Protein AF-A0A1G2Z862-F1 (afdb_monomer_lite)

Foldseek 3Di:
DDDDDDDDDDDDDDDPDDDDDDDDDDDAFAKKKKFFDDPVRDDDDPPDPDDGAIWIKTFHDWDDDPDPDIATDIFTAHPVRHGDDDPDAWMWIAHPVRPDTPDTDDPRVHDPPPDQPDADEDQDPDDQKDKDWDDDDPPFAWWKKWWWWWFDDPPGDIDIDTPDIDGDGDDPPDIDIDIDRCVSPPDLQTFTWTWIWTDGPDPPDDTGTHTYGHDRQHKDKWKWDFPDDPFPAFAQALVRAGWDPVCVVPDACNPKTKMWMWRQEEQWIWDKIKIAQAQANFKKWKKWKADQPAAQPDPDRAQQVLQPQLEWKWKWFDPQADTDPTDTPPQCPQQEPPGVRVVVCVVAVNDAPPVDDPPRRGRMTIMGMFGQDMATHHLRRIDMDIGIRLAGFDAKDKCVVPPCDVQWADKHKDWDFDDCVVRVRHPDGDHIDMIIMTTGGSHDDSGPSGRDFFKHWTKTWMWGADDPDDDSRTDIGTGIITIDIHGNHHQPAAPDDDVQPPVRSNDHDVVSVVVVVVVLVPQPDVVSVVRPD

Structure (mmCIF, N/CA/C/O backbone):
data_AF-A0A1G2Z862-F1
#
_entry.id   AF-A0A1G2Z862-F1
#
loop_
_atom_site.group_PDB
_atom_site.id
_atom_site.type_symbol
_atom_site.label_atom_id
_atom_site.label_alt_id
_atom_site.label_comp_id
_atom_site.label_asym_id
_atom_site.label_entity_id
_atom_site.label_seq_id
_atom_site.pdbx_PDB_ins_code
_atom_site.Cartn_x
_atom_site.Cartn_y
_atom_site.Cartn_z
_atom_site.occupancy
_atom_site.B_iso_or_equiv
_atom_site.auth_seq_id
_atom_site.auth_comp_id
_atom_site.auth_asym_id
_atom_site.auth_atom_id
_atom_site.pdbx_PDB_model_num
ATOM 1 N N . MET A 1 1 ? 16.117 -11.920 -74.778 1.00 35.53 1 MET A N 1
ATOM 2 C CA . MET A 1 1 ? 16.957 -11.231 -73.766 1.00 35.53 1 MET A CA 1
ATOM 3 C C . MET A 1 1 ? 17.648 -12.281 -72.899 1.00 35.53 1 MET A C 1
ATOM 5 O O . MET A 1 1 ? 17.245 -13.437 -72.952 1.00 35.53 1 MET A O 1
ATOM 9 N N . LYS A 1 2 ? 18.742 -11.922 -72.217 1.00 29.34 2 LYS A N 1
ATOM 10 C CA . LYS A 1 2 ? 19.727 -12.870 -71.662 1.00 29.34 2 LYS A CA 1
ATOM 11 C C . LYS A 1 2 ? 19.170 -13.675 -70.474 1.00 29.34 2 LYS A C 1
ATOM 13 O O . LYS A 1 2 ? 18.639 -13.077 -69.546 1.00 29.34 2 LYS A O 1
ATOM 18 N N . LYS A 1 3 ? 19.372 -14.999 -70.466 1.00 24.83 3 LYS A N 1
ATOM 19 C CA . LYS A 1 3 ? 19.363 -15.808 -69.235 1.00 24.83 3 LYS A CA 1
ATOM 20 C C . LYS A 1 3 ? 20.791 -15.838 -68.690 1.00 24.83 3 LYS A C 1
ATOM 22 O O . LYS A 1 3 ? 21.699 -16.216 -69.424 1.00 24.83 3 LYS A O 1
ATOM 27 N N . VAL A 1 4 ? 20.980 -15.435 -67.437 1.00 25.44 4 VAL A N 1
ATOM 28 C CA . VAL A 1 4 ? 22.244 -15.602 -66.706 1.00 25.44 4 VAL A CA 1
ATOM 29 C C . VAL A 1 4 ? 22.052 -16.774 -65.753 1.00 25.44 4 VAL A C 1
ATOM 31 O O . VAL A 1 4 ? 21.167 -16.728 -64.904 1.00 25.44 4 VAL A O 1
ATOM 34 N N . ALA A 1 5 ? 22.847 -17.826 -65.925 1.00 23.30 5 ALA A N 1
ATOM 35 C CA . ALA A 1 5 ? 22.928 -18.939 -64.990 1.00 23.30 5 ALA A CA 1
ATOM 36 C C . ALA A 1 5 ? 24.235 -18.807 -64.206 1.00 23.30 5 ALA A C 1
ATOM 38 O O . ALA A 1 5 ? 25.300 -18.683 -64.811 1.00 23.30 5 ALA A O 1
ATOM 39 N N . TRP A 1 6 ? 24.153 -18.832 -62.878 1.00 23.81 6 TRP A N 1
ATOM 40 C CA . TRP A 1 6 ? 25.327 -18.892 -62.014 1.00 23.81 6 TRP A CA 1
ATOM 41 C C . TRP A 1 6 ? 25.671 -20.356 -61.744 1.00 23.81 6 TRP A C 1
ATOM 43 O O . TRP A 1 6 ? 24.886 -21.078 -61.134 1.00 23.81 6 TRP A O 1
ATOM 53 N N . PHE A 1 7 ? 26.844 -20.787 -62.203 1.00 21.80 7 PHE A N 1
ATOM 54 C CA . PHE A 1 7 ? 27.483 -22.014 -61.733 1.00 21.80 7 PHE A CA 1
ATOM 55 C C . PHE A 1 7 ? 28.334 -21.676 -60.506 1.00 21.80 7 PHE A C 1
ATOM 57 O O . PHE A 1 7 ? 29.180 -20.786 -60.580 1.00 21.80 7 PHE A O 1
ATOM 64 N N . ILE A 1 8 ? 28.150 -22.411 -59.409 1.00 21.27 8 ILE A N 1
ATOM 65 C CA . ILE A 1 8 ? 29.115 -22.463 -58.307 1.00 21.27 8 ILE A CA 1
ATOM 66 C C . ILE A 1 8 ? 29.840 -23.804 -58.414 1.00 21.27 8 ILE A C 1
ATOM 68 O O . ILE A 1 8 ? 29.240 -24.859 -58.215 1.00 21.27 8 ILE A O 1
ATOM 72 N N . SER A 1 9 ? 31.129 -23.756 -58.742 1.00 20.69 9 SER A N 1
ATOM 73 C CA . SER A 1 9 ? 32.011 -24.922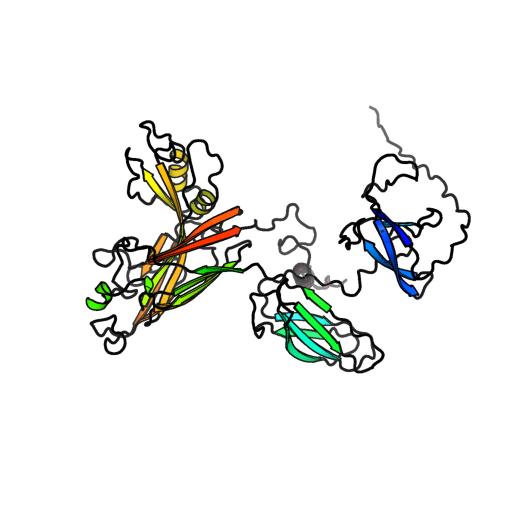 -58.683 1.00 20.69 9 SER A CA 1
ATOM 74 C C . SER A 1 9 ? 32.579 -25.052 -57.274 1.00 20.69 9 SER A C 1
ATOM 76 O O . SER A 1 9 ? 33.341 -24.192 -56.837 1.00 20.69 9 SER A O 1
ATOM 78 N N . VAL A 1 10 ? 32.250 -26.139 -56.577 1.00 21.47 10 VAL A N 1
ATOM 79 C CA . VAL A 1 10 ? 32.927 -26.506 -55.326 1.00 21.47 10 VAL A CA 1
ATOM 80 C C . VAL A 1 10 ? 34.247 -27.190 -55.676 1.00 21.47 10 VAL A C 1
ATOM 82 O O . VAL A 1 10 ? 34.257 -28.268 -56.268 1.00 21.47 10 VAL A O 1
ATOM 85 N N . VAL A 1 11 ? 35.367 -26.564 -55.312 1.00 21.06 11 VAL A N 1
ATOM 86 C CA . VAL A 1 11 ? 36.693 -27.190 -55.392 1.00 21.06 11 VAL A CA 1
ATOM 87 C C . VAL A 1 11 ? 36.899 -28.031 -54.137 1.00 21.06 11 VAL A C 1
ATOM 89 O O . VAL A 1 11 ? 37.084 -27.495 -53.048 1.00 21.06 11 VAL A O 1
ATOM 92 N N . ILE A 1 12 ? 36.885 -29.354 -54.292 1.00 22.30 12 ILE A N 1
ATOM 93 C CA . ILE A 1 12 ? 37.298 -30.282 -53.237 1.00 22.30 12 ILE A CA 1
ATOM 94 C C . ILE A 1 12 ? 38.830 -30.328 -53.243 1.00 22.30 12 ILE A C 1
ATOM 96 O O . ILE A 1 12 ? 39.429 -30.898 -54.155 1.00 22.30 12 ILE A O 1
ATOM 100 N N . MET A 1 13 ? 39.472 -29.731 -52.236 1.00 20.89 13 MET A N 1
ATOM 101 C CA . MET A 1 13 ? 40.886 -30.001 -51.959 1.00 20.89 13 MET A CA 1
ATOM 102 C C . MET A 1 13 ? 41.019 -31.331 -51.199 1.00 20.89 13 MET A C 1
ATOM 104 O O . MET A 1 13 ? 40.212 -31.598 -50.307 1.00 20.89 13 MET A O 1
ATOM 108 N N . PRO A 1 14 ? 42.013 -32.178 -51.524 1.00 23.92 14 PRO A N 1
ATOM 109 C CA . PRO A 1 14 ? 42.225 -33.427 -50.811 1.00 23.92 14 PRO A CA 1
ATOM 110 C C . PRO A 1 14 ? 42.761 -33.164 -49.400 1.00 23.92 14 PRO A C 1
ATOM 112 O O . PRO A 1 14 ? 43.724 -32.421 -49.207 1.00 23.92 14 PRO A O 1
ATOM 115 N N . LEU A 1 15 ? 42.151 -33.831 -48.421 1.00 23.62 15 LEU A N 1
ATOM 116 C CA . LEU A 1 15 ? 42.626 -33.893 -47.044 1.00 23.62 15 LEU A CA 1
ATOM 117 C C . LEU A 1 15 ? 44.038 -34.507 -47.022 1.00 23.62 15 LEU A C 1
ATOM 119 O O . LEU A 1 15 ? 44.217 -35.649 -47.453 1.00 23.62 15 LEU A O 1
ATOM 123 N N . MET A 1 16 ? 45.040 -33.779 -46.520 1.00 23.48 16 MET A N 1
ATOM 124 C CA . MET A 1 16 ? 46.355 -34.377 -46.276 1.00 23.48 16 MET A CA 1
ATOM 125 C C . MET A 1 16 ? 46.259 -35.336 -45.088 1.00 23.48 16 MET A C 1
ATOM 127 O O . MET A 1 16 ? 45.966 -34.924 -43.968 1.00 23.48 16 MET A O 1
ATOM 131 N N . VAL A 1 17 ? 46.509 -36.621 -45.341 1.00 28.45 17 VAL A N 1
ATOM 132 C CA . VAL A 1 17 ? 46.610 -37.643 -44.293 1.00 28.45 17 VAL A CA 1
ATOM 133 C C . VAL A 1 17 ? 47.871 -37.365 -43.475 1.00 28.45 17 VAL A C 1
ATOM 135 O O . VAL A 1 17 ? 48.965 -37.258 -44.030 1.00 28.45 17 VAL A O 1
ATOM 138 N N . GLY A 1 18 ? 47.701 -37.195 -42.163 1.00 29.80 18 GLY A N 1
ATOM 139 C CA . GLY A 1 18 ? 48.760 -36.735 -41.269 1.00 29.80 18 GLY A CA 1
ATOM 140 C C . GLY A 1 18 ? 49.900 -37.736 -41.074 1.00 29.80 18 GLY A C 1
ATOM 141 O O . GLY A 1 18 ? 49.709 -38.952 -41.117 1.00 29.80 18 GLY A O 1
ATOM 142 N N . GLY A 1 19 ? 51.091 -37.205 -40.791 1.00 28.12 19 GLY A N 1
ATOM 143 C CA . GLY A 1 19 ? 52.172 -37.984 -40.197 1.00 28.12 19 GLY A CA 1
ATOM 144 C C . GLY A 1 19 ? 51.848 -38.331 -38.743 1.00 28.12 19 GLY A C 1
ATOM 145 O O . GLY A 1 19 ? 51.263 -37.527 -38.018 1.00 28.12 19 GLY A O 1
ATOM 146 N N . THR A 1 20 ? 52.236 -39.525 -38.304 1.00 30.23 20 THR A N 1
ATOM 147 C CA . THR A 1 20 ? 52.040 -39.977 -36.923 1.00 30.23 20 THR A CA 1
ATOM 148 C C . THR A 1 20 ? 53.000 -39.257 -35.977 1.00 30.23 20 THR A C 1
ATOM 150 O O . THR A 1 20 ? 54.158 -39.661 -35.845 1.00 30.23 20 THR A O 1
ATOM 153 N N . ALA A 1 21 ? 52.522 -38.220 -35.289 1.00 35.22 21 ALA A N 1
ATOM 154 C CA . ALA A 1 21 ? 53.169 -37.754 -34.068 1.00 35.22 21 ALA A CA 1
ATOM 155 C C . ALA A 1 21 ? 53.083 -38.869 -33.011 1.00 35.22 21 ALA A C 1
ATOM 157 O O . ALA A 1 21 ? 52.018 -39.449 -32.789 1.00 35.22 21 ALA A O 1
ATOM 158 N N . SER A 1 22 ? 54.207 -39.206 -32.380 1.00 33.72 22 SER A N 1
ATOM 159 C CA . SER A 1 22 ? 54.231 -40.165 -31.278 1.00 33.72 22 SER A CA 1
ATOM 160 C C . SER A 1 22 ? 53.588 -39.527 -30.050 1.00 33.72 22 SER A C 1
ATOM 162 O O . SER A 1 22 ? 54.220 -38.685 -29.416 1.00 33.72 22 SER A O 1
ATOM 164 N N . ALA A 1 23 ? 52.356 -39.920 -29.718 1.00 42.94 23 ALA A N 1
ATOM 165 C CA . ALA A 1 23 ? 51.642 -39.393 -28.559 1.00 42.94 23 ALA A CA 1
ATOM 166 C C . ALA A 1 23 ? 52.463 -39.601 -27.273 1.00 42.94 23 ALA A C 1
ATOM 168 O O . ALA A 1 23 ? 52.637 -40.731 -26.808 1.00 42.94 23 ALA A O 1
ATOM 169 N N . GLY A 1 24 ? 52.984 -38.509 -26.707 1.00 46.25 24 GLY A N 1
ATOM 170 C CA . GLY A 1 24 ? 53.706 -38.544 -25.443 1.00 46.25 24 GLY A CA 1
ATOM 171 C C . GLY A 1 24 ? 52.763 -38.936 -24.309 1.00 46.25 24 GLY A C 1
ATOM 172 O O . GLY A 1 24 ? 51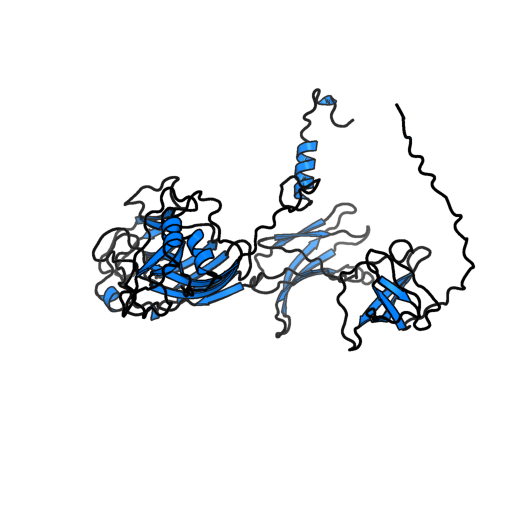.739 -38.287 -24.103 1.00 46.25 24 GLY A O 1
ATOM 173 N N . VAL A 1 25 ? 53.107 -39.983 -23.554 1.00 55.72 25 VAL A N 1
ATOM 174 C CA . VAL A 1 25 ? 52.323 -40.408 -22.385 1.00 55.72 25 VAL A CA 1
ATOM 175 C C . VAL A 1 25 ? 52.316 -39.279 -21.352 1.00 55.72 25 VAL A C 1
ATOM 177 O O . VAL A 1 25 ? 53.373 -38.876 -20.873 1.00 55.72 25 VAL A O 1
ATOM 180 N N . TRP A 1 26 ? 51.128 -38.770 -21.027 1.00 51.66 26 TRP A N 1
ATOM 181 C CA . TRP A 1 26 ? 50.924 -37.780 -19.969 1.00 51.66 26 TRP A CA 1
ATOM 182 C C . TRP A 1 26 ? 50.857 -38.456 -18.597 1.00 51.66 26 TRP A C 1
ATOM 184 O O . TRP A 1 26 ? 50.304 -39.553 -18.456 1.00 51.66 26 TRP A O 1
ATOM 194 N N . THR A 1 27 ? 51.386 -37.788 -17.576 1.00 61.53 27 THR A N 1
ATOM 195 C CA . THR A 1 27 ? 51.454 -38.278 -16.197 1.00 61.53 27 THR A CA 1
ATOM 196 C C . THR A 1 27 ? 50.602 -37.463 -15.224 1.00 61.53 27 THR A C 1
ATOM 198 O O . THR A 1 27 ? 50.200 -36.326 -15.471 1.00 61.53 27 THR A O 1
ATOM 201 N N . TRP A 1 28 ? 50.271 -38.075 -14.082 1.00 41.62 28 TRP A N 1
ATOM 202 C CA . TRP A 1 28 ? 49.522 -37.389 -13.033 1.00 41.62 28 TRP A CA 1
ATOM 203 C C . TRP A 1 28 ? 50.352 -36.247 -12.441 1.00 41.62 28 TRP A C 1
ATOM 205 O O . TRP A 1 28 ? 51.467 -36.457 -11.964 1.00 41.62 28 TRP A O 1
ATOM 215 N N . GLY A 1 29 ? 49.768 -35.050 -12.426 1.00 51.31 29 GLY A N 1
ATOM 216 C CA . GLY A 1 29 ? 50.398 -33.840 -11.910 1.00 51.31 29 GLY A CA 1
ATOM 217 C C . GLY A 1 29 ? 51.043 -32.946 -12.968 1.00 51.31 29 GLY A C 1
ATOM 218 O O . GLY A 1 29 ? 51.470 -31.857 -12.579 1.00 51.31 29 GLY A O 1
ATOM 219 N N . ASP A 1 30 ? 51.061 -33.354 -14.243 1.00 63.50 30 ASP A N 1
ATOM 220 C CA . ASP A 1 30 ? 51.542 -32.545 -15.368 1.00 63.50 30 ASP A CA 1
ATOM 221 C C . ASP A 1 30 ? 50.823 -31.179 -15.430 1.00 63.50 30 ASP A C 1
ATOM 223 O O . ASP A 1 30 ? 49.599 -31.073 -15.249 1.00 63.50 30 ASP A O 1
ATOM 227 N N . SER A 1 31 ? 51.602 -30.129 -15.697 1.00 65.56 31 SER A N 1
ATOM 228 C CA . SER A 1 31 ? 51.095 -28.790 -16.016 1.00 65.56 31 SER A CA 1
ATOM 229 C C . SER A 1 31 ? 50.689 -28.712 -17.484 1.00 65.56 31 SER A C 1
ATOM 231 O O . SER A 1 31 ? 51.301 -29.357 -18.334 1.00 65.56 31 SER A O 1
ATOM 233 N N . PHE A 1 32 ? 49.708 -27.871 -17.798 1.00 69.06 32 PHE A N 1
ATOM 234 C CA . PHE A 1 32 ? 49.305 -27.578 -19.170 1.00 69.06 32 PHE A CA 1
ATOM 235 C C . PHE A 1 32 ? 48.848 -26.122 -19.303 1.00 69.06 32 PHE A C 1
ATOM 237 O O . PHE A 1 32 ? 48.513 -25.466 -18.315 1.00 69.06 32 PHE A O 1
ATOM 244 N N . VAL A 1 33 ? 48.826 -25.622 -20.534 1.00 65.44 33 VAL A N 1
ATOM 245 C CA . VAL A 1 33 ? 48.382 -24.266 -20.864 1.00 65.44 33 VAL A CA 1
ATOM 246 C C . VAL A 1 33 ? 47.011 -24.344 -21.516 1.00 65.44 33 VAL A C 1
ATOM 248 O O . VAL A 1 33 ? 46.817 -25.119 -22.455 1.00 65.44 33 VAL A O 1
ATOM 251 N N . ALA A 1 34 ? 46.075 -23.537 -21.024 1.00 62.75 34 ALA A N 1
ATOM 252 C CA . ALA A 1 34 ? 44.731 -23.417 -21.568 1.00 62.75 34 ALA A CA 1
ATOM 253 C C . ALA A 1 34 ? 44.506 -22.045 -22.213 1.00 62.75 34 ALA A C 1
ATOM 255 O O . ALA A 1 34 ? 44.915 -21.015 -21.665 1.00 62.75 34 ALA A O 1
ATOM 256 N N . ALA A 1 35 ? 43.813 -22.047 -23.351 1.00 63.22 35 ALA A N 1
ATOM 257 C CA . ALA A 1 35 ? 43.370 -20.848 -24.051 1.00 63.22 35 ALA A CA 1
ATOM 258 C C . ALA A 1 35 ? 41.904 -20.995 -24.483 1.00 63.22 35 ALA A C 1
ATOM 260 O O . ALA A 1 35 ? 41.464 -22.083 -24.862 1.00 63.22 35 ALA A O 1
ATOM 261 N N . PHE A 1 36 ? 41.162 -19.889 -24.435 1.00 55.50 36 PHE A N 1
ATOM 262 C CA . PHE A 1 36 ? 39.829 -19.798 -25.025 1.00 55.50 36 PHE A CA 1
ATOM 263 C C . PHE A 1 36 ? 39.934 -19.404 -26.502 1.00 55.50 36 PHE A C 1
ATOM 265 O O . PHE A 1 36 ? 40.786 -18.595 -26.880 1.00 55.50 36 PHE A O 1
ATOM 272 N N . VAL A 1 37 ? 39.058 -19.964 -27.330 1.00 51.03 37 VAL A N 1
ATOM 273 C CA . VAL A 1 37 ? 38.905 -19.628 -28.749 1.00 51.03 37 VAL A CA 1
ATOM 274 C C . VAL A 1 37 ? 37.475 -19.147 -28.962 1.00 51.03 37 VAL A C 1
ATOM 276 O O . VAL A 1 37 ? 36.534 -19.763 -28.464 1.00 51.03 37 VAL A O 1
ATOM 279 N N . ASP A 1 38 ? 37.309 -18.028 -29.663 1.00 43.53 38 ASP A N 1
ATOM 280 C CA . ASP A 1 38 ? 35.986 -17.494 -29.974 1.00 43.53 38 ASP A CA 1
ATOM 281 C C . ASP A 1 38 ? 35.284 -18.279 -31.101 1.00 43.53 38 ASP A C 1
ATOM 283 O O . ASP A 1 38 ? 35.823 -19.218 -31.695 1.00 43.53 38 ASP A O 1
ATOM 287 N N . ALA A 1 39 ? 34.039 -17.893 -31.387 1.00 36.59 39 ALA A N 1
ATOM 288 C CA . ALA A 1 39 ? 33.183 -18.563 -32.361 1.00 36.59 39 ALA A CA 1
ATOM 289 C C . ALA A 1 39 ? 33.677 -18.468 -33.822 1.00 36.59 39 ALA A C 1
ATOM 291 O O . ALA A 1 39 ? 33.109 -19.139 -34.683 1.00 36.59 39 ALA A O 1
ATOM 292 N N . GLU A 1 40 ? 34.712 -17.672 -34.118 1.00 40.72 40 GLU A N 1
ATOM 293 C CA . GLU A 1 40 ? 35.311 -17.584 -35.456 1.00 40.72 40 GLU A CA 1
ATOM 294 C C . GLU A 1 40 ? 36.461 -18.591 -35.653 1.00 40.72 40 GLU A C 1
ATOM 296 O O . GLU A 1 40 ? 36.970 -18.742 -36.765 1.00 40.72 40 GLU A O 1
ATOM 301 N N . GLY A 1 41 ? 36.851 -19.330 -34.604 1.00 42.62 41 GLY A N 1
ATOM 302 C CA . GLY A 1 41 ? 37.820 -20.427 -34.695 1.00 42.62 41 GLY A CA 1
ATOM 303 C C . GLY A 1 41 ? 39.259 -19.974 -34.959 1.00 42.62 41 GLY A C 1
ATOM 304 O O . GLY A 1 41 ? 40.090 -20.770 -35.397 1.00 42.62 41 GLY A O 1
ATOM 305 N N . ILE A 1 42 ? 39.569 -18.699 -34.712 1.00 39.19 42 ILE A N 1
ATOM 306 C CA . ILE A 1 42 ? 40.908 -18.141 -34.898 1.00 39.19 42 ILE A CA 1
ATOM 307 C C . ILE A 1 42 ? 41.590 -18.033 -33.538 1.00 39.19 42 ILE A C 1
ATOM 309 O O . ILE A 1 42 ? 41.337 -17.097 -32.784 1.00 39.19 42 ILE A O 1
ATOM 313 N N . ASN A 1 43 ? 42.577 -18.892 -33.279 1.00 45.09 43 ASN A N 1
ATOM 314 C CA . ASN A 1 43 ? 43.673 -18.481 -32.408 1.00 45.09 43 ASN A CA 1
ATOM 315 C C . ASN A 1 43 ? 45.045 -18.737 -33.032 1.00 45.09 43 ASN A C 1
ATOM 317 O O . ASN A 1 43 ? 45.260 -19.675 -33.799 1.00 45.09 43 ASN A O 1
ATOM 321 N N . ARG A 1 44 ? 45.947 -17.777 -32.815 1.00 46.31 44 ARG A N 1
ATOM 322 C CA . ARG A 1 44 ? 47.140 -17.575 -33.647 1.00 46.31 44 ARG A CA 1
ATOM 323 C C . ARG A 1 44 ? 48.365 -18.227 -33.008 1.00 46.31 44 ARG A C 1
ATOM 325 O O . ARG A 1 44 ? 48.571 -18.133 -31.804 1.00 46.31 44 ARG A O 1
ATOM 332 N N . HIS A 1 45 ? 49.187 -18.841 -33.856 1.00 35.88 45 HIS A N 1
ATOM 333 C CA . HIS A 1 45 ? 50.412 -19.572 -33.514 1.00 35.88 45 HIS A CA 1
ATOM 334 C C . HIS A 1 45 ? 51.355 -18.796 -32.559 1.00 35.88 45 HIS A C 1
ATOM 336 O O . HIS A 1 45 ? 51.405 -17.560 -32.635 1.00 35.88 45 HIS A O 1
ATOM 342 N N . PRO A 1 46 ? 52.174 -19.486 -31.731 1.00 35.75 46 PRO A N 1
ATOM 343 C CA . PRO A 1 46 ? 53.297 -18.878 -31.015 1.00 35.75 46 PRO A CA 1
ATOM 344 C C . PRO A 1 46 ? 54.099 -17.917 -31.907 1.00 35.75 46 PRO A C 1
ATOM 346 O O . PRO A 1 46 ? 54.664 -18.334 -32.921 1.00 35.75 46 PRO A O 1
ATOM 349 N N . GLY A 1 47 ? 54.090 -16.627 -31.546 1.00 46.06 47 GLY A N 1
ATOM 350 C CA . GLY A 1 47 ? 54.629 -15.519 -32.351 1.00 46.06 47 GLY A CA 1
ATOM 351 C C . GLY A 1 47 ? 53.732 -14.269 -32.441 1.00 46.06 47 GLY A C 1
ATOM 352 O O . GLY A 1 47 ? 54.203 -13.224 -32.883 1.00 46.06 47 GLY A O 1
ATOM 353 N N . SER A 1 48 ? 52.463 -14.340 -32.018 1.00 36.94 48 SER A N 1
ATOM 354 C CA . SER A 1 48 ? 51.545 -13.184 -31.986 1.00 36.94 48 SER A CA 1
ATOM 355 C C . SER A 1 48 ? 51.896 -12.160 -30.889 1.00 36.94 48 SER A C 1
ATOM 357 O O . SER A 1 48 ? 52.249 -12.535 -29.774 1.00 36.94 48 SER A O 1
ATOM 359 N N . THR A 1 49 ? 51.756 -10.862 -31.185 1.00 36.72 49 THR A N 1
ATOM 360 C CA . THR A 1 49 ? 52.122 -9.734 -30.297 1.00 36.72 49 THR A CA 1
ATOM 361 C C . THR A 1 49 ? 50.950 -9.091 -29.538 1.00 36.72 49 THR A C 1
ATOM 363 O O . THR A 1 49 ? 51.125 -8.032 -28.940 1.00 36.72 49 THR A O 1
ATOM 366 N N . TYR A 1 50 ? 49.768 -9.716 -29.526 1.00 39.66 50 TYR A N 1
ATOM 367 C CA . TYR A 1 50 ? 48.609 -9.273 -28.736 1.00 39.66 50 TYR A CA 1
ATOM 368 C C . TYR A 1 50 ? 48.183 -10.361 -27.743 1.00 39.66 50 TYR A C 1
ATOM 370 O O . TYR A 1 50 ? 48.145 -11.541 -28.092 1.00 39.66 50 TYR A O 1
ATOM 378 N N . GLN A 1 51 ? 47.897 -9.959 -26.500 1.00 41.72 51 GLN A N 1
ATOM 379 C CA . GLN A 1 51 ? 47.611 -10.865 -25.384 1.00 41.72 51 GLN A CA 1
ATOM 380 C C . GLN A 1 51 ? 46.173 -11.398 -25.438 1.00 41.72 51 GLN A C 1
ATOM 382 O O . GLN A 1 51 ? 45.229 -10.650 -25.202 1.00 41.72 51 GLN A O 1
ATOM 387 N N . GLY A 1 52 ? 46.022 -12.701 -25.682 1.00 54.12 52 GLY A N 1
ATOM 388 C CA . GLY A 1 52 ? 44.887 -13.460 -25.154 1.00 54.12 52 GLY A CA 1
ATOM 389 C C . GLY A 1 52 ? 45.160 -13.860 -23.701 1.00 54.12 52 GLY A C 1
ATOM 390 O O . GLY A 1 52 ? 46.322 -14.015 -23.313 1.00 54.12 52 GLY A O 1
ATOM 391 N N . GLU A 1 53 ? 44.114 -14.027 -22.892 1.00 55.34 53 GLU A N 1
ATOM 392 C CA . GLU A 1 53 ? 44.274 -14.487 -21.509 1.00 55.34 53 GLU A CA 1
ATOM 393 C C . GLU A 1 53 ? 44.740 -15.950 -21.484 1.00 55.34 53 GLU A C 1
ATOM 395 O O . GLU A 1 53 ? 44.068 -16.854 -21.983 1.00 55.34 53 GLU A O 1
ATOM 400 N N . ARG A 1 54 ? 45.931 -16.167 -20.917 1.00 58.88 54 ARG A N 1
ATOM 401 C CA . ARG A 1 54 ? 46.557 -17.480 -20.759 1.00 58.88 54 ARG A CA 1
ATOM 402 C C . ARG A 1 54 ? 46.300 -17.995 -19.349 1.00 58.88 54 ARG A C 1
ATOM 404 O O . ARG A 1 54 ? 46.652 -17.321 -18.382 1.00 58.88 54 ARG A O 1
ATOM 411 N N . PHE A 1 55 ? 45.780 -19.213 -19.245 1.00 65.06 55 PHE A N 1
ATOM 412 C CA . PHE A 1 55 ? 45.526 -19.870 -17.966 1.00 65.06 55 PHE A CA 1
ATOM 413 C C . PHE A 1 55 ? 46.493 -21.035 -17.767 1.00 65.06 55 PHE A C 1
ATOM 415 O O . PHE A 1 55 ? 46.704 -21.847 -18.671 1.00 65.06 55 PHE A O 1
ATOM 422 N N . GLU A 1 56 ? 47.071 -21.120 -16.571 1.00 66.19 56 GLU A N 1
ATOM 423 C CA . GLU A 1 56 ? 47.875 -22.268 -16.159 1.00 66.19 56 GLU A CA 1
ATOM 424 C C . GLU A 1 56 ? 46.941 -23.310 -15.531 1.00 66.19 56 GLU A C 1
ATOM 426 O O . GLU A 1 56 ? 46.199 -23.033 -14.582 1.00 66.19 56 GLU A O 1
ATOM 431 N N . GLY A 1 57 ? 46.949 -24.511 -16.101 1.00 66.56 57 GLY A N 1
ATOM 432 C CA . GLY A 1 57 ? 46.128 -25.635 -15.678 1.00 66.56 57 GLY A CA 1
ATOM 433 C C . GLY A 1 57 ? 46.968 -26.746 -15.060 1.00 66.56 57 GLY A C 1
ATOM 434 O O . GLY A 1 57 ? 48.125 -26.966 -15.425 1.00 66.56 57 GLY A O 1
ATOM 435 N N . ARG A 1 58 ? 46.362 -27.496 -14.135 1.00 67.81 58 ARG A N 1
ATOM 436 C CA . ARG A 1 58 ? 46.945 -28.737 -13.606 1.00 67.81 58 ARG A CA 1
ATOM 437 C C . ARG A 1 58 ? 45.964 -29.890 -13.739 1.00 67.81 58 ARG A C 1
ATOM 439 O O . ARG A 1 58 ? 44.787 -29.747 -13.392 1.00 67.81 58 ARG A O 1
ATOM 446 N N . MET A 1 59 ? 46.457 -31.034 -14.209 1.00 54.31 59 MET A N 1
ATOM 447 C CA . MET A 1 59 ? 45.691 -32.278 -14.220 1.00 54.31 59 MET A CA 1
ATOM 448 C C . MET A 1 59 ? 45.470 -32.757 -12.778 1.00 54.31 59 MET A C 1
ATOM 450 O O . MET A 1 59 ? 46.430 -32.941 -12.028 1.00 54.31 59 MET A O 1
ATOM 454 N N . VAL A 1 60 ? 44.209 -32.944 -12.381 1.00 57.56 60 VAL A N 1
ATOM 455 C CA . VAL A 1 60 ? 43.827 -33.364 -11.017 1.00 57.56 60 VAL A CA 1
ATOM 456 C C . VAL A 1 60 ? 43.360 -34.819 -10.939 1.00 57.56 60 VAL A C 1
ATOM 458 O O . VAL A 1 60 ? 43.381 -35.401 -9.858 1.00 57.56 60 VAL A O 1
ATOM 461 N N . GLY A 1 61 ? 43.018 -35.438 -12.070 1.00 56.91 61 GLY A N 1
ATOM 462 C CA . GLY A 1 61 ? 42.681 -36.857 -12.152 1.00 56.91 61 GLY A CA 1
ATOM 463 C C . GLY A 1 61 ? 42.510 -37.332 -13.593 1.00 56.91 61 GLY A C 1
ATOM 464 O O . GLY A 1 61 ? 42.476 -36.520 -14.518 1.00 56.91 61 GLY A O 1
ATOM 465 N N . LYS A 1 62 ? 42.358 -38.647 -13.766 1.00 55.81 62 LYS A N 1
ATOM 466 C CA . LYS A 1 62 ? 41.948 -39.275 -15.026 1.00 55.81 62 LYS A CA 1
ATOM 467 C C . LYS A 1 62 ? 41.068 -40.500 -14.769 1.00 55.81 62 LYS A C 1
ATOM 469 O O . LYS A 1 62 ? 41.229 -41.144 -13.732 1.00 55.81 62 LYS A O 1
ATOM 474 N N . VAL A 1 63 ? 40.200 -40.841 -15.716 1.00 48.81 63 VAL A N 1
ATOM 475 C CA . VAL A 1 63 ? 39.454 -42.109 -15.756 1.00 48.81 63 VAL A CA 1
ATOM 476 C C . VAL A 1 63 ? 39.609 -42.711 -17.150 1.00 48.81 63 VAL A C 1
ATOM 478 O O . VAL A 1 63 ? 39.362 -42.046 -18.153 1.00 48.81 63 VAL A O 1
ATOM 481 N N . ASP A 1 64 ? 40.035 -43.970 -17.220 1.00 49.66 64 ASP A N 1
ATOM 482 C CA . ASP A 1 64 ? 40.093 -44.697 -18.487 1.00 49.66 64 ASP A CA 1
ATOM 483 C C . ASP A 1 64 ? 38.651 -45.097 -18.874 1.00 49.66 64 ASP A C 1
ATOM 485 O O . ASP A 1 64 ? 37.967 -45.792 -18.115 1.00 49.66 64 ASP A O 1
ATOM 489 N N . VAL A 1 65 ? 38.167 -44.639 -20.033 1.00 42.16 65 VAL A N 1
ATOM 490 C CA . VAL A 1 65 ? 36.819 -44.967 -20.534 1.00 42.16 65 VAL A CA 1
ATOM 491 C C . VAL A 1 65 ? 36.851 -46.227 -21.400 1.00 42.16 65 VAL A C 1
ATOM 493 O O . VAL A 1 65 ? 37.881 -46.590 -21.963 1.00 42.16 65 VAL A O 1
ATOM 496 N N . ALA A 1 66 ? 35.718 -46.926 -21.519 1.00 34.09 66 ALA A N 1
ATOM 497 C CA . ALA A 1 66 ? 35.618 -48.171 -22.285 1.00 34.09 66 ALA A CA 1
ATOM 498 C C . ALA A 1 66 ? 35.621 -47.920 -23.811 1.00 34.09 66 ALA A C 1
ATOM 500 O O . ALA A 1 66 ? 34.597 -48.029 -24.482 1.00 34.09 66 ALA A O 1
ATOM 501 N N . GLY A 1 67 ? 36.789 -47.573 -24.351 1.00 52.72 67 GLY A N 1
ATOM 502 C CA . GLY A 1 67 ? 37.039 -47.258 -25.757 1.00 52.72 67 GLY A CA 1
ATOM 503 C C . GLY A 1 67 ? 38.441 -46.659 -25.946 1.00 52.72 67 GLY A C 1
ATOM 504 O O . GLY A 1 67 ? 39.223 -46.618 -24.997 1.00 52.72 67 GLY A O 1
ATOM 505 N N . PRO A 1 68 ? 38.799 -46.184 -27.151 1.00 33.09 68 PRO A N 1
ATOM 506 C CA . PRO A 1 68 ? 40.026 -45.421 -27.362 1.00 33.09 68 PRO A CA 1
ATOM 507 C C . PRO A 1 68 ? 39.856 -43.985 -26.830 1.00 33.09 68 PRO A C 1
ATOM 509 O O . PRO A 1 68 ? 39.598 -43.061 -27.596 1.00 33.09 68 PRO A O 1
ATOM 512 N N . GLY A 1 69 ? 39.974 -43.802 -25.513 1.00 42.06 69 GLY A N 1
ATOM 513 C CA . GLY A 1 69 ? 39.854 -42.497 -24.860 1.00 42.06 69 GLY A CA 1
ATOM 514 C C . GLY A 1 69 ? 40.210 -42.532 -23.372 1.00 42.06 69 GLY A C 1
ATOM 515 O O . GLY A 1 69 ? 40.237 -43.592 -22.748 1.00 42.06 69 GLY A O 1
ATOM 516 N N . VAL A 1 70 ? 40.477 -41.356 -22.806 1.00 45.94 70 VAL A N 1
ATOM 517 C CA . VAL A 1 70 ? 40.703 -41.133 -21.370 1.00 45.94 70 VAL A CA 1
ATOM 518 C C . VAL A 1 70 ? 40.013 -39.824 -21.004 1.00 45.94 70 VAL A C 1
ATOM 520 O O . VAL A 1 70 ? 40.309 -38.796 -21.612 1.00 45.94 70 VAL A O 1
ATOM 523 N N . ASP A 1 71 ? 39.139 -39.847 -20.001 1.00 48.78 71 ASP A N 1
ATOM 524 C CA . ASP A 1 71 ? 38.564 -38.626 -19.439 1.00 48.78 71 ASP A CA 1
ATOM 525 C C . ASP A 1 71 ? 39.595 -37.974 -18.511 1.00 48.78 71 ASP A C 1
ATOM 527 O O . ASP A 1 71 ? 40.140 -38.617 -17.607 1.00 48.78 71 ASP A O 1
ATOM 531 N N . VAL A 1 72 ? 39.878 -36.689 -18.735 1.00 47.03 72 VAL A N 1
ATOM 532 C CA . VAL A 1 72 ? 40.910 -35.928 -18.017 1.00 47.03 72 VAL A CA 1
ATOM 533 C C . VAL A 1 72 ? 40.266 -34.795 -17.226 1.00 47.03 72 VAL A C 1
ATOM 535 O O . VAL A 1 72 ? 39.597 -33.928 -17.785 1.00 47.03 72 VAL A O 1
ATOM 538 N N . TYR A 1 73 ? 40.519 -34.763 -15.918 1.00 55.75 73 TYR A N 1
ATOM 539 C CA . TYR A 1 73 ? 39.992 -33.738 -15.019 1.00 55.75 73 TYR A CA 1
ATOM 540 C C . TYR A 1 73 ? 41.061 -32.683 -14.741 1.00 55.75 73 TYR A C 1
ATOM 542 O O . TYR A 1 73 ? 42.202 -33.012 -14.401 1.00 55.75 73 TYR A O 1
ATOM 550 N N . TYR A 1 74 ? 40.685 -31.409 -14.817 1.00 58.06 74 TYR A N 1
ATOM 551 C CA . TYR A 1 74 ? 41.590 -30.282 -14.610 1.00 58.06 74 TYR A CA 1
ATOM 552 C C . TYR A 1 74 ? 40.975 -29.180 -13.744 1.00 58.06 74 TYR A C 1
ATOM 554 O O . TYR A 1 74 ? 39.758 -29.029 -13.652 1.00 58.06 74 TYR A O 1
ATOM 562 N N . ARG A 1 75 ? 41.845 -28.382 -13.117 1.00 62.66 75 ARG A N 1
ATOM 563 C CA . ARG A 1 75 ? 41.489 -27.110 -12.475 1.00 62.66 75 ARG A CA 1
ATOM 564 C C . ARG A 1 75 ? 42.229 -25.983 -13.191 1.00 62.66 75 ARG A C 1
ATOM 566 O O . ARG A 1 75 ? 43.449 -26.061 -13.329 1.00 62.66 75 ARG A O 1
ATOM 573 N N . LEU A 1 76 ? 41.490 -24.957 -13.611 1.00 62.41 76 LEU A N 1
ATOM 574 C CA . LEU A 1 76 ? 42.045 -23.698 -14.107 1.00 62.41 76 LEU A CA 1
ATOM 575 C C . LEU A 1 76 ? 42.145 -22.695 -12.956 1.00 62.41 76 LEU A C 1
ATOM 577 O O . LEU A 1 76 ? 41.187 -22.530 -12.192 1.00 62.41 76 LEU A O 1
ATOM 581 N N . SER A 1 77 ? 43.287 -22.020 -12.868 1.00 63.16 77 SER A N 1
ATOM 582 C CA . SER A 1 77 ? 43.503 -20.894 -11.964 1.00 63.16 77 SER A CA 1
ATOM 583 C C . SER A 1 77 ? 43.960 -19.660 -12.741 1.00 63.16 77 SER A C 1
ATOM 585 O O . SER A 1 77 ? 44.621 -19.775 -13.773 1.00 63.16 77 SER A O 1
ATOM 587 N N . ASP A 1 78 ? 43.616 -18.476 -12.234 1.00 66.44 78 ASP A N 1
ATOM 588 C CA . ASP A 1 78 ? 44.192 -17.216 -12.703 1.00 66.44 78 ASP A CA 1
ATOM 589 C C . ASP A 1 78 ? 45.672 -17.081 -12.281 1.00 66.44 78 ASP A C 1
ATOM 591 O O . ASP A 1 78 ? 46.214 -17.899 -11.529 1.00 66.44 78 ASP A O 1
ATOM 595 N N . ALA A 1 79 ? 46.338 -16.013 -12.729 1.00 60.38 79 ALA A N 1
ATOM 596 C CA . ALA A 1 79 ? 47.728 -15.723 -12.363 1.00 60.38 79 ALA A CA 1
ATOM 597 C C . ALA A 1 79 ? 47.948 -15.467 -10.850 1.00 60.38 79 ALA A C 1
ATOM 599 O O . ALA A 1 79 ? 49.091 -15.439 -10.396 1.00 60.38 79 ALA A O 1
ATOM 600 N N . ALA A 1 80 ? 46.877 -15.294 -10.065 1.00 62.88 80 ALA A N 1
ATOM 601 C CA . ALA A 1 80 ? 46.898 -15.182 -8.606 1.00 62.88 80 ALA A CA 1
ATOM 602 C C . ALA A 1 80 ? 46.528 -16.507 -7.895 1.00 62.88 80 ALA A C 1
ATOM 604 O O . ALA A 1 80 ? 46.409 -16.539 -6.668 1.00 62.88 80 ALA A O 1
ATOM 605 N N . GLY A 1 81 ? 46.349 -17.602 -8.643 1.00 61.38 81 GLY A N 1
ATOM 606 C CA . GLY A 1 81 ? 46.010 -18.931 -8.137 1.00 61.38 81 GLY A CA 1
ATOM 607 C C . GLY A 1 81 ? 44.518 -19.166 -7.865 1.00 61.38 81 GLY A C 1
ATOM 608 O O . GLY A 1 81 ? 44.151 -20.276 -7.467 1.00 61.38 81 GLY A O 1
ATOM 609 N N . LYS A 1 82 ? 43.639 -18.179 -8.079 1.00 59.69 82 LYS A N 1
ATOM 610 C CA . LYS A 1 82 ? 42.201 -18.300 -7.784 1.00 59.69 82 LYS A CA 1
ATOM 611 C C . LYS A 1 82 ? 41.477 -19.131 -8.850 1.00 59.69 82 LYS A C 1
ATOM 613 O O . LYS A 1 82 ? 41.819 -19.010 -10.022 1.00 59.69 82 LYS A O 1
ATOM 618 N N . PRO A 1 83 ? 40.467 -19.946 -8.485 1.00 57.34 83 PRO A N 1
ATOM 619 C CA . PRO A 1 83 ? 39.706 -20.733 -9.455 1.00 57.34 83 PRO A CA 1
ATOM 620 C C . PRO A 1 83 ? 38.970 -19.853 -10.470 1.00 57.34 83 PRO A C 1
ATOM 622 O O . PRO A 1 83 ? 38.284 -18.907 -10.083 1.00 57.34 83 PRO A O 1
ATOM 625 N N . VAL A 1 84 ? 39.051 -20.212 -11.752 1.00 59.94 84 VAL A N 1
ATOM 626 C CA . VAL A 1 84 ? 38.298 -19.545 -12.826 1.00 59.94 84 VAL A CA 1
ATOM 627 C C . VAL A 1 84 ? 36.947 -20.238 -13.015 1.00 59.94 84 VAL A C 1
ATOM 629 O O . VAL A 1 84 ? 36.889 -21.444 -13.259 1.00 59.94 84 VAL A O 1
ATOM 632 N N . LEU A 1 85 ? 35.852 -19.483 -12.908 1.00 47.62 85 LEU A N 1
ATOM 633 C CA . LEU A 1 85 ? 34.497 -19.964 -13.191 1.00 47.62 85 LEU A CA 1
ATOM 634 C C . LEU A 1 85 ? 34.184 -19.747 -14.677 1.00 47.62 85 LEU A C 1
ATOM 636 O O . LEU A 1 85 ? 33.961 -18.613 -15.090 1.00 47.62 85 LEU A O 1
ATOM 640 N N . SER A 1 86 ? 34.153 -20.814 -15.479 1.00 45.75 86 SER A N 1
ATOM 641 C CA . SER A 1 86 ? 33.822 -20.728 -16.907 1.00 45.75 86 SER A CA 1
ATOM 642 C C . SER A 1 86 ? 32.418 -21.254 -17.240 1.00 45.75 86 SER A C 1
ATOM 644 O O . SER A 1 86 ? 31.955 -22.277 -16.725 1.00 45.75 86 SER A O 1
ATOM 646 N N . SER A 1 87 ? 31.765 -20.538 -18.156 1.00 38.62 87 SER A N 1
ATOM 647 C CA . SER A 1 87 ? 30.562 -20.930 -18.910 1.00 38.62 87 SER A CA 1
ATOM 648 C C . SER A 1 87 ? 30.793 -20.830 -20.431 1.00 38.62 87 SER A C 1
ATOM 650 O O . SER A 1 87 ? 29.846 -20.822 -21.212 1.00 38.62 87 SER A O 1
ATOM 652 N N . VAL A 1 88 ? 32.058 -20.721 -20.852 1.00 38.81 88 VAL A N 1
ATOM 653 C CA . VAL A 1 88 ? 32.468 -20.387 -22.224 1.00 38.81 88 VAL A CA 1
ATOM 654 C C . VAL A 1 88 ? 32.661 -21.655 -23.062 1.00 38.81 88 VAL A C 1
ATOM 656 O O . VAL A 1 88 ? 33.271 -22.620 -22.598 1.00 38.81 88 VAL A O 1
ATOM 659 N N . ALA A 1 89 ? 32.173 -21.644 -24.303 1.00 40.91 89 ALA A N 1
ATOM 660 C CA . ALA A 1 89 ? 32.492 -22.662 -25.302 1.00 40.91 89 ALA A CA 1
ATOM 661 C C . ALA A 1 89 ? 33.899 -22.433 -25.895 1.00 40.91 89 ALA A C 1
ATOM 663 O O . ALA A 1 89 ? 34.360 -21.299 -25.948 1.00 40.91 89 ALA A O 1
ATOM 664 N N . GLY A 1 90 ? 34.560 -23.497 -26.370 1.00 54.59 90 GLY A N 1
ATOM 665 C CA . GLY A 1 90 ? 35.840 -23.389 -27.092 1.00 54.59 90 GLY A CA 1
ATOM 666 C C . GLY A 1 90 ? 37.084 -23.300 -26.199 1.00 54.59 90 GLY A C 1
ATOM 667 O O . GLY A 1 90 ? 37.797 -22.301 -26.226 1.00 54.59 90 GLY A O 1
ATOM 668 N N . LEU A 1 91 ? 37.368 -24.350 -25.418 1.00 56.44 91 LEU A N 1
ATOM 669 C CA . LEU A 1 91 ? 38.632 -24.490 -24.684 1.00 56.44 91 LEU A CA 1
ATOM 670 C C . LEU A 1 91 ? 39.614 -25.383 -25.458 1.00 56.44 91 LEU A C 1
ATOM 672 O O . LEU A 1 91 ? 39.248 -26.487 -25.862 1.00 56.44 91 LEU A O 1
ATOM 676 N N . GLU A 1 92 ? 40.865 -24.943 -25.579 1.00 66.69 92 GLU A N 1
ATOM 677 C CA . GLU A 1 92 ? 41.992 -25.767 -26.029 1.00 66.69 92 GLU A CA 1
ATOM 678 C C . GLU A 1 92 ? 43.025 -25.956 -24.915 1.00 66.69 92 GLU A C 1
ATOM 680 O O . GLU A 1 92 ? 43.256 -25.049 -24.110 1.00 66.69 92 GLU A O 1
ATOM 685 N N . ALA A 1 93 ? 43.679 -27.122 -24.897 1.00 65.50 93 ALA A N 1
ATOM 686 C CA . ALA A 1 93 ? 44.722 -27.471 -23.934 1.00 65.50 93 ALA A CA 1
ATOM 687 C C . ALA A 1 93 ? 45.991 -27.997 -24.630 1.00 65.50 93 ALA A C 1
ATOM 689 O O . ALA A 1 93 ? 45.931 -28.843 -25.527 1.00 65.50 93 ALA A O 1
ATOM 690 N N . TRP A 1 94 ? 47.144 -27.506 -24.174 1.00 67.19 94 TRP A N 1
ATOM 691 C CA . TRP A 1 94 ? 48.466 -27.744 -24.763 1.00 67.19 94 TRP A CA 1
ATOM 692 C C . TRP A 1 94 ? 49.499 -28.070 -23.678 1.00 67.19 94 TRP A C 1
ATOM 694 O O . TRP A 1 94 ? 49.411 -27.536 -22.568 1.00 67.19 94 TRP A O 1
ATOM 704 N N . LYS A 1 95 ? 50.531 -28.873 -23.979 1.00 68.00 95 LYS A N 1
ATOM 705 C CA . LYS A 1 95 ? 51.706 -28.941 -23.084 1.00 68.00 95 LYS A CA 1
ATOM 706 C C . LYS A 1 95 ? 52.391 -27.568 -22.964 1.00 68.00 95 LYS A C 1
ATOM 708 O O . LYS A 1 95 ? 52.333 -26.779 -23.908 1.00 68.00 95 LYS A O 1
ATOM 713 N N . PRO A 1 96 ? 53.090 -27.269 -21.850 1.00 59.78 96 PRO A N 1
ATOM 714 C CA . PRO A 1 96 ? 53.783 -25.990 -21.665 1.00 59.78 96 PRO A CA 1
ATOM 715 C C . PRO A 1 96 ? 54.913 -25.727 -22.672 1.00 59.78 96 PRO A C 1
ATOM 717 O O . PRO A 1 96 ? 55.307 -24.576 -22.849 1.00 59.78 96 PRO A O 1
ATOM 720 N N . ASP A 1 97 ? 55.423 -26.776 -23.324 1.00 67.12 97 ASP A N 1
ATOM 721 C CA . ASP A 1 97 ? 56.399 -26.715 -24.420 1.00 67.12 97 ASP A CA 1
ATOM 722 C C . ASP A 1 97 ? 55.763 -26.475 -25.807 1.00 67.12 97 ASP A C 1
ATOM 724 O O . ASP A 1 97 ? 56.481 -26.228 -26.775 1.00 67.12 97 ASP A O 1
ATOM 728 N N . GLY A 1 98 ? 54.428 -26.520 -25.908 1.00 59.53 98 GLY A N 1
ATOM 729 C CA . GLY A 1 98 ? 53.669 -26.376 -27.151 1.00 59.53 98 GLY A CA 1
ATOM 730 C C . GLY A 1 98 ? 53.756 -27.568 -28.112 1.00 59.53 98 GLY A C 1
ATOM 731 O O . GLY A 1 98 ? 53.293 -27.442 -29.243 1.00 59.53 98 GLY A O 1
ATOM 732 N N . ALA A 1 99 ? 54.347 -28.700 -27.707 1.00 51.50 99 ALA A N 1
ATOM 733 C CA . ALA A 1 99 ? 54.640 -29.815 -28.611 1.00 51.50 99 ALA A CA 1
ATOM 734 C C . ALA A 1 99 ? 53.465 -30.793 -28.805 1.00 51.50 99 ALA A C 1
ATOM 736 O O . ALA A 1 99 ? 53.279 -31.302 -29.910 1.00 51.50 99 ALA A O 1
ATOM 737 N N . ASP A 1 100 ? 52.665 -31.032 -27.759 1.00 61.94 100 ASP A N 1
ATOM 738 C CA . ASP A 1 100 ? 51.515 -31.948 -27.791 1.00 61.94 100 ASP A CA 1
ATOM 739 C C . ASP A 1 100 ? 50.181 -31.188 -27.645 1.00 61.94 100 ASP A C 1
ATOM 741 O O . ASP A 1 100 ? 49.946 -30.492 -26.649 1.00 61.94 100 ASP A O 1
ATOM 745 N N . TRP A 1 101 ? 49.292 -31.371 -28.628 1.00 53.75 101 TRP A N 1
ATOM 746 C CA . TRP A 1 101 ? 47.908 -30.877 -28.652 1.00 53.75 101 TRP A CA 1
ATOM 747 C C . TRP A 1 101 ? 46.950 -31.942 -28.110 1.00 53.75 101 TRP A C 1
ATOM 749 O O . TRP A 1 101 ? 46.981 -33.082 -28.575 1.00 53.75 101 TRP A O 1
ATOM 759 N N . LEU A 1 102 ? 46.083 -31.585 -27.156 1.00 53.56 102 LEU A N 1
ATOM 760 C CA . LEU A 1 102 ? 45.073 -32.515 -26.624 1.00 53.56 102 LEU A CA 1
ATOM 761 C C . LEU A 1 102 ? 43.799 -32.580 -27.477 1.00 53.56 102 LEU A C 1
ATOM 763 O O . LEU A 1 102 ? 43.126 -33.606 -27.467 1.00 53.56 102 LEU A O 1
ATOM 767 N N . GLY A 1 103 ? 43.475 -31.518 -28.217 1.00 54.41 103 GLY A N 1
ATOM 768 C CA . GLY A 1 103 ? 42.263 -31.431 -29.029 1.00 54.41 103 GLY A CA 1
ATOM 769 C C . GLY A 1 103 ? 41.470 -30.140 -28.816 1.00 54.41 103 GLY A C 1
ATOM 770 O O . GLY A 1 103 ? 41.706 -29.379 -27.878 1.00 54.41 103 GLY A O 1
ATOM 771 N N . GLN A 1 104 ? 40.489 -29.934 -29.693 1.00 47.47 104 GLN A N 1
ATOM 772 C CA . GLN A 1 104 ? 39.425 -28.935 -29.588 1.00 47.47 104 GLN A CA 1
ATOM 773 C C . GLN A 1 104 ? 38.099 -29.720 -29.608 1.00 47.47 104 GLN A C 1
ATOM 775 O O . GLN A 1 104 ? 37.923 -30.610 -30.445 1.00 47.47 104 GLN A O 1
ATOM 780 N N . GLY A 1 105 ? 37.205 -29.503 -28.639 1.00 50.62 105 GLY A N 1
ATOM 781 C CA . GLY A 1 105 ? 35.968 -30.298 -28.521 1.00 50.62 105 GLY A CA 1
ATOM 782 C C . GLY A 1 105 ? 34.951 -30.014 -29.643 1.00 50.62 105 GLY A C 1
ATOM 783 O O . GLY A 1 105 ? 35.164 -29.111 -30.446 1.00 50.62 105 GLY A O 1
ATOM 784 N N . PRO A 1 106 ? 33.800 -30.712 -29.708 1.00 33.38 106 PRO A N 1
ATOM 785 C CA . PRO A 1 106 ? 33.496 -32.052 -29.194 1.00 33.38 106 PRO A CA 1
ATOM 786 C C . PRO A 1 106 ? 33.945 -33.193 -30.143 1.00 33.38 106 PRO A C 1
ATOM 788 O O . PRO A 1 106 ? 33.631 -34.355 -29.903 1.00 33.38 106 PRO A O 1
ATOM 791 N N . THR A 1 107 ? 34.651 -32.900 -31.240 1.00 34.59 107 THR A N 1
ATOM 792 C CA . THR A 1 107 ? 34.969 -33.871 -32.311 1.00 34.59 107 THR A CA 1
ATOM 793 C C . THR A 1 107 ? 36.213 -34.737 -32.078 1.00 34.59 107 THR A C 1
ATOM 795 O O . THR A 1 107 ? 36.445 -35.667 -32.848 1.00 34.59 107 THR A O 1
ATOM 798 N N . CYS A 1 108 ? 37.005 -34.487 -31.031 1.00 30.39 108 CYS A N 1
ATOM 799 C CA . CYS A 1 108 ? 38.264 -35.200 -30.753 1.00 30.39 108 CYS A CA 1
ATOM 800 C C . CYS A 1 108 ? 38.169 -36.328 -29.702 1.00 30.39 108 CYS A C 1
ATOM 802 O O . CYS A 1 108 ? 39.194 -36.838 -29.263 1.00 30.39 108 CYS A O 1
ATOM 804 N N . GLY A 1 109 ? 36.967 -36.721 -29.268 1.00 31.69 109 GLY A N 1
ATOM 805 C CA . GLY A 1 109 ? 36.790 -37.769 -28.249 1.00 31.69 109 GLY A CA 1
ATOM 806 C C . GLY A 1 109 ? 37.046 -37.319 -26.803 1.00 31.69 109 GLY A C 1
ATOM 807 O O . GLY A 1 109 ? 36.727 -38.065 -25.883 1.00 31.69 109 GLY A O 1
ATOM 808 N N . LEU A 1 110 ? 37.519 -36.086 -26.586 1.00 31.52 110 LEU A N 1
ATOM 809 C CA . LEU A 1 110 ? 37.371 -35.391 -25.306 1.00 31.52 110 LEU A CA 1
ATOM 810 C C . LEU A 1 110 ? 35.892 -35.064 -25.084 1.00 31.52 110 LEU A C 1
ATOM 812 O O . LEU A 1 110 ? 35.376 -34.047 -25.556 1.00 31.52 110 LEU A O 1
ATOM 816 N N . GLY A 1 111 ? 35.214 -35.932 -24.339 1.00 31.30 111 GLY A N 1
ATOM 817 C CA . GLY A 1 111 ? 33.954 -35.574 -23.715 1.00 31.30 111 GLY A CA 1
ATOM 818 C C . GLY A 1 111 ? 34.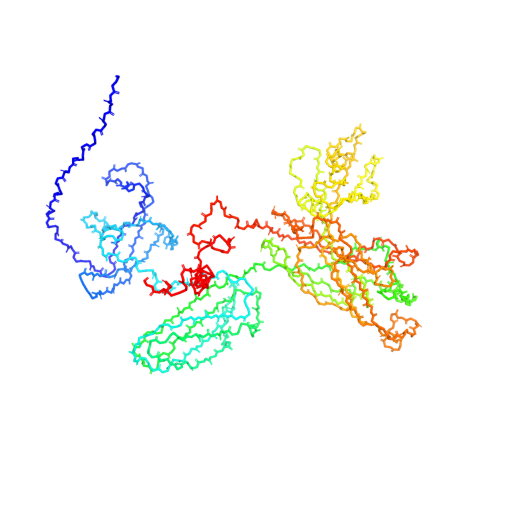206 -34.454 -22.712 1.00 31.30 111 GLY A C 1
ATOM 819 O O . GLY A 1 111 ? 34.928 -34.640 -21.734 1.00 31.30 111 GLY A O 1
ATOM 820 N N . VAL A 1 112 ? 33.576 -33.293 -22.907 1.00 30.97 112 VAL A N 1
ATOM 821 C CA . VAL A 1 112 ? 33.384 -32.347 -21.801 1.00 30.97 112 VAL A CA 1
ATOM 822 C C . VAL A 1 112 ? 32.332 -32.966 -20.887 1.00 30.97 112 VAL A C 1
ATOM 824 O O . VAL A 1 112 ? 31.150 -32.631 -20.950 1.00 30.97 112 VAL A O 1
ATOM 827 N N . VAL A 1 113 ? 32.759 -33.926 -20.064 1.00 27.78 113 VAL A N 1
ATOM 828 C CA . VAL A 1 113 ? 31.927 -34.466 -18.996 1.00 27.78 113 VAL A CA 1
ATOM 829 C C . VAL A 1 113 ? 31.722 -33.335 -18.004 1.00 27.78 113 VAL A C 1
ATOM 831 O O . VAL A 1 113 ? 32.627 -32.932 -17.271 1.00 27.78 113 VAL A O 1
ATOM 834 N N . GLN A 1 114 ? 30.507 -32.795 -18.040 1.00 34.22 114 GLN A N 1
ATOM 835 C CA . GLN A 1 114 ? 29.998 -31.820 -17.096 1.00 34.22 114 GLN A CA 1
ATOM 836 C C . GLN A 1 114 ? 30.346 -32.296 -15.681 1.00 34.22 114 GLN A C 1
ATOM 838 O O . GLN A 1 114 ? 30.012 -33.415 -15.293 1.00 34.22 114 GLN A O 1
ATOM 843 N N . GLN A 1 115 ? 31.102 -31.461 -14.966 1.00 27.61 115 GLN A N 1
ATOM 844 C CA . GLN A 1 115 ? 31.707 -31.748 -13.666 1.00 27.61 115 GLN A CA 1
ATOM 845 C C . GLN A 1 115 ? 30.759 -32.554 -12.761 1.00 27.61 115 GLN A C 1
ATOM 847 O O . GLN A 1 115 ? 29.742 -32.029 -12.311 1.00 27.61 115 GLN A O 1
ATOM 852 N N . TRP A 1 116 ? 31.098 -33.815 -12.467 1.00 25.78 116 TRP A N 1
ATOM 853 C CA . TRP A 1 116 ? 30.386 -34.581 -11.441 1.00 25.78 116 TRP A CA 1
ATOM 854 C C . TRP A 1 116 ? 30.471 -33.809 -10.116 1.00 25.78 116 TRP A C 1
ATOM 856 O O . TRP A 1 116 ? 31.560 -33.419 -9.692 1.00 25.78 116 TRP A O 1
ATOM 866 N N . GLY A 1 117 ? 29.312 -33.524 -9.516 1.00 32.69 117 GLY A N 1
ATOM 867 C CA . GLY A 1 117 ? 29.186 -32.613 -8.374 1.00 32.69 117 GLY A CA 1
ATOM 868 C C . GLY A 1 117 ? 28.917 -31.138 -8.722 1.00 32.69 117 GLY A C 1
ATOM 869 O O . GLY A 1 117 ? 28.981 -30.299 -7.826 1.00 32.69 117 GLY A O 1
ATOM 870 N N . LYS A 1 118 ? 28.609 -30.774 -9.979 1.00 30.83 118 LYS A N 1
ATOM 871 C CA . LYS A 1 118 ? 28.018 -29.456 -10.283 1.00 30.83 118 LYS A CA 1
ATOM 872 C C . LYS A 1 118 ? 26.506 -29.488 -10.047 1.00 30.83 118 LYS A C 1
ATOM 874 O O . LYS A 1 118 ? 25.822 -30.398 -10.504 1.00 30.83 118 LYS A O 1
ATOM 879 N N . ALA A 1 119 ? 26.014 -28.476 -9.340 1.00 32.03 119 ALA A N 1
ATOM 880 C CA . ALA A 1 119 ? 24.616 -28.347 -8.955 1.00 32.03 119 ALA A CA 1
ATOM 881 C C . ALA A 1 119 ? 23.662 -28.295 -10.157 1.00 32.03 119 ALA A C 1
ATOM 883 O O . ALA A 1 119 ? 23.935 -27.601 -11.142 1.00 32.03 119 ALA A O 1
ATOM 884 N N . LEU A 1 120 ? 22.503 -28.943 -10.018 1.00 28.73 120 LEU A N 1
ATOM 885 C CA . LEU A 1 120 ? 21.343 -28.625 -10.841 1.00 28.73 120 LEU A CA 1
ATOM 886 C C . LEU A 1 120 ? 20.785 -27.292 -10.319 1.00 28.73 120 LEU A C 1
ATOM 888 O O . LEU A 1 120 ? 20.348 -27.205 -9.170 1.00 28.73 120 LEU A O 1
ATOM 892 N N . HIS A 1 121 ? 20.868 -26.239 -11.130 1.00 31.58 121 HIS A N 1
ATOM 893 C CA . HIS A 1 121 ? 20.281 -24.945 -10.795 1.00 31.58 121 HIS A CA 1
ATOM 894 C C . HIS A 1 121 ? 18.846 -24.934 -11.319 1.00 31.58 121 HIS A C 1
ATOM 896 O O . HIS A 1 121 ? 18.633 -24.894 -12.530 1.00 31.58 121 HIS A O 1
ATOM 902 N N . MET A 1 122 ? 17.878 -25.016 -10.410 1.00 32.41 122 MET A N 1
ATOM 903 C CA . MET A 1 122 ? 16.460 -24.858 -10.720 1.00 32.41 122 MET A CA 1
ATOM 904 C C . MET A 1 122 ? 15.988 -23.578 -10.046 1.00 32.41 122 MET A C 1
ATOM 906 O O . MET A 1 122 ? 16.040 -23.470 -8.821 1.00 32.41 122 MET A O 1
ATOM 910 N N . ASP A 1 123 ? 15.561 -22.612 -10.854 1.00 31.70 123 ASP A N 1
ATOM 911 C CA . ASP A 1 123 ? 14.991 -21.363 -10.361 1.00 31.70 123 ASP A CA 1
ATOM 912 C C . ASP A 1 123 ? 13.546 -21.656 -9.929 1.00 31.70 123 ASP A C 1
ATOM 914 O O . ASP A 1 123 ? 12.638 -21.776 -10.752 1.00 31.70 123 ASP A O 1
ATOM 918 N N . ALA A 1 124 ? 13.376 -21.944 -8.638 1.00 37.88 124 ALA A N 1
ATOM 919 C CA . ALA A 1 124 ? 12.182 -22.569 -8.077 1.00 37.88 124 ALA A CA 1
ATOM 920 C C . ALA A 1 124 ? 11.461 -21.608 -7.124 1.00 37.88 124 ALA A C 1
ATOM 922 O O . ALA A 1 124 ? 11.504 -21.755 -5.900 1.00 37.88 124 ALA A O 1
ATOM 923 N N . THR A 1 125 ? 10.785 -20.612 -7.688 1.00 37.84 125 THR A N 1
ATOM 924 C CA . THR A 1 125 ? 9.871 -19.753 -6.935 1.00 37.84 125 THR A CA 1
ATOM 925 C C . THR A 1 125 ? 8.536 -20.475 -6.695 1.00 37.84 125 THR A C 1
ATOM 927 O O . THR A 1 125 ? 7.899 -20.958 -7.623 1.00 37.84 125 THR A O 1
ATOM 930 N N . ALA A 1 126 ? 8.104 -20.526 -5.429 1.00 39.47 126 ALA A N 1
ATOM 931 C CA . ALA A 1 126 ? 6.757 -20.930 -4.990 1.00 39.47 126 ALA A CA 1
ATOM 932 C C . ALA A 1 126 ? 6.301 -22.400 -5.211 1.00 39.47 126 ALA A C 1
ATOM 934 O O . ALA A 1 126 ? 5.123 -22.639 -5.468 1.00 39.47 126 ALA A O 1
ATOM 935 N N . PHE A 1 127 ? 7.175 -23.394 -5.008 1.00 46.38 127 PHE A N 1
ATOM 936 C CA . PHE A 1 127 ? 6.755 -24.802 -4.873 1.00 46.38 127 PHE A CA 1
ATOM 937 C C . PHE A 1 127 ? 6.674 -25.245 -3.401 1.00 46.38 127 PHE A C 1
ATOM 939 O O . PHE A 1 127 ? 7.642 -25.088 -2.657 1.00 46.38 127 PHE A O 1
ATOM 946 N N . ASP A 1 128 ? 5.552 -25.851 -2.992 1.00 45.31 128 ASP A N 1
ATOM 947 C CA . ASP A 1 128 ? 5.437 -26.542 -1.693 1.00 45.31 128 ASP A CA 1
ATOM 948 C C . ASP A 1 128 ? 6.017 -27.971 -1.729 1.00 45.31 128 ASP A C 1
ATOM 950 O O . ASP A 1 128 ? 6.396 -28.503 -0.685 1.00 45.31 128 ASP A O 1
ATOM 954 N N . SER A 1 129 ? 6.151 -28.579 -2.917 1.00 47.72 129 SER A N 1
ATOM 955 C CA . SER A 1 129 ? 6.801 -29.881 -3.101 1.00 47.72 129 SER A CA 1
ATOM 956 C C . SER A 1 129 ? 7.782 -29.904 -4.276 1.00 47.72 129 SER A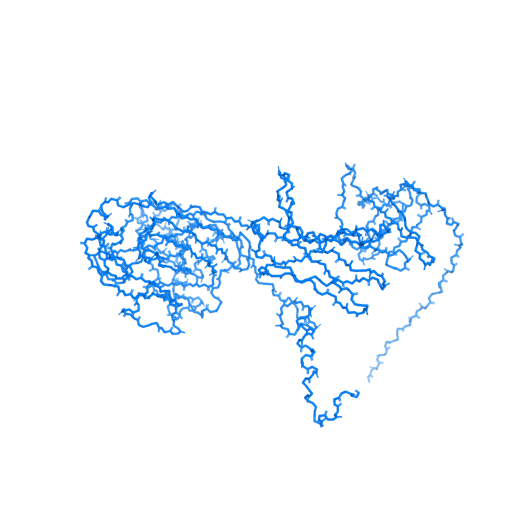 C 1
ATOM 958 O O . SER A 1 129 ? 7.560 -29.281 -5.314 1.00 47.72 129 SER A O 1
ATOM 960 N N . LEU A 1 130 ? 8.887 -30.639 -4.117 1.00 55.75 130 LEU A N 1
ATOM 961 C CA . LEU A 1 130 ? 9.871 -30.885 -5.176 1.00 55.75 130 LEU A CA 1
ATOM 962 C C . LEU A 1 130 ? 9.827 -32.355 -5.600 1.00 55.75 130 LEU A C 1
ATOM 964 O O . LEU A 1 130 ? 9.956 -33.240 -4.757 1.00 55.75 130 LEU A O 1
ATOM 968 N N . ARG A 1 131 ? 9.724 -32.619 -6.907 1.00 57.22 131 ARG A N 1
ATOM 969 C CA . ARG A 1 131 ? 9.847 -33.972 -7.470 1.00 57.22 131 ARG A CA 1
ATOM 970 C C . ARG A 1 131 ? 11.221 -34.195 -8.085 1.00 57.22 131 ARG A C 1
ATOM 972 O O . ARG A 1 131 ? 11.620 -33.473 -8.996 1.00 57.22 131 ARG A O 1
ATOM 979 N N . VAL A 1 132 ? 11.929 -35.218 -7.609 1.00 58.72 132 VAL A N 1
ATOM 980 C CA . VAL A 1 132 ? 13.251 -35.609 -8.123 1.00 58.72 132 VAL A CA 1
ATOM 981 C C . VAL A 1 132 ? 13.150 -36.989 -8.789 1.00 58.72 132 VAL A C 1
ATOM 983 O O . VAL A 1 132 ? 12.929 -37.976 -8.083 1.00 58.72 132 VAL A O 1
ATOM 986 N N . PRO A 1 133 ? 13.308 -37.097 -10.124 1.00 53.06 133 PRO A N 1
ATOM 987 C CA . PRO A 1 133 ? 13.308 -38.386 -10.810 1.00 53.06 133 PRO A CA 1
ATOM 988 C C . PRO A 1 133 ? 14.649 -39.106 -10.616 1.00 53.06 133 PRO A C 1
ATOM 990 O O . PRO A 1 133 ? 15.708 -38.591 -10.986 1.00 53.06 133 PRO A O 1
ATOM 993 N N . LEU A 1 134 ? 14.612 -40.321 -10.067 1.00 59.16 134 LEU A N 1
ATOM 994 C CA . LEU A 1 134 ? 15.804 -41.126 -9.796 1.00 59.16 134 LEU A CA 1
ATOM 995 C C . LEU A 1 134 ? 15.995 -42.227 -10.851 1.00 59.16 134 LEU A C 1
ATOM 997 O O . LEU A 1 134 ? 15.149 -43.104 -11.023 1.00 59.16 134 LEU A O 1
ATOM 1001 N N . TRP A 1 135 ? 17.156 -42.214 -11.514 1.00 55.53 135 TRP A N 1
ATOM 1002 C CA . TRP A 1 135 ? 17.595 -43.247 -12.459 1.00 55.53 135 TRP A CA 1
ATOM 1003 C C . TRP A 1 135 ? 18.789 -44.011 -11.888 1.00 55.53 135 TRP A C 1
ATOM 1005 O O . TRP A 1 135 ? 19.745 -43.413 -11.398 1.00 55.53 135 TRP A O 1
ATOM 1015 N N . TYR A 1 136 ? 18.759 -45.341 -11.963 1.00 60.19 136 TYR A N 1
ATOM 1016 C CA . TYR A 1 136 ? 19.742 -46.199 -11.302 1.00 60.19 136 TYR A CA 1
ATOM 1017 C C . TYR A 1 136 ? 20.014 -47.479 -12.110 1.00 60.19 136 TYR A C 1
ATOM 1019 O O . TYR A 1 136 ? 19.254 -47.876 -12.997 1.00 60.19 136 TYR A O 1
ATOM 1027 N N . LYS A 1 137 ? 21.135 -48.144 -11.816 1.00 47.47 137 LYS A N 1
ATOM 1028 C CA . LYS A 1 137 ? 21.562 -49.354 -12.528 1.00 47.47 137 LYS A CA 1
ATOM 1029 C C . LYS A 1 137 ? 20.823 -50.593 -12.011 1.00 47.47 137 LYS A C 1
ATOM 1031 O O . LYS A 1 137 ? 20.768 -50.840 -10.806 1.00 47.47 137 LYS A O 1
ATOM 1036 N N . LYS A 1 138 ? 20.338 -51.427 -12.939 1.00 46.47 138 LYS A N 1
ATOM 1037 C CA . LYS A 1 138 ? 19.732 -52.741 -12.659 1.00 46.47 138 LYS A CA 1
ATOM 1038 C C . LYS A 1 138 ? 20.598 -53.558 -11.688 1.00 46.47 138 LYS A C 1
ATOM 1040 O O . LYS A 1 138 ? 21.734 -53.891 -12.020 1.00 46.47 138 LYS A O 1
ATOM 1045 N N . GLY A 1 139 ? 20.028 -53.914 -10.536 1.00 57.81 139 GLY A N 1
ATOM 1046 C CA . GLY A 1 139 ? 20.681 -54.726 -9.503 1.00 57.81 139 GLY A CA 1
ATOM 1047 C C . GLY A 1 139 ? 21.068 -53.979 -8.223 1.00 57.81 139 GLY A C 1
ATOM 1048 O O . GLY A 1 139 ? 21.491 -54.638 -7.279 1.00 57.81 139 GLY A O 1
ATOM 1049 N N . ALA A 1 140 ? 20.895 -52.654 -8.148 1.00 56.50 140 ALA A N 1
ATOM 1050 C CA . ALA A 1 140 ? 20.881 -51.978 -6.850 1.00 56.50 140 ALA A CA 1
ATOM 1051 C C . ALA A 1 140 ? 19.696 -52.491 -6.008 1.00 56.50 140 ALA A C 1
ATOM 1053 O O . ALA A 1 140 ? 18.601 -52.688 -6.538 1.00 56.50 140 ALA A O 1
ATOM 1054 N N . GLY A 1 141 ? 19.931 -52.731 -4.715 1.00 66.06 141 GLY A N 1
ATOM 1055 C CA . GLY A 1 141 ? 18.872 -53.032 -3.749 1.00 66.06 141 GLY A CA 1
ATOM 1056 C C . GLY A 1 141 ? 18.006 -51.802 -3.430 1.00 66.06 141 GLY A C 1
ATOM 1057 O O . GLY A 1 141 ? 18.150 -50.771 -4.091 1.00 66.06 141 GLY A O 1
ATOM 1058 N N . PRO A 1 142 ? 17.126 -51.876 -2.412 1.00 63.94 142 PRO A N 1
ATOM 1059 C CA . PRO A 1 142 ? 16.441 -50.688 -1.908 1.00 63.94 142 PRO A CA 1
ATOM 1060 C C . PRO A 1 142 ? 17.459 -49.607 -1.528 1.00 63.94 142 PRO A C 1
ATOM 1062 O O . PRO A 1 142 ? 18.529 -49.906 -0.988 1.00 63.94 142 PRO A O 1
ATOM 1065 N N . VAL A 1 143 ? 17.117 -48.360 -1.840 1.00 64.31 143 VAL A N 1
ATOM 1066 C CA . VAL A 1 143 ? 17.954 -47.187 -1.583 1.00 64.31 143 VAL A CA 1
ATOM 1067 C C . VAL A 1 143 ? 17.307 -46.368 -0.482 1.00 64.31 143 VAL A C 1
ATOM 1069 O O . VAL A 1 143 ? 16.150 -45.965 -0.607 1.00 64.31 143 VAL A O 1
ATOM 1072 N N . ASP A 1 144 ? 18.078 -46.074 0.561 1.00 68.62 144 ASP A N 1
ATOM 1073 C CA . ASP A 1 144 ? 17.713 -45.031 1.511 1.00 68.62 144 ASP A CA 1
ATOM 1074 C C . ASP A 1 144 ? 18.049 -43.676 0.894 1.00 68.62 144 ASP A C 1
ATOM 1076 O O . ASP A 1 144 ? 19.218 -43.366 0.634 1.00 68.62 144 ASP A O 1
ATOM 1080 N N . VAL A 1 145 ? 17.011 -42.870 0.676 1.00 64.69 145 VAL A N 1
ATOM 1081 C CA . VAL A 1 145 ? 17.138 -41.460 0.331 1.00 64.69 145 VAL A CA 1
ATOM 1082 C C . VAL A 1 145 ? 16.931 -40.638 1.591 1.00 64.69 145 VAL A C 1
ATOM 1084 O O . VAL A 1 145 ? 15.917 -40.774 2.276 1.00 64.69 145 VAL A O 1
ATOM 1087 N N . ARG A 1 146 ? 17.888 -39.761 1.892 1.00 68.69 146 ARG A N 1
ATOM 1088 C CA . ARG A 1 146 ? 17.754 -38.756 2.952 1.00 68.69 146 ARG A CA 1
ATOM 1089 C C . ARG A 1 146 ? 17.770 -37.370 2.344 1.00 68.69 146 ARG A C 1
ATOM 1091 O O . ARG A 1 146 ? 18.602 -37.091 1.479 1.00 68.69 146 ARG A O 1
ATOM 1098 N N . VAL A 1 147 ? 16.851 -36.537 2.819 1.00 65.12 147 VAL A N 1
ATOM 1099 C CA . VAL A 1 147 ? 16.697 -35.147 2.405 1.00 65.12 147 VAL A CA 1
ATOM 1100 C C . VAL A 1 147 ? 17.185 -34.262 3.538 1.00 65.12 147 VAL A C 1
ATOM 1102 O O . VAL A 1 147 ? 16.609 -34.252 4.629 1.00 65.12 147 VAL A O 1
ATOM 1105 N N . PHE A 1 148 ? 18.233 -33.494 3.273 1.00 64.94 148 PHE A N 1
ATOM 1106 C CA . PHE A 1 148 ? 18.778 -32.535 4.226 1.00 64.94 148 PHE A CA 1
ATOM 1107 C C . PHE A 1 148 ? 18.474 -31.111 3.779 1.00 64.94 148 PHE A C 1
ATOM 1109 O O . PHE A 1 148 ? 18.680 -30.768 2.615 1.00 64.94 148 PHE A O 1
ATOM 1116 N N . CYS A 1 149 ? 18.018 -30.283 4.717 1.00 59.75 149 CYS A N 1
ATOM 1117 C CA . CYS A 1 149 ? 18.044 -28.835 4.590 1.00 59.75 149 CYS A CA 1
ATOM 1118 C C . CYS A 1 149 ? 19.327 -28.330 5.237 1.00 59.75 149 CYS A C 1
ATOM 1120 O O . CYS A 1 149 ? 19.521 -28.490 6.445 1.00 59.75 149 CYS A O 1
ATOM 1122 N N . VAL A 1 150 ? 20.187 -27.689 4.448 1.00 61.22 150 VAL A N 1
ATOM 1123 C CA . VAL A 1 150 ? 21.373 -27.012 4.979 1.00 61.22 150 VAL A CA 1
ATOM 1124 C C . VAL A 1 150 ? 21.126 -25.510 4.991 1.00 61.22 150 VAL A C 1
ATOM 1126 O O . VAL A 1 150 ? 21.112 -24.877 3.936 1.00 61.22 150 VAL A O 1
ATOM 1129 N N . THR A 1 151 ? 20.948 -24.936 6.181 1.00 57.97 151 THR A N 1
ATOM 1130 C CA . THR A 1 151 ? 20.806 -23.486 6.373 1.00 57.97 151 THR A CA 1
ATOM 1131 C C . THR A 1 151 ? 22.143 -22.863 6.768 1.00 57.97 151 THR A C 1
ATOM 1133 O O . THR A 1 151 ? 22.954 -23.459 7.474 1.00 57.97 151 THR A O 1
ATOM 1136 N N . GLY A 1 152 ? 22.402 -21.645 6.296 1.00 51.84 152 GLY A N 1
ATOM 1137 C CA . GLY A 1 152 ? 23.636 -20.923 6.599 1.00 51.84 152 GLY A CA 1
ATOM 1138 C C . GLY A 1 152 ? 23.729 -19.601 5.848 1.00 51.84 152 GLY A C 1
ATOM 1139 O O . GLY A 1 152 ? 22.922 -19.307 4.968 1.00 51.84 152 GLY A O 1
ATOM 1140 N N . THR A 1 153 ? 24.729 -18.796 6.195 1.00 55.31 153 THR A N 1
ATOM 1141 C CA . THR A 1 153 ? 25.100 -17.586 5.446 1.00 55.31 153 THR A CA 1
ATOM 1142 C C . THR A 1 153 ? 26.577 -17.664 5.073 1.00 55.31 153 THR A C 1
ATOM 1144 O O . THR A 1 153 ? 27.319 -18.476 5.618 1.00 55.31 153 THR A O 1
ATOM 1147 N N . ALA A 1 154 ? 27.067 -16.773 4.208 1.00 51.41 154 ALA A N 1
ATOM 1148 C CA . ALA A 1 154 ? 28.502 -16.685 3.912 1.00 51.41 154 ALA A CA 1
ATOM 1149 C C . ALA A 1 154 ? 29.389 -16.321 5.133 1.00 51.41 154 ALA A C 1
ATOM 1151 O O . ALA A 1 154 ? 30.610 -16.272 4.999 1.00 51.41 154 ALA A O 1
ATOM 1152 N N . LYS A 1 155 ? 28.793 -16.027 6.302 1.00 41.62 155 LYS A N 1
ATOM 1153 C CA . LYS A 1 155 ? 29.475 -15.613 7.540 1.00 41.62 155 LYS A CA 1
ATOM 1154 C C . LYS A 1 155 ? 29.195 -16.523 8.747 1.00 41.62 155 LYS A C 1
ATOM 1156 O O . LYS A 1 155 ? 29.815 -16.321 9.787 1.00 41.62 155 LYS A O 1
ATOM 1161 N N . GLU A 1 156 ? 28.298 -17.501 8.627 1.00 51.94 156 GLU A N 1
ATOM 1162 C CA . GLU A 1 156 ? 27.902 -18.420 9.707 1.00 51.94 156 GLU A CA 1
ATOM 1163 C C . GLU A 1 156 ? 28.190 -19.878 9.305 1.00 51.94 156 GLU A C 1
ATOM 1165 O O . GLU A 1 156 ? 28.125 -20.201 8.117 1.00 51.94 156 GLU A O 1
ATOM 1170 N N . PRO A 1 157 ? 28.514 -20.777 10.255 1.00 56.44 157 PRO A N 1
ATOM 1171 C CA . PRO A 1 157 ? 28.650 -22.198 9.956 1.00 56.44 157 PRO A CA 1
ATOM 1172 C C . PRO A 1 157 ? 27.317 -22.776 9.466 1.00 56.44 157 PRO A C 1
ATOM 1174 O O . PRO A 1 157 ? 26.257 -22.471 10.008 1.00 56.44 157 PRO A O 1
ATOM 1177 N N . TRP A 1 158 ? 27.387 -23.627 8.445 1.00 58.16 158 TRP A N 1
ATOM 1178 C CA . TRP A 1 158 ? 26.225 -24.318 7.893 1.00 58.16 158 TRP A CA 1
ATOM 1179 C C . TRP A 1 158 ? 25.686 -25.346 8.896 1.00 58.16 158 TRP A C 1
ATOM 1181 O O . TRP A 1 158 ? 26.440 -26.198 9.367 1.00 58.16 158 TRP A O 1
ATOM 1191 N N . THR A 1 159 ? 24.390 -25.282 9.200 1.00 68.62 159 THR A N 1
ATOM 1192 C CA . THR A 1 159 ? 23.682 -26.280 10.011 1.00 68.62 159 THR A CA 1
ATOM 1193 C C . THR A 1 159 ? 22.854 -27.187 9.116 1.00 68.62 159 THR A C 1
ATOM 1195 O O . THR A 1 159 ? 22.010 -26.717 8.354 1.00 68.62 159 THR A O 1
ATOM 1198 N N . GLU A 1 160 ? 23.107 -28.488 9.216 1.00 67.50 160 GLU A N 1
ATOM 1199 C CA . GLU A 1 160 ? 22.407 -29.533 8.477 1.00 67.50 160 GLU A CA 1
ATOM 1200 C C . GLU A 1 160 ? 21.290 -30.127 9.343 1.00 67.50 160 GLU A C 1
ATOM 1202 O O . GLU A 1 160 ? 21.541 -30.636 10.437 1.00 67.50 160 GLU A O 1
ATOM 1207 N N . THR A 1 161 ? 20.058 -30.073 8.840 1.00 72.56 161 THR A N 1
ATOM 1208 C CA . THR A 1 161 ? 18.879 -30.676 9.468 1.00 72.56 161 THR A CA 1
ATOM 1209 C C . THR A 1 161 ? 18.271 -31.667 8.485 1.00 72.56 161 THR A C 1
ATOM 1211 O O . THR A 1 161 ? 17.859 -31.282 7.390 1.00 72.56 161 THR A O 1
ATOM 1214 N N . GLN A 1 162 ? 18.195 -32.945 8.861 1.00 74.31 162 GLN A N 1
ATOM 1215 C CA . GLN A 1 162 ? 17.451 -33.935 8.081 1.00 74.31 162 GLN A CA 1
ATOM 1216 C C . GLN A 1 162 ? 15.959 -33.576 8.142 1.00 74.31 162 GLN A C 1
ATOM 1218 O O . GLN A 1 162 ? 15.384 -33.562 9.228 1.00 74.31 162 GLN A O 1
ATOM 1223 N N . MET A 1 163 ? 15.359 -33.253 6.994 1.00 67.31 163 MET A N 1
ATOM 1224 C CA . MET A 1 163 ? 13.925 -32.958 6.891 1.00 67.31 163 MET A CA 1
ATOM 1225 C C . MET A 1 163 ? 13.110 -34.241 6.767 1.00 67.31 163 MET A C 1
ATOM 1227 O O . MET A 1 163 ? 12.082 -34.378 7.419 1.00 67.31 163 MET A O 1
ATOM 1231 N N . ASP A 1 164 ? 13.586 -35.179 5.946 1.00 69.81 164 ASP A N 1
ATOM 1232 C CA . ASP A 1 164 ? 12.856 -36.402 5.623 1.00 69.81 164 ASP A CA 1
ATOM 1233 C C . ASP A 1 164 ? 13.813 -37.556 5.274 1.00 69.81 164 ASP A C 1
ATOM 1235 O O . ASP A 1 164 ? 15.004 -37.361 4.990 1.00 69.81 164 ASP A O 1
ATOM 1239 N N . SER A 1 165 ? 13.296 -38.781 5.300 1.00 73.12 165 SER A N 1
ATOM 1240 C CA . SER A 1 165 ? 13.956 -39.958 4.745 1.00 73.12 165 SER A CA 1
ATOM 1241 C C . SER A 1 165 ? 12.953 -40.997 4.269 1.00 73.12 165 SER A C 1
ATOM 1243 O O . SER A 1 165 ? 12.125 -41.464 5.051 1.00 73.12 165 SER A O 1
ATOM 1245 N N . ALA A 1 166 ? 13.128 -41.448 3.030 1.00 71.25 166 ALA A N 1
ATOM 1246 C CA . ALA A 1 166 ? 12.336 -42.504 2.421 1.00 71.25 166 ALA A CA 1
ATOM 1247 C C . ALA A 1 166 ? 13.245 -43.639 1.930 1.00 71.25 166 ALA A C 1
ATOM 1249 O O . ALA A 1 166 ? 14.221 -43.406 1.214 1.00 71.25 166 ALA A O 1
ATOM 1250 N N . THR A 1 167 ? 12.897 -44.882 2.265 1.00 69.69 167 THR A N 1
ATOM 1251 C CA . THR A 1 167 ? 13.469 -46.061 1.605 1.00 69.69 167 THR A CA 1
ATOM 1252 C C . THR A 1 167 ? 12.667 -46.323 0.335 1.00 69.69 167 THR A C 1
ATOM 1254 O O . THR A 1 167 ? 11.518 -46.767 0.397 1.00 69.69 167 THR A O 1
ATOM 1257 N N . VAL A 1 168 ? 13.254 -46.045 -0.826 1.00 69.25 168 VAL A N 1
ATOM 1258 C CA . VAL A 1 168 ? 12.577 -46.216 -2.115 1.00 69.25 168 VAL A CA 1
ATOM 1259 C C . VAL A 1 168 ? 12.857 -47.621 -2.650 1.00 69.25 168 VAL A C 1
ATOM 1261 O O . VAL A 1 168 ? 14.008 -48.020 -2.851 1.00 69.25 168 VAL A O 1
ATOM 1264 N N . ALA A 1 169 ? 11.790 -48.388 -2.885 1.00 65.38 169 ALA A N 1
ATOM 1265 C CA . ALA A 1 169 ? 11.867 -49.659 -3.598 1.00 65.38 169 ALA A CA 1
ATOM 1266 C C . ALA A 1 169 ? 11.973 -49.384 -5.104 1.00 65.38 169 ALA A C 1
ATOM 1268 O O . ALA A 1 169 ? 11.076 -48.799 -5.704 1.00 65.38 169 ALA A O 1
ATOM 1269 N N . LEU A 1 170 ? 13.091 -49.788 -5.705 1.00 64.38 170 LEU A N 1
ATOM 1270 C CA . LEU A 1 170 ? 13.453 -49.412 -7.067 1.00 64.38 170 LEU A CA 1
ATOM 1271 C C . LEU A 1 170 ? 13.234 -50.581 -8.051 1.00 64.38 170 LEU A C 1
ATOM 1273 O O . LEU A 1 170 ? 14.027 -51.529 -8.100 1.00 64.38 170 LEU A O 1
ATOM 1277 N N . ASN A 1 171 ? 12.181 -50.497 -8.874 1.00 63.19 171 ASN A N 1
ATOM 1278 C CA . ASN A 1 171 ? 11.806 -51.503 -9.881 1.00 63.19 171 ASN A CA 1
ATOM 1279 C C . ASN A 1 171 ? 12.537 -51.312 -11.232 1.00 63.19 171 ASN A C 1
ATOM 1281 O O . ASN A 1 171 ? 12.451 -50.235 -11.825 1.00 63.19 171 ASN A O 1
ATOM 1285 N N . PRO A 1 172 ? 13.242 -52.331 -11.775 1.00 54.22 172 PRO A N 1
ATOM 1286 C CA . PRO A 1 172 ? 14.089 -52.145 -12.955 1.00 54.22 172 PRO A CA 1
ATOM 1287 C C . PRO A 1 172 ? 13.340 -51.659 -14.205 1.00 54.22 172 PRO A C 1
ATOM 1289 O O . PRO A 1 172 ? 12.599 -52.419 -14.822 1.00 54.22 172 PRO A O 1
ATOM 1292 N N . GLY A 1 173 ? 13.642 -50.431 -14.635 1.00 53.84 173 GLY A N 1
ATOM 1293 C CA . GLY A 1 173 ? 13.070 -49.813 -15.837 1.00 53.84 173 GLY A CA 1
ATOM 1294 C C . GLY A 1 173 ? 11.898 -48.866 -15.571 1.00 53.84 173 GLY A C 1
ATOM 1295 O O . GLY A 1 173 ? 11.433 -48.230 -16.511 1.00 53.84 173 GLY A O 1
ATOM 1296 N N . GLU A 1 174 ? 11.463 -48.731 -14.318 1.00 58.34 174 GLU A N 1
ATOM 1297 C CA . GLU A 1 174 ? 10.474 -47.740 -13.893 1.00 58.34 174 GLU A CA 1
ATOM 1298 C C . GLU A 1 174 ? 11.206 -46.550 -13.239 1.00 58.34 174 GLU A C 1
ATOM 1300 O O . GLU A 1 174 ? 12.068 -46.770 -12.381 1.00 58.34 174 GLU A O 1
ATOM 1305 N N . PRO A 1 175 ? 10.923 -45.292 -13.630 1.00 51.94 175 PRO A N 1
ATOM 1306 C CA . PRO A 1 175 ? 11.434 -44.136 -12.905 1.00 51.94 175 PRO A CA 1
ATOM 1307 C C . PRO A 1 175 ? 10.769 -44.077 -11.528 1.00 51.94 175 PRO A C 1
ATOM 1309 O O . PRO A 1 175 ? 9.547 -44.175 -11.417 1.00 51.94 175 PRO A O 1
ATOM 1312 N N . ALA A 1 176 ? 11.567 -43.890 -10.480 1.00 59.97 176 ALA A N 1
ATOM 1313 C CA . ALA A 1 176 ? 11.037 -43.595 -9.157 1.00 59.97 176 ALA A CA 1
ATOM 1314 C C . ALA A 1 176 ? 10.995 -42.078 -8.953 1.00 59.97 176 ALA A C 1
ATOM 1316 O O . ALA A 1 176 ? 12.020 -41.402 -9.081 1.00 59.97 176 ALA A O 1
ATOM 1317 N N . GLU A 1 177 ? 9.816 -41.554 -8.626 1.00 59.47 177 GLU A N 1
ATOM 1318 C CA . GLU A 1 177 ? 9.646 -40.176 -8.171 1.00 59.47 177 GLU A CA 1
ATOM 1319 C C . GLU A 1 177 ? 9.735 -40.137 -6.645 1.00 59.47 177 GLU A C 1
ATOM 1321 O O . GLU A 1 177 ? 8.989 -40.833 -5.955 1.00 59.47 177 GLU A O 1
ATOM 1326 N N . LEU A 1 178 ? 10.632 -39.302 -6.120 1.00 64.81 178 LEU A N 1
ATOM 1327 C CA . LEU A 1 178 ? 10.547 -38.838 -4.740 1.00 64.81 178 LEU A CA 1
ATOM 1328 C C . LEU A 1 178 ? 9.883 -37.462 -4.748 1.00 64.81 178 LEU A C 1
ATOM 1330 O O . LEU A 1 178 ? 10.429 -36.529 -5.339 1.00 64.81 178 LEU A O 1
ATOM 1334 N N . GLU A 1 179 ? 8.732 -37.346 -4.090 1.00 64.38 179 GLU A N 1
ATOM 1335 C CA . GLU A 1 179 ? 8.118 -36.059 -3.770 1.00 64.38 179 GLU A CA 1
ATOM 1336 C C . GLU A 1 179 ? 8.572 -35.636 -2.371 1.00 64.38 179 GLU A C 1
ATOM 1338 O O . GLU A 1 179 ? 8.330 -36.340 -1.393 1.00 64.38 179 GLU A O 1
ATOM 1343 N N . VAL A 1 180 ? 9.276 -34.509 -2.295 1.00 64.56 180 VAL A N 1
ATOM 1344 C CA . VAL A 1 180 ? 9.777 -33.922 -1.052 1.00 64.56 180 VAL A CA 1
ATOM 1345 C C . VAL A 1 180 ? 8.841 -32.795 -0.644 1.00 64.56 180 VAL A C 1
ATOM 1347 O O . VAL A 1 180 ? 8.764 -31.784 -1.343 1.00 64.56 180 VAL A O 1
ATOM 1350 N N . ASP A 1 181 ? 8.167 -32.955 0.492 1.00 63.38 181 ASP A N 1
ATOM 1351 C CA . ASP A 1 181 ? 7.381 -31.899 1.130 1.00 63.38 181 ASP A CA 1
ATOM 1352 C C . ASP A 1 181 ? 8.324 -30.854 1.752 1.00 63.38 181 ASP A C 1
ATOM 1354 O O . ASP A 1 181 ? 9.000 -31.106 2.752 1.00 63.38 181 ASP A O 1
ATOM 1358 N N . LEU A 1 182 ? 8.392 -29.666 1.146 1.00 62.94 182 LEU A N 1
ATOM 1359 C CA . LEU A 1 182 ? 9.220 -28.559 1.630 1.00 62.94 182 LEU A CA 1
ATOM 1360 C C . LEU A 1 182 ? 8.508 -27.731 2.710 1.00 62.94 182 LEU A C 1
ATOM 1362 O O . LEU A 1 182 ? 9.102 -26.801 3.263 1.00 62.94 182 LEU A O 1
ATOM 1366 N N . THR A 1 183 ? 7.254 -28.049 3.055 1.00 59.06 183 THR A N 1
ATOM 1367 C CA . THR A 1 183 ? 6.487 -27.248 4.014 1.00 59.06 183 THR A CA 1
ATOM 1368 C C . THR A 1 183 ? 7.032 -27.312 5.437 1.00 59.06 183 THR A C 1
ATOM 1370 O O . THR A 1 183 ? 6.842 -26.355 6.190 1.00 59.06 183 THR A O 1
ATOM 1373 N N . GLN A 1 184 ? 7.775 -28.372 5.773 1.00 59.44 184 GLN A N 1
ATOM 1374 C CA . GLN A 1 184 ? 8.409 -28.574 7.081 1.00 59.44 184 GLN A CA 1
ATOM 1375 C C . GLN A 1 184 ? 9.798 -27.919 7.216 1.00 59.44 184 GLN A C 1
ATOM 1377 O O . GLN A 1 184 ? 10.433 -28.039 8.266 1.00 59.44 184 GLN A O 1
ATOM 1382 N N . ALA A 1 185 ? 10.284 -27.204 6.193 1.00 61.22 185 ALA A N 1
ATOM 1383 C CA . ALA A 1 185 ? 11.551 -26.480 6.273 1.00 61.22 185 ALA A CA 1
ATOM 1384 C C . ALA A 1 185 ? 11.493 -25.384 7.369 1.00 61.22 185 ALA A C 1
ATOM 1386 O O . ALA A 1 185 ? 10.641 -24.495 7.294 1.00 61.22 185 ALA A O 1
ATOM 1387 N N . PRO A 1 186 ? 12.396 -25.393 8.373 1.00 56.69 186 PRO A N 1
ATOM 1388 C CA . PRO A 1 186 ? 12.272 -24.542 9.564 1.00 56.69 186 PRO A CA 1
ATOM 1389 C C . PRO A 1 186 ? 12.543 -23.048 9.317 1.00 56.69 186 PRO A C 1
ATOM 1391 O O . PRO A 1 186 ? 12.216 -22.226 10.170 1.00 56.69 186 PRO A O 1
ATOM 1394 N N . ASP A 1 187 ? 13.143 -22.687 8.180 1.00 60.50 187 ASP A N 1
ATOM 1395 C CA . ASP A 1 187 ? 13.373 -21.300 7.762 1.00 60.50 187 ASP A CA 1
ATOM 1396 C C . ASP A 1 187 ? 13.352 -21.208 6.223 1.00 60.50 187 ASP A C 1
ATOM 1398 O O . ASP A 1 187 ? 14.353 -21.493 5.564 1.00 60.50 187 ASP A O 1
ATOM 1402 N N . ARG A 1 188 ? 12.208 -20.808 5.643 1.00 56.16 188 ARG A N 1
ATOM 1403 C CA . ARG A 1 188 ? 12.063 -20.589 4.187 1.00 56.16 188 ARG A CA 1
ATOM 1404 C C . ARG A 1 188 ? 12.732 -19.289 3.691 1.00 56.16 188 ARG A C 1
ATOM 1406 O O . ARG A 1 188 ? 12.715 -19.033 2.492 1.00 56.16 188 ARG A O 1
ATOM 1413 N N . THR A 1 189 ? 13.293 -18.452 4.573 1.00 46.53 189 THR A N 1
ATOM 1414 C CA . THR A 1 189 ? 13.897 -17.150 4.200 1.00 46.53 189 THR A CA 1
ATOM 1415 C C . THR A 1 189 ? 15.389 -17.237 3.870 1.00 46.53 189 THR A C 1
ATOM 1417 O O . THR A 1 189 ? 15.969 -16.286 3.345 1.00 46.53 189 THR A O 1
ATOM 1420 N N . ARG A 1 190 ? 16.023 -18.381 4.155 1.00 52.91 190 ARG A N 1
ATOM 1421 C CA . ARG A 1 190 ? 17.433 -18.654 3.850 1.00 52.91 190 ARG A CA 1
ATOM 1422 C C . ARG A 1 190 ? 17.574 -19.530 2.609 1.00 52.91 190 ARG A C 1
ATOM 1424 O O . ARG A 1 190 ? 16.658 -20.235 2.203 1.00 52.91 190 ARG A O 1
ATOM 1431 N N . LEU A 1 191 ? 18.776 -19.511 2.041 1.00 46.81 191 LEU A N 1
ATOM 1432 C CA . LEU A 1 191 ? 19.197 -20.384 0.949 1.00 46.81 191 LEU A CA 1
ATOM 1433 C C . LEU A 1 191 ? 19.089 -21.854 1.390 1.00 46.81 191 LEU A C 1
ATOM 1435 O O . LEU A 1 191 ? 19.932 -22.338 2.147 1.00 46.81 191 LEU A O 1
ATOM 1439 N N . VAL A 1 192 ? 18.050 -22.553 0.929 1.00 51.44 192 VAL A N 1
ATOM 1440 C CA . VAL A 1 192 ? 17.867 -23.987 1.176 1.00 51.44 192 VAL A CA 1
ATOM 1441 C C . VAL A 1 192 ? 18.709 -24.755 0.165 1.00 51.44 192 VAL A C 1
ATOM 1443 O O . VAL A 1 192 ? 18.386 -24.818 -1.021 1.00 51.44 192 VAL A O 1
ATOM 1446 N N . LYS A 1 193 ? 19.790 -25.380 0.636 1.00 55.72 193 LYS A N 1
ATOM 1447 C CA . LYS A 1 193 ? 20.375 -26.508 -0.096 1.00 55.72 193 LYS A CA 1
ATOM 1448 C C . LYS A 1 193 ? 19.558 -27.744 0.226 1.00 55.72 193 LYS A C 1
ATOM 1450 O O . LYS A 1 193 ? 19.484 -28.119 1.397 1.00 55.72 193 LYS A O 1
ATOM 1455 N N . VAL A 1 194 ? 19.004 -28.371 -0.807 1.00 54.00 194 VAL A N 1
ATOM 1456 C CA . VAL A 1 194 ? 18.453 -29.723 -0.711 1.00 54.00 194 VAL A CA 1
ATOM 1457 C C . VAL A 1 194 ? 19.554 -30.689 -1.130 1.00 54.00 194 VAL A C 1
ATOM 1459 O O . VAL A 1 194 ? 19.934 -30.733 -2.302 1.00 54.00 194 VAL A O 1
ATOM 1462 N N . GLY A 1 195 ? 20.094 -31.414 -0.153 1.00 56.38 195 GLY A N 1
ATOM 1463 C CA . GLY A 1 195 ? 21.029 -32.512 -0.380 1.00 56.38 195 GLY A CA 1
ATOM 1464 C C . GLY A 1 195 ? 20.275 -33.836 -0.434 1.00 56.38 195 GLY A C 1
ATOM 1465 O O . GLY A 1 195 ? 19.595 -34.190 0.530 1.00 56.38 195 GLY A O 1
ATOM 1466 N N . VAL A 1 196 ? 20.404 -34.561 -1.547 1.00 56.12 196 VAL A N 1
ATOM 1467 C CA . VAL A 1 196 ? 19.910 -35.939 -1.691 1.00 56.12 196 VAL A CA 1
ATOM 1468 C C . VAL A 1 196 ? 21.090 -36.890 -1.522 1.00 56.12 196 VAL A C 1
ATOM 1470 O O . VAL A 1 196 ? 21.949 -36.978 -2.402 1.00 56.12 196 VAL A O 1
ATOM 1473 N N . VAL A 1 197 ? 21.130 -37.608 -0.396 1.00 60.06 197 VAL A N 1
ATOM 1474 C CA . VAL A 1 197 ? 22.125 -38.666 -0.160 1.00 60.06 197 VAL A CA 1
ATOM 1475 C C . VAL A 1 197 ? 21.509 -40.016 -0.500 1.00 60.06 197 VAL A C 1
ATOM 1477 O O . VAL A 1 197 ? 20.584 -40.472 0.171 1.00 60.06 197 VAL A O 1
ATOM 1480 N N . VAL A 1 198 ? 22.056 -40.652 -1.536 1.00 57.28 198 VAL A N 1
ATOM 1481 C CA . VAL A 1 198 ? 21.744 -42.025 -1.953 1.00 57.28 198 VAL A CA 1
ATOM 1482 C C . VAL A 1 198 ? 22.699 -42.973 -1.230 1.00 57.28 198 VAL A C 1
ATOM 1484 O O . VAL A 1 198 ? 23.851 -43.143 -1.636 1.00 57.28 198 VAL A O 1
ATOM 1487 N N . ALA A 1 199 ? 22.230 -43.587 -0.143 1.00 55.75 199 ALA A N 1
ATOM 1488 C CA . ALA A 1 199 ? 22.984 -44.625 0.550 1.00 55.75 199 ALA A CA 1
ATOM 1489 C C . ALA A 1 199 ? 22.694 -45.987 -0.099 1.00 55.75 199 ALA A C 1
ATOM 1491 O O . ALA A 1 199 ? 21.662 -46.612 0.145 1.00 55.75 199 ALA A O 1
ATOM 1492 N N . ALA A 1 200 ? 23.615 -46.456 -0.942 1.00 55.22 200 ALA A N 1
ATOM 1493 C CA . ALA A 1 200 ? 23.583 -47.831 -1.417 1.00 55.22 200 ALA A CA 1
ATOM 1494 C C . ALA A 1 200 ? 23.971 -48.787 -0.278 1.00 55.22 200 ALA A C 1
ATOM 1496 O O . ALA A 1 200 ? 24.978 -48.589 0.397 1.00 55.22 200 ALA A O 1
ATOM 1497 N N . HIS A 1 201 ? 23.212 -49.870 -0.110 1.00 53.34 201 HIS A N 1
ATOM 1498 C CA . HIS A 1 201 ? 23.489 -50.889 0.909 1.00 53.34 201 HIS A CA 1
ATOM 1499 C C . HIS A 1 201 ? 24.743 -51.751 0.619 1.00 53.34 201 HIS A C 1
ATOM 1501 O O . HIS A 1 201 ? 25.115 -52.591 1.440 1.00 53.34 201 HIS A O 1
ATOM 1507 N N . ASP A 1 202 ? 25.388 -51.549 -0.538 1.00 53.44 202 ASP A N 1
ATOM 1508 C CA . ASP A 1 202 ? 26.655 -52.162 -0.949 1.00 53.44 202 ASP A CA 1
ATOM 1509 C C . ASP A 1 202 ? 27.797 -51.145 -0.794 1.00 53.44 202 ASP A C 1
ATOM 1511 O O . ASP A 1 202 ? 27.808 -50.097 -1.444 1.00 53.44 202 ASP A O 1
ATOM 1515 N N . ALA A 1 203 ? 28.778 -51.477 0.049 1.00 53.41 203 ALA A N 1
ATOM 1516 C CA . ALA A 1 203 ? 29.888 -50.606 0.445 1.00 53.41 203 ALA A CA 1
ATOM 1517 C C . ALA A 1 203 ? 30.857 -50.219 -0.696 1.00 53.41 203 ALA A C 1
ATOM 1519 O O . ALA A 1 203 ? 31.816 -49.487 -0.457 1.00 53.41 203 ALA A O 1
ATOM 1520 N N . ASN A 1 204 ? 30.636 -50.714 -1.918 1.00 51.75 204 ASN A N 1
ATOM 1521 C CA . ASN A 1 204 ? 31.487 -50.471 -3.086 1.00 51.75 204 ASN A CA 1
ATOM 1522 C C . ASN A 1 204 ? 30.919 -49.441 -4.080 1.00 51.75 204 ASN A C 1
ATOM 1524 O O . ASN A 1 204 ? 31.569 -49.152 -5.086 1.00 51.75 204 ASN A O 1
ATOM 1528 N N . ILE A 1 205 ? 29.721 -48.893 -3.843 1.00 51.59 205 ILE A N 1
ATOM 1529 C CA . ILE A 1 205 ? 29.123 -47.866 -4.710 1.00 51.59 205 ILE A CA 1
ATOM 1530 C C . ILE A 1 205 ? 29.432 -46.473 -4.133 1.00 51.59 205 ILE A C 1
ATOM 1532 O O . ILE A 1 205 ? 29.045 -46.202 -2.996 1.00 51.59 205 ILE A O 1
ATOM 1536 N N . PRO A 1 206 ? 30.095 -45.567 -4.881 1.00 49.44 206 PRO A N 1
ATOM 1537 C CA . PRO A 1 206 ? 30.325 -44.200 -4.422 1.00 49.44 206 PRO A CA 1
ATOM 1538 C C . PRO A 1 206 ? 29.001 -43.467 -4.183 1.00 49.44 206 PRO A C 1
ATOM 1540 O O . PRO A 1 206 ? 28.171 -43.371 -5.088 1.00 49.44 206 PRO A O 1
ATOM 1543 N N . SER A 1 207 ? 28.821 -42.909 -2.986 1.00 50.50 207 SER A N 1
ATOM 1544 C CA . SER A 1 207 ? 27.715 -41.997 -2.694 1.00 50.50 207 SER A CA 1
ATOM 1545 C C . SER A 1 207 ? 27.888 -40.706 -3.497 1.00 50.50 207 SER A C 1
ATOM 1547 O O . SER A 1 207 ? 28.840 -39.956 -3.268 1.00 50.50 207 SER A O 1
ATOM 1549 N N . GLY A 1 208 ? 26.977 -40.444 -4.433 1.00 48.09 208 GLY A N 1
ATOM 1550 C CA . GLY A 1 208 ? 26.865 -39.148 -5.097 1.00 48.09 208 GLY A CA 1
ATOM 1551 C C . GLY A 1 208 ? 26.004 -38.193 -4.273 1.00 48.09 208 GLY A C 1
ATOM 1552 O O . GLY A 1 208 ? 24.946 -38.588 -3.788 1.00 48.09 208 GLY A O 1
ATOM 1553 N N . GLU A 1 209 ? 26.444 -36.943 -4.141 1.00 50.50 209 GLU A N 1
ATOM 1554 C CA . GLU A 1 209 ? 25.643 -35.848 -3.591 1.00 50.50 209 GLU A CA 1
ATOM 1555 C C . GLU A 1 209 ? 25.060 -35.038 -4.756 1.00 50.50 209 GLU A C 1
ATOM 1557 O O . GLU A 1 209 ? 25.804 -34.477 -5.566 1.00 50.50 209 GLU A O 1
ATOM 1562 N N . ILE A 1 210 ? 23.729 -34.973 -4.854 1.00 51.62 210 ILE A N 1
ATOM 1563 C CA . ILE A 1 210 ? 23.058 -33.997 -5.720 1.00 51.62 210 ILE A CA 1
ATOM 1564 C C . ILE A 1 210 ? 22.756 -32.776 -4.857 1.00 51.62 210 ILE A C 1
ATOM 1566 O O . ILE A 1 210 ? 21.893 -32.834 -3.982 1.00 51.62 210 ILE A O 1
ATOM 1570 N N . VAL A 1 211 ? 23.470 -31.679 -5.115 1.00 48.19 211 VAL A N 1
ATOM 1571 C CA . VAL A 1 211 ? 23.215 -30.381 -4.481 1.00 48.19 211 VAL A CA 1
ATOM 1572 C C . VAL A 1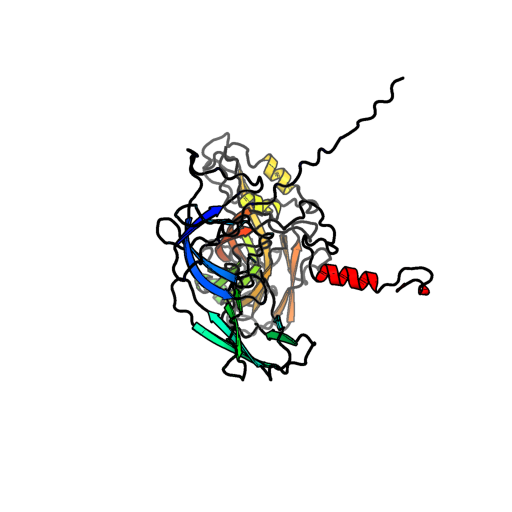 211 ? 22.295 -29.571 -5.385 1.00 48.19 211 VAL A C 1
ATOM 1574 O O . VAL A 1 211 ? 22.721 -29.083 -6.434 1.00 48.19 211 VAL A O 1
ATOM 1577 N N . LEU A 1 212 ? 21.043 -29.398 -4.975 1.00 49.03 212 LEU A N 1
ATOM 1578 C CA . LEU A 1 212 ? 20.150 -28.412 -5.578 1.00 49.03 212 LEU A CA 1
ATOM 1579 C C . LEU A 1 212 ? 20.369 -27.064 -4.891 1.00 49.03 212 LEU A C 1
ATOM 1581 O O . LEU A 1 212 ? 20.204 -26.931 -3.677 1.00 49.03 212 LEU A O 1
ATOM 1585 N N . HIS A 1 213 ? 20.763 -26.064 -5.679 1.00 42.66 213 HIS A N 1
ATOM 1586 C CA . HIS A 1 213 ? 20.834 -24.678 -5.228 1.00 42.66 213 HIS A CA 1
ATOM 1587 C C . HIS A 1 213 ? 19.508 -23.994 -5.550 1.00 42.66 213 HIS A C 1
ATOM 1589 O O . HIS A 1 213 ? 19.341 -23.480 -6.654 1.00 42.66 213 HIS A O 1
ATOM 1595 N N . ILE A 1 214 ? 18.591 -23.974 -4.583 1.00 55.34 214 ILE A N 1
ATOM 1596 C CA . ILE A 1 214 ? 17.409 -23.116 -4.657 1.00 55.34 214 ILE A CA 1
ATOM 1597 C C . ILE A 1 214 ? 17.871 -21.709 -4.274 1.00 55.34 214 ILE A C 1
ATOM 1599 O O . ILE A 1 214 ? 18.278 -21.461 -3.135 1.00 55.34 214 ILE A O 1
ATOM 1603 N N . GLY A 1 215 ? 17.871 -20.794 -5.243 1.00 56.22 215 GLY A N 1
ATOM 1604 C CA . GLY A 1 215 ? 18.129 -19.385 -4.978 1.00 56.22 215 GLY A CA 1
ATOM 1605 C C . GLY A 1 215 ? 17.017 -18.824 -4.099 1.00 56.22 215 GLY A C 1
ATOM 1606 O O . GLY A 1 215 ? 15.880 -18.706 -4.541 1.00 56.22 215 GLY A O 1
ATOM 1607 N N . SER A 1 216 ? 17.326 -18.465 -2.852 1.00 64.12 216 SER A N 1
ATOM 1608 C CA . SER A 1 216 ? 16.399 -17.672 -2.047 1.00 64.12 216 SER A CA 1
ATOM 1609 C C . SER A 1 216 ? 16.245 -16.304 -2.712 1.00 64.12 216 SER A C 1
ATOM 1611 O O . SER A 1 216 ? 17.227 -15.554 -2.770 1.00 64.12 216 SER A O 1
ATOM 1613 N N . VAL A 1 217 ? 15.040 -15.973 -3.188 1.00 74.75 217 VAL A N 1
ATOM 1614 C CA . VAL A 1 217 ? 14.703 -14.593 -3.572 1.00 74.75 217 VAL A CA 1
ATOM 1615 C C . VAL A 1 217 ? 15.070 -13.696 -2.386 1.00 74.75 217 VAL A C 1
ATOM 1617 O O . VAL A 1 217 ? 14.711 -14.042 -1.257 1.00 74.75 217 VAL A O 1
ATOM 1620 N N . PRO A 1 218 ? 15.826 -12.598 -2.568 1.00 85.94 218 PRO A N 1
ATOM 1621 C CA . PRO A 1 218 ? 16.235 -11.793 -1.429 1.00 85.94 218 PRO A CA 1
ATOM 1622 C C . PRO A 1 218 ? 14.998 -11.153 -0.790 1.00 85.94 218 PRO A C 1
ATOM 1624 O O . PRO A 1 218 ? 14.296 -10.365 -1.424 1.00 85.94 218 PRO A O 1
ATOM 1627 N N . VAL A 1 219 ? 14.729 -11.510 0.465 1.00 93.12 219 VAL A N 1
ATOM 1628 C CA . VAL A 1 219 ? 13.642 -10.936 1.265 1.00 93.12 219 VAL A CA 1
ATOM 1629 C C . VAL A 1 219 ? 14.213 -9.829 2.143 1.00 93.12 219 VAL A C 1
ATOM 1631 O O . VAL A 1 219 ? 15.202 -10.031 2.850 1.00 93.12 219 VAL A O 1
ATOM 1634 N N . ALA A 1 220 ? 13.568 -8.668 2.129 1.00 96.38 220 ALA A N 1
ATOM 1635 C CA . ALA A 1 220 ? 13.808 -7.585 3.070 1.00 96.38 220 ALA A CA 1
ATOM 1636 C C . ALA A 1 220 ? 12.609 -7.395 4.004 1.00 96.38 220 ALA A C 1
ATOM 1638 O O . ALA A 1 220 ? 11.505 -7.887 3.766 1.00 96.38 220 ALA A O 1
ATOM 1639 N N . THR A 1 221 ? 12.848 -6.654 5.083 1.00 97.56 221 THR A N 1
ATOM 1640 C CA . THR A 1 221 ? 11.858 -6.380 6.123 1.00 97.56 221 THR A CA 1
ATOM 1641 C C . THR A 1 221 ? 11.904 -4.906 6.487 1.00 97.56 221 THR A C 1
ATOM 1643 O O . THR A 1 221 ? 12.958 -4.396 6.865 1.00 97.56 221 THR A O 1
ATOM 1646 N N . ALA A 1 222 ? 10.757 -4.236 6.427 1.00 98.00 222 ALA A N 1
ATOM 1647 C CA . ALA A 1 222 ? 10.566 -2.898 6.965 1.00 98.00 222 ALA A CA 1
ATOM 1648 C C . ALA A 1 222 ? 9.698 -2.957 8.226 1.00 98.00 222 ALA A C 1
ATOM 1650 O O . ALA A 1 222 ? 8.611 -3.534 8.226 1.00 98.00 222 ALA A O 1
ATOM 1651 N N . THR A 1 223 ? 10.158 -2.325 9.303 1.00 98.19 223 THR A N 1
ATOM 1652 C CA . THR A 1 223 ? 9.315 -2.028 10.467 1.00 98.19 223 THR A CA 1
ATOM 1653 C C . THR A 1 223 ? 8.659 -0.676 10.248 1.00 98.19 223 THR A C 1
ATOM 1655 O O . THR A 1 223 ? 9.351 0.325 10.048 1.00 98.19 223 THR A O 1
ATOM 1658 N N . LEU A 1 224 ? 7.330 -0.637 10.286 1.00 98.25 224 LEU A N 1
ATOM 1659 C CA . LEU A 1 224 ? 6.595 0.614 10.192 1.00 98.25 224 LEU A CA 1
ATOM 1660 C C . LEU A 1 224 ? 6.613 1.303 11.563 1.00 98.25 224 LEU A C 1
ATOM 1662 O O . LEU A 1 224 ? 6.409 0.678 12.600 1.00 98.25 224 LEU A O 1
ATOM 1666 N N . GLN A 1 225 ? 6.858 2.607 11.552 1.00 97.19 225 GLN A N 1
ATOM 1667 C CA . GLN A 1 225 ? 6.897 3.486 12.717 1.00 97.19 225 GLN A CA 1
ATOM 1668 C C . GLN A 1 225 ? 5.653 4.377 12.727 1.00 97.19 225 GLN A C 1
ATOM 1670 O O . GLN A 1 225 ? 5.092 4.657 11.668 1.00 97.19 225 GLN A O 1
ATOM 1675 N N . ASN A 1 226 ? 5.238 4.854 13.903 1.00 95.44 226 ASN A N 1
ATOM 1676 C CA . ASN A 1 226 ? 4.176 5.855 14.045 1.00 95.44 226 ASN A CA 1
ATOM 1677 C C . ASN A 1 226 ? 4.422 7.046 13.094 1.00 95.44 226 ASN A C 1
ATOM 1679 O O . ASN A 1 226 ? 5.504 7.632 13.095 1.00 95.44 226 ASN A O 1
ATOM 1683 N N . TYR A 1 227 ? 3.422 7.410 12.283 1.00 93.06 227 TYR A N 1
ATOM 1684 C CA . TYR A 1 227 ? 3.541 8.505 11.312 1.00 93.06 227 TYR A CA 1
ATOM 1685 C C . TYR A 1 227 ? 3.731 9.877 11.990 1.00 93.06 227 TYR A C 1
ATOM 1687 O O . TYR A 1 227 ? 4.280 10.803 11.389 1.00 93.06 227 TYR A O 1
ATOM 1695 N N . GLY A 1 228 ? 3.305 10.004 13.250 1.00 87.25 228 GLY A N 1
ATOM 1696 C CA . GLY A 1 228 ? 3.527 11.167 14.104 1.00 87.25 228 GLY A CA 1
ATOM 1697 C C . GLY A 1 228 ? 2.232 11.809 14.618 1.00 87.25 228 GLY A C 1
ATOM 1698 O O . GLY A 1 228 ? 1.137 11.448 14.200 1.00 87.25 228 GLY A O 1
ATOM 1699 N N . PRO A 1 229 ? 2.332 12.806 15.515 1.00 70.06 229 PRO A N 1
ATOM 1700 C CA . PRO A 1 229 ? 1.197 13.343 16.279 1.00 70.06 229 PRO A CA 1
ATOM 1701 C C . PRO A 1 229 ? 0.196 14.201 15.479 1.00 70.06 229 PRO A C 1
ATOM 1703 O O . PRO A 1 229 ? -0.760 14.709 16.057 1.00 70.06 229 PRO A O 1
ATOM 1706 N N . ASN A 1 230 ? 0.415 14.397 14.175 1.00 57.94 230 ASN A N 1
ATOM 1707 C CA . ASN A 1 230 ? -0.376 15.302 13.328 1.00 57.94 230 ASN A CA 1
ATOM 1708 C C . ASN A 1 230 ? -1.461 14.594 12.497 1.00 57.94 230 ASN A C 1
ATOM 1710 O O . ASN A 1 230 ? -2.172 15.244 11.730 1.00 57.94 230 ASN A O 1
ATOM 1714 N N . SER A 1 231 ? -1.586 13.273 12.602 1.00 63.22 231 SER A N 1
ATOM 1715 C CA . SER A 1 231 ? -2.644 12.507 11.947 1.00 63.22 231 SER A CA 1
ATOM 1716 C C . SER A 1 231 ? -3.981 12.736 12.658 1.00 63.22 231 SER A C 1
ATOM 1718 O O . SER A 1 231 ? -4.137 12.508 13.857 1.00 63.22 231 SER A O 1
ATOM 1720 N N . ALA A 1 232 ? -4.981 13.188 11.897 1.00 80.81 232 ALA A N 1
ATOM 1721 C CA . ALA A 1 232 ? -6.351 13.356 12.372 1.00 80.81 232 ALA A CA 1
ATOM 1722 C C . ALA A 1 232 ? -7.038 11.985 12.500 1.00 80.81 232 ALA A C 1
ATOM 1724 O O . ALA A 1 232 ? -7.892 11.636 11.686 1.00 80.81 232 ALA A O 1
ATOM 1725 N N . TYR A 1 233 ? -6.605 11.203 13.494 1.00 89.56 233 TYR A N 1
ATOM 1726 C CA . TYR A 1 233 ? -7.023 9.821 13.701 1.00 89.56 233 TYR A CA 1
ATOM 1727 C C . TYR A 1 233 ? -8.542 9.648 13.672 1.00 89.56 233 TYR A C 1
ATOM 1729 O O . TYR A 1 233 ? -9.305 10.413 14.269 1.00 89.56 233 TYR A O 1
ATOM 1737 N N . ARG A 1 234 ? -8.955 8.575 13.009 1.00 91.94 234 ARG A N 1
ATOM 1738 C CA . ARG A 1 234 ? -10.326 8.106 12.880 1.00 91.94 234 ARG A CA 1
ATOM 1739 C C . ARG A 1 234 ? -10.703 7.244 14.079 1.00 91.94 234 ARG A C 1
ATOM 1741 O O . ARG A 1 234 ? -9.877 6.497 14.607 1.00 91.94 234 ARG A O 1
ATOM 1748 N N . TRP A 1 235 ? -11.951 7.347 14.531 1.00 94.25 235 TRP A N 1
ATOM 1749 C CA . TRP A 1 235 ? -12.396 6.683 15.767 1.00 94.25 235 TRP A CA 1
ATOM 1750 C C . TRP A 1 235 ? -13.765 6.001 15.676 1.00 94.25 235 TRP A C 1
ATOM 1752 O O . TRP A 1 235 ? -14.377 5.728 16.711 1.00 94.25 235 TRP A O 1
ATOM 1762 N N . LEU A 1 236 ? -14.220 5.731 14.452 1.00 95.19 236 LEU A N 1
ATOM 1763 C CA . LEU A 1 236 ? -15.202 4.684 14.182 1.00 95.19 236 LEU A CA 1
ATOM 1764 C C . LEU A 1 236 ? -14.463 3.454 13.665 1.00 95.19 236 LEU A C 1
ATOM 1766 O O . LEU A 1 236 ? -13.596 3.610 12.809 1.00 95.19 236 LEU A O 1
ATOM 1770 N N . ASP A 1 237 ? -14.795 2.277 14.173 1.00 96.31 237 ASP A N 1
ATOM 1771 C CA . ASP A 1 237 ? -14.242 1.007 13.702 1.00 96.31 237 ASP A CA 1
ATOM 1772 C C . ASP A 1 237 ? -14.857 0.537 12.365 1.00 96.31 237 ASP A C 1
ATOM 1774 O O . ASP A 1 237 ? -15.671 1.236 11.755 1.00 96.31 237 ASP A O 1
ATOM 1778 N N . VAL A 1 238 ? -14.486 -0.664 11.896 1.00 96.19 238 VAL A N 1
ATOM 1779 C CA . VAL A 1 238 ? -15.018 -1.268 10.654 1.00 96.19 238 VAL A CA 1
ATOM 1780 C C . VAL A 1 238 ? -16.547 -1.384 10.661 1.00 96.19 238 VAL A C 1
ATOM 1782 O O . VAL A 1 238 ? -17.183 -1.479 9.615 1.00 96.19 238 VAL A O 1
ATOM 1785 N N . ALA A 1 239 ? -17.151 -1.386 11.843 1.00 96.19 239 ALA A N 1
ATOM 1786 C CA . ALA A 1 239 ? -18.560 -1.608 12.073 1.00 96.19 239 ALA A CA 1
ATOM 1787 C C . ALA A 1 239 ? -19.318 -0.285 12.344 1.00 96.19 239 ALA A C 1
ATOM 1789 O O . ALA A 1 239 ? -20.483 -0.326 12.759 1.00 96.19 239 ALA A O 1
ATOM 1790 N N . ASP A 1 240 ? -18.675 0.865 12.107 1.00 94.50 240 ASP A N 1
ATOM 1791 C CA . ASP A 1 240 ? -19.135 2.227 12.412 1.00 94.50 240 ASP A CA 1
ATOM 1792 C C . ASP A 1 240 ? -19.346 2.511 13.917 1.00 94.50 240 ASP A C 1
ATOM 1794 O O . ASP A 1 240 ? -20.040 3.465 14.279 1.00 94.50 240 ASP A O 1
ATOM 1798 N N . GLN A 1 241 ? -18.756 1.716 14.821 1.00 95.94 241 GLN A N 1
ATOM 1799 C CA . GLN A 1 241 ? -18.898 1.923 16.266 1.00 95.94 241 GLN A CA 1
ATOM 1800 C C . GLN A 1 241 ? -17.796 2.809 16.847 1.00 95.94 241 GLN A C 1
ATOM 1802 O O . GLN A 1 241 ? -16.627 2.736 16.473 1.00 95.94 241 GLN A O 1
ATOM 1807 N N . VAL A 1 242 ? -18.189 3.672 17.787 1.00 95.81 242 VAL A N 1
ATOM 1808 C CA . VAL A 1 242 ? -17.313 4.671 18.412 1.00 95.81 242 VAL A CA 1
ATOM 1809 C C . VAL A 1 242 ? -16.475 4.023 19.518 1.00 95.81 242 VAL A C 1
ATOM 1811 O O . VAL A 1 242 ? -17.025 3.472 20.474 1.00 95.81 242 VAL A O 1
ATOM 1814 N N . TYR A 1 243 ? -15.148 4.163 19.454 1.00 97.12 243 TYR A N 1
ATOM 1815 C CA . TYR A 1 243 ? -14.277 3.787 20.576 1.00 97.12 243 TYR A CA 1
ATOM 1816 C C . TYR A 1 243 ? -14.507 4.668 21.813 1.00 97.12 243 TYR A C 1
ATOM 1818 O O . TYR A 1 243 ? -14.818 5.859 21.714 1.00 97.12 243 TYR A O 1
ATOM 1826 N N . SER A 1 244 ? -14.279 4.099 22.998 1.00 97.56 244 SER A N 1
ATOM 1827 C CA . SER A 1 244 ? -14.466 4.773 24.281 1.00 97.56 244 SER A CA 1
ATOM 1828 C C . SER A 1 244 ? -13.651 6.065 24.378 1.00 97.56 244 SER A C 1
ATOM 1830 O O . SER A 1 244 ? -12.503 6.149 23.939 1.00 97.56 244 SER A O 1
ATOM 1832 N N . ASP A 1 245 ? -14.226 7.085 25.015 1.00 96.81 245 ASP A N 1
ATOM 1833 C CA . ASP A 1 245 ? -13.566 8.372 25.264 1.00 96.81 245 ASP A CA 1
ATOM 1834 C C . ASP A 1 245 ? -12.190 8.250 25.921 1.00 96.81 245 ASP A C 1
ATOM 1836 O O . ASP A 1 245 ? -11.343 9.116 25.715 1.00 96.81 245 ASP A O 1
ATOM 1840 N N . GLN A 1 246 ? -11.980 7.205 26.724 1.00 96.88 246 GLN A N 1
ATOM 1841 C CA . GLN A 1 246 ? -10.692 6.918 27.336 1.00 96.88 246 GLN A CA 1
ATOM 1842 C C . GLN A 1 246 ? -9.697 6.413 26.287 1.00 96.88 246 GLN A C 1
ATOM 1844 O O . GLN A 1 246 ? -8.633 7.007 26.137 1.00 96.88 246 GLN A O 1
ATOM 1849 N N . TYR A 1 247 ? -10.065 5.387 25.512 1.00 96.75 247 TYR A N 1
ATOM 1850 C CA . TYR A 1 247 ? -9.207 4.823 24.469 1.00 96.75 247 TYR A CA 1
ATOM 1851 C C . TYR A 1 247 ? -8.808 5.875 23.426 1.00 96.75 247 TYR A C 1
ATOM 1853 O O . TYR A 1 247 ? -7.629 6.010 23.110 1.00 96.75 247 TYR A O 1
ATOM 1861 N N . ARG A 1 248 ? -9.757 6.718 22.990 1.00 94.62 248 ARG A N 1
ATOM 1862 C CA . ARG A 1 248 ? -9.501 7.828 22.049 1.00 94.62 248 ARG A CA 1
ATOM 1863 C C . ARG A 1 248 ? -8.519 8.887 22.574 1.00 94.62 248 ARG A C 1
ATOM 1865 O O . ARG A 1 248 ? -7.952 9.626 21.776 1.00 94.62 248 ARG A O 1
ATOM 1872 N N . LYS A 1 249 ? -8.333 8.990 23.896 1.00 93.94 249 LYS A N 1
ATOM 1873 C CA . LYS A 1 249 ? -7.394 9.928 24.545 1.00 93.94 249 LYS A CA 1
ATOM 1874 C C . LYS A 1 249 ? -6.031 9.307 24.851 1.00 93.94 249 LYS A C 1
ATOM 1876 O O . LYS A 1 249 ? -5.075 10.057 25.017 1.00 93.94 249 LYS A O 1
ATOM 1881 N N . THR A 1 250 ? -5.942 7.981 24.978 1.00 94.94 250 THR A N 1
ATOM 1882 C CA . THR A 1 250 ? -4.715 7.289 25.414 1.00 94.94 250 THR A CA 1
ATOM 1883 C C . THR A 1 250 ? -4.054 6.426 24.347 1.00 94.94 250 THR A C 1
ATOM 1885 O O . THR A 1 250 ? -2.891 6.070 24.513 1.00 94.94 250 THR A O 1
ATOM 1888 N N . TYR A 1 251 ? -4.763 6.046 23.282 1.00 95.19 251 TYR A N 1
ATOM 1889 C CA . TYR A 1 251 ? -4.183 5.235 22.217 1.00 95.19 251 TYR A CA 1
ATOM 1890 C C . TYR A 1 251 ? -3.219 6.053 21.345 1.00 95.19 251 TYR A C 1
ATOM 1892 O O . TYR A 1 251 ? -3.539 7.153 20.898 1.00 95.19 251 TYR A O 1
ATOM 1900 N N . THR A 1 252 ? -2.056 5.466 21.070 1.00 94.38 252 THR A N 1
ATOM 1901 C CA . THR A 1 252 ? -1.047 5.949 20.122 1.00 94.38 252 THR A CA 1
ATOM 1902 C C . THR A 1 252 ? -0.453 4.754 19.376 1.00 94.38 252 THR A C 1
ATOM 1904 O O . THR A 1 252 ? -0.329 3.667 19.951 1.00 94.38 252 THR A O 1
ATOM 1907 N N . TYR A 1 253 ? -0.039 4.965 18.124 1.00 95.69 253 TYR A N 1
ATOM 1908 C CA . TYR A 1 253 ? 0.674 3.965 17.324 1.00 95.69 253 TYR A CA 1
ATOM 1909 C C . TYR A 1 253 ? 2.098 3.678 17.820 1.00 95.69 253 TYR A C 1
ATOM 1911 O O . TYR A 1 253 ? 2.718 2.743 17.329 1.00 95.69 253 TYR A O 1
ATOM 1919 N N . ASP A 1 254 ? 2.598 4.391 18.835 1.00 95.75 254 ASP A N 1
ATOM 1920 C CA . ASP A 1 254 ? 3.846 4.016 19.527 1.00 95.75 254 ASP A CA 1
ATOM 1921 C C . ASP A 1 254 ? 3.739 2.651 20.241 1.00 95.75 254 ASP A C 1
ATOM 1923 O O . ASP A 1 254 ? 4.754 2.030 20.544 1.00 95.75 254 ASP A O 1
ATOM 1927 N N . ASN A 1 255 ? 2.513 2.175 20.500 1.00 94.88 255 ASN A N 1
ATOM 1928 C CA . ASN A 1 255 ? 2.247 0.846 21.062 1.00 94.88 255 ASN A CA 1
ATOM 1929 C C . ASN A 1 255 ? 2.076 -0.247 19.988 1.00 94.88 255 ASN A C 1
ATOM 1931 O O . ASN A 1 255 ? 2.015 -1.430 20.332 1.00 94.88 255 ASN A O 1
ATOM 1935 N N . ALA A 1 256 ? 1.945 0.140 18.715 1.00 97.81 256 ALA A N 1
ATOM 1936 C CA . ALA A 1 256 ? 1.720 -0.772 17.602 1.00 97.81 256 ALA A CA 1
ATOM 1937 C C . ALA A 1 256 ? 3.045 -1.293 17.039 1.00 97.81 256 ALA A C 1
ATOM 1939 O O . ALA A 1 256 ? 4.011 -0.545 16.887 1.00 97.81 256 ALA A O 1
ATOM 1940 N N . ALA A 1 257 ? 3.073 -2.573 16.680 1.00 98.38 257 ALA A N 1
ATOM 1941 C CA . ALA A 1 257 ? 4.204 -3.196 16.008 1.00 98.38 257 ALA A CA 1
ATOM 1942 C C . ALA A 1 257 ? 3.729 -3.738 14.661 1.00 98.38 257 ALA A C 1
ATOM 1944 O O . ALA A 1 257 ? 2.886 -4.631 14.615 1.00 98.38 257 ALA A O 1
ATOM 1945 N N . VAL A 1 258 ? 4.253 -3.187 13.563 1.00 98.62 258 VAL A N 1
ATOM 1946 C CA . VAL A 1 258 ? 3.913 -3.632 12.208 1.00 98.62 258 VAL A CA 1
ATOM 1947 C C . VAL A 1 258 ? 5.186 -3.902 11.422 1.00 98.62 258 VAL A C 1
ATOM 1949 O O . VAL A 1 258 ? 6.058 -3.041 11.291 1.00 98.62 258 VAL A O 1
ATOM 1952 N N . THR A 1 259 ? 5.261 -5.111 10.884 1.00 98.50 259 THR A N 1
ATOM 1953 C CA . THR A 1 259 ? 6.381 -5.634 10.111 1.00 98.50 259 THR A CA 1
ATOM 1954 C C . THR A 1 259 ? 5.885 -5.971 8.714 1.00 98.50 259 THR A C 1
ATOM 1956 O O . THR A 1 259 ? 4.911 -6.703 8.557 1.00 98.50 259 THR A O 1
ATOM 1959 N N . PHE A 1 260 ? 6.563 -5.437 7.706 1.00 98.38 260 PHE A N 1
ATOM 1960 C CA . PHE A 1 260 ? 6.274 -5.639 6.293 1.00 98.38 260 PHE A CA 1
ATOM 1961 C C . PHE A 1 260 ? 7.472 -6.345 5.658 1.00 98.38 260 PHE A C 1
ATOM 1963 O O . PHE A 1 260 ? 8.522 -5.730 5.458 1.00 98.38 260 PHE A O 1
ATOM 1970 N N . THR A 1 261 ? 7.344 -7.647 5.404 1.00 98.19 261 THR A N 1
ATOM 1971 C CA . THR A 1 261 ? 8.335 -8.422 4.648 1.00 98.19 261 THR A CA 1
ATOM 1972 C C . THR A 1 261 ? 8.009 -8.340 3.164 1.00 98.19 261 THR A C 1
ATOM 1974 O O . THR A 1 261 ? 6.836 -8.251 2.791 1.00 98.19 261 THR A O 1
ATOM 1977 N N . TYR A 1 262 ? 9.033 -8.329 2.313 1.00 98.00 262 TYR A N 1
ATOM 1978 C CA . TYR A 1 262 ? 8.871 -8.189 0.869 1.00 98.00 262 TYR A CA 1
ATOM 1979 C C . TYR A 1 262 ? 10.065 -8.749 0.092 1.00 98.00 262 TYR A C 1
ATOM 1981 O O . TYR A 1 262 ? 11.207 -8.663 0.541 1.00 98.00 262 TYR A O 1
ATOM 1989 N N . ASN A 1 263 ? 9.805 -9.289 -1.096 1.00 96.06 263 ASN A N 1
ATOM 1990 C CA . ASN A 1 263 ? 10.849 -9.642 -2.058 1.00 96.06 263 ASN A CA 1
ATOM 1991 C C . ASN A 1 263 ? 11.481 -8.362 -2.632 1.00 96.06 263 ASN A C 1
ATOM 1993 O O . ASN A 1 263 ? 10.764 -7.496 -3.130 1.00 96.06 263 ASN A O 1
ATOM 1997 N N . THR A 1 264 ? 12.810 -8.225 -2.592 1.00 96.56 264 THR A N 1
ATOM 1998 C CA . THR A 1 264 ? 13.490 -7.019 -3.108 1.00 96.56 264 THR A CA 1
ATOM 1999 C C . THR A 1 264 ? 13.664 -7.026 -4.623 1.00 96.56 264 THR A C 1
ATOM 2001 O O . THR A 1 264 ? 14.014 -5.995 -5.184 1.00 96.56 264 THR A O 1
ATOM 2004 N N . VAL A 1 265 ? 13.473 -8.166 -5.291 1.00 95.19 265 VAL A N 1
ATOM 2005 C CA . VAL A 1 265 ? 13.510 -8.293 -6.755 1.00 95.19 265 VAL A CA 1
ATOM 2006 C C . VAL A 1 265 ? 12.427 -9.278 -7.192 1.00 95.19 265 VAL A C 1
ATOM 2008 O O . VAL A 1 265 ? 12.333 -10.370 -6.632 1.00 95.19 265 VAL A O 1
ATOM 2011 N N . GLY A 1 266 ? 11.627 -8.918 -8.195 1.00 93.69 266 GLY A N 1
ATOM 2012 C CA . GLY A 1 266 ? 10.608 -9.799 -8.777 1.00 93.69 266 GLY A CA 1
ATOM 2013 C C . GLY A 1 266 ? 9.838 -9.135 -9.919 1.00 93.69 266 GLY A C 1
ATOM 2014 O O . GLY A 1 266 ? 9.998 -7.945 -10.158 1.00 93.69 266 GLY A O 1
ATOM 2015 N N . GLN A 1 267 ? 9.002 -9.888 -10.639 1.00 93.19 267 GLN A N 1
ATOM 2016 C CA . GLN A 1 267 ? 8.088 -9.320 -11.652 1.00 93.19 267 GLN A CA 1
ATOM 2017 C C . GLN A 1 267 ? 6.884 -8.604 -11.014 1.00 93.19 267 GLN A C 1
ATOM 2019 O O . GLN A 1 267 ? 6.275 -7.727 -11.614 1.00 93.19 267 GLN A O 1
ATOM 2024 N N . THR A 1 268 ? 6.562 -8.954 -9.769 1.00 94.06 268 THR A N 1
ATOM 2025 C CA . THR A 1 268 ? 5.579 -8.273 -8.924 1.00 94.06 268 THR A CA 1
ATOM 2026 C C . THR A 1 268 ? 6.106 -8.228 -7.491 1.00 94.06 268 THR A C 1
ATOM 2028 O O . THR A 1 268 ? 6.891 -9.090 -7.080 1.00 94.06 268 THR A O 1
ATOM 2031 N N . LEU A 1 269 ? 5.688 -7.224 -6.719 1.00 96.56 269 LEU A N 1
ATOM 2032 C CA . LEU A 1 269 ? 6.050 -7.126 -5.309 1.00 96.56 269 LEU A CA 1
ATOM 2033 C C . LEU A 1 269 ? 5.128 -8.027 -4.479 1.00 96.56 269 LEU A C 1
ATOM 2035 O O . LEU A 1 269 ? 3.905 -7.902 -4.525 1.00 96.56 269 LEU A O 1
ATOM 2039 N N . THR A 1 270 ? 5.726 -8.930 -3.712 1.00 96.88 270 THR A N 1
ATOM 2040 C CA . THR A 1 270 ? 5.040 -9.932 -2.884 1.00 96.88 270 THR A CA 1
ATOM 2041 C C . THR A 1 270 ? 5.686 -10.019 -1.510 1.00 96.88 270 THR A C 1
ATOM 2043 O O . THR A 1 270 ? 6.888 -9.774 -1.370 1.00 96.88 270 THR A O 1
ATOM 2046 N N . GLY A 1 271 ? 4.900 -10.399 -0.504 1.00 97.19 271 GLY A N 1
ATOM 2047 C CA . GLY A 1 271 ? 5.401 -10.638 0.846 1.00 97.19 271 GLY A CA 1
ATOM 2048 C C . GLY A 1 271 ? 4.294 -10.824 1.879 1.00 97.19 271 GLY A C 1
ATOM 2049 O O . GLY A 1 271 ? 3.157 -11.155 1.535 1.00 97.19 271 GLY A O 1
ATOM 2050 N N . THR A 1 272 ? 4.631 -10.593 3.148 1.00 98.19 272 THR A N 1
ATOM 2051 C CA . THR A 1 272 ? 3.724 -10.757 4.290 1.00 98.19 272 THR A CA 1
ATOM 2052 C C . THR A 1 272 ? 3.737 -9.501 5.157 1.00 98.19 272 THR A C 1
ATOM 2054 O O . THR A 1 272 ? 4.793 -8.964 5.490 1.00 98.19 272 THR A O 1
ATOM 2057 N N . LEU A 1 273 ? 2.558 -9.036 5.566 1.00 98.56 273 LEU A N 1
ATOM 2058 C CA . LEU A 1 273 ? 2.418 -8.077 6.655 1.00 98.56 273 LEU A CA 1
ATOM 2059 C C . LEU A 1 273 ? 1.983 -8.808 7.922 1.00 98.56 273 LEU A C 1
ATOM 2061 O O . LEU A 1 273 ? 1.012 -9.562 7.897 1.00 98.56 273 LEU A O 1
ATOM 2065 N N . THR A 1 274 ? 2.652 -8.500 9.031 1.00 98.62 274 THR A N 1
ATOM 2066 C CA . THR A 1 274 ? 2.232 -8.872 10.386 1.00 98.62 274 THR A CA 1
ATOM 2067 C C . THR A 1 274 ? 2.076 -7.606 11.218 1.00 98.62 274 THR A C 1
ATOM 2069 O O . THR A 1 274 ? 2.988 -6.781 11.274 1.00 98.62 274 THR A O 1
ATOM 2072 N N . ALA A 1 275 ? 0.936 -7.456 11.881 1.00 98.62 275 ALA A N 1
ATOM 2073 C CA . ALA A 1 275 ? 0.597 -6.327 12.734 1.00 98.62 275 ALA A CA 1
ATOM 2074 C C . ALA A 1 275 ? 0.126 -6.785 14.115 1.00 98.62 275 ALA A C 1
ATOM 2076 O O . ALA A 1 275 ? -0.548 -7.807 14.237 1.00 98.62 275 ALA A O 1
ATOM 2077 N N . GLN A 1 276 ? 0.449 -5.994 15.136 1.00 98.69 276 GLN A N 1
ATOM 2078 C CA . GLN A 1 276 ? 0.026 -6.163 16.526 1.00 98.69 276 GLN A CA 1
ATOM 2079 C C . GLN A 1 276 ? -0.307 -4.800 17.144 1.00 98.69 276 GLN A C 1
ATOM 2081 O O . GLN A 1 276 ? 0.351 -3.800 16.840 1.00 98.69 276 GLN A O 1
ATOM 2086 N N . ASN A 1 277 ? -1.289 -4.771 18.050 1.00 98.00 277 ASN A N 1
ATOM 2087 C CA . ASN A 1 277 ? -1.740 -3.579 18.785 1.00 98.00 277 ASN A CA 1
ATOM 2088 C C . ASN A 1 277 ? -2.118 -2.367 17.900 1.00 98.00 277 ASN A C 1
ATOM 2090 O O . ASN A 1 277 ? -2.016 -1.210 18.330 1.00 98.00 277 ASN A O 1
ATOM 2094 N N . LEU A 1 278 ? -2.577 -2.607 16.668 1.00 98.19 278 LEU A N 1
ATOM 2095 C CA . LEU A 1 278 ? -3.331 -1.616 15.900 1.00 98.19 278 LEU A CA 1
ATOM 2096 C C . LEU A 1 278 ? -4.679 -1.329 16.594 1.00 98.19 278 LEU A C 1
ATOM 2098 O O . LEU A 1 278 ? -4.991 -1.876 17.655 1.00 98.19 278 LEU A O 1
ATOM 2102 N N . LYS A 1 279 ? -5.515 -0.470 16.008 1.00 97.75 279 LYS A N 1
ATOM 2103 C CA . LYS A 1 279 ? -6.901 -0.345 16.468 1.00 97.75 279 LYS A CA 1
ATOM 2104 C C . LYS A 1 279 ? -7.631 -1.667 16.186 1.00 97.75 279 LYS A C 1
ATOM 2106 O O . LYS A 1 279 ? -7.496 -2.183 15.077 1.00 97.75 279 LYS A O 1
ATOM 2111 N N . PRO A 1 280 ? -8.370 -2.236 17.150 1.00 98.19 280 PRO A N 1
ATOM 2112 C CA . PRO A 1 280 ? -9.054 -3.521 17.000 1.00 98.19 280 PRO A CA 1
ATOM 2113 C C . PRO A 1 280 ? -10.358 -3.386 16.214 1.00 98.19 280 PRO A C 1
ATOM 2115 O O . PRO A 1 280 ? -11.053 -2.378 16.357 1.00 98.19 280 PRO A O 1
ATOM 2118 N N . ASN A 1 281 ? -10.716 -4.401 15.427 1.00 98.00 281 ASN A N 1
ATOM 2119 C CA . ASN A 1 281 ? -11.845 -4.377 14.489 1.00 98.00 281 ASN A CA 1
ATOM 2120 C C . ASN A 1 281 ? -11.799 -3.191 13.504 1.00 98.00 281 ASN A C 1
ATOM 2122 O O . ASN A 1 281 ? -12.834 -2.616 13.173 1.00 98.00 281 ASN A O 1
ATOM 2126 N N . PHE A 1 282 ? -10.621 -2.753 13.066 1.00 97.81 282 PHE A N 1
ATOM 2127 C CA . PHE A 1 282 ? -10.450 -1.532 12.272 1.00 97.81 282 PHE A CA 1
ATOM 2128 C C . PHE A 1 282 ? -10.012 -1.850 10.837 1.00 97.81 282 PHE A C 1
ATOM 2130 O O . PHE A 1 282 ? -9.242 -2.784 10.615 1.00 97.81 282 PHE A O 1
ATOM 2137 N N . ALA A 1 283 ? -10.494 -1.073 9.859 1.00 97.69 283 ALA A N 1
ATOM 2138 C CA . ALA A 1 283 ? -10.110 -1.226 8.457 1.00 97.69 283 ALA A CA 1
ATOM 2139 C C . ALA A 1 283 ? -8.877 -0.382 8.109 1.00 97.69 283 ALA A C 1
ATOM 2141 O O . ALA A 1 283 ? -8.853 0.839 8.288 1.00 97.69 283 ALA A O 1
ATOM 2142 N N . TYR A 1 284 ? -7.864 -1.034 7.552 1.00 97.81 284 TYR A N 1
ATOM 2143 C CA . TYR A 1 284 ? -6.630 -0.390 7.125 1.00 97.81 284 TYR A CA 1
ATOM 2144 C C . TYR A 1 284 ? -6.390 -0.574 5.633 1.00 97.81 284 TYR A C 1
ATOM 2146 O O . TYR A 1 284 ? -6.635 -1.641 5.075 1.00 97.81 284 TYR A O 1
ATOM 2154 N N . GLN A 1 285 ? -5.855 0.469 5.005 1.00 97.31 285 GLN A N 1
ATOM 2155 C CA . GLN A 1 285 ? -5.296 0.431 3.657 1.00 97.31 285 GLN A CA 1
ATOM 2156 C C . GLN A 1 285 ? -3.768 0.334 3.728 1.00 97.31 285 GLN A C 1
ATOM 2158 O O . GLN A 1 285 ? -3.137 1.036 4.526 1.00 97.31 285 GLN A O 1
ATOM 2163 N N . LEU A 1 286 ? -3.179 -0.461 2.835 1.00 97.75 286 LEU A N 1
ATOM 2164 C CA . LEU A 1 286 ? -1.756 -0.423 2.517 1.00 97.75 286 LEU A CA 1
ATOM 2165 C C . LEU A 1 286 ? -1.531 0.401 1.256 1.00 97.75 286 LEU A C 1
ATOM 2167 O O . LEU A 1 286 ? -2.146 0.170 0.210 1.00 97.75 286 LEU A O 1
ATOM 2171 N N . LYS A 1 287 ? -0.655 1.395 1.379 1.00 96.50 287 LYS A N 1
ATOM 2172 C CA . LYS A 1 287 ? -0.396 2.402 0.355 1.00 96.50 287 LYS A CA 1
ATOM 2173 C C . LYS A 1 287 ? 1.103 2.586 0.169 1.00 96.50 287 LYS A C 1
ATOM 2175 O O . LYS A 1 287 ? 1.799 2.810 1.147 1.00 96.50 287 LYS A O 1
ATOM 2180 N N . PHE A 1 288 ? 1.601 2.580 -1.061 1.00 97.56 288 PHE A N 1
ATOM 2181 C CA . PHE A 1 288 ? 2.924 3.146 -1.338 1.00 97.56 288 PHE A CA 1
ATOM 2182 C C . PHE A 1 288 ? 2.816 4.647 -1.543 1.00 97.56 288 PHE A C 1
ATOM 2184 O O . PHE A 1 288 ? 1.828 5.116 -2.109 1.00 97.56 288 PHE A O 1
ATOM 2191 N N . GLN A 1 289 ? 3.847 5.380 -1.138 1.00 96.56 289 GLN A N 1
ATOM 2192 C CA . GLN A 1 289 ? 4.033 6.792 -1.439 1.00 96.56 289 GLN A CA 1
ATOM 2193 C C . GLN A 1 289 ? 5.491 7.035 -1.828 1.00 96.56 289 GLN A C 1
ATOM 2195 O O . GLN A 1 289 ? 6.401 6.768 -1.045 1.00 96.56 289 GLN A O 1
ATOM 2200 N N . ALA A 1 290 ? 5.712 7.543 -3.034 1.00 94.94 290 ALA A N 1
ATOM 2201 C CA . ALA A 1 290 ? 7.042 7.908 -3.499 1.00 94.94 290 ALA A CA 1
ATOM 2202 C C . ALA A 1 290 ? 7.413 9.321 -3.027 1.00 94.94 290 ALA A C 1
ATOM 2204 O O . ALA A 1 290 ? 6.546 10.169 -2.799 1.00 94.94 290 ALA A O 1
ATOM 2205 N N . GLU A 1 291 ? 8.709 9.585 -2.873 1.00 87.44 291 GLU A N 1
ATOM 2206 C CA . GLU A 1 291 ? 9.181 10.942 -2.603 1.00 87.44 291 GLU A CA 1
ATOM 2207 C C . GLU A 1 291 ? 9.157 11.792 -3.882 1.00 87.44 291 GLU A C 1
ATOM 2209 O O . GLU A 1 291 ? 9.602 11.329 -4.936 1.00 87.44 291 GLU A O 1
ATOM 2214 N N . PRO A 1 292 ? 8.697 13.053 -3.812 1.00 82.25 292 PRO A N 1
ATOM 2215 C CA . PRO A 1 292 ? 8.719 13.961 -4.947 1.00 82.25 292 PRO A CA 1
ATOM 2216 C C . PRO A 1 292 ? 10.131 14.549 -5.103 1.00 82.25 292 PRO A C 1
ATOM 2218 O O . PRO A 1 292 ? 10.407 15.673 -4.685 1.00 82.25 292 PRO A O 1
ATOM 2221 N N . THR A 1 293 ? 11.048 13.778 -5.686 1.00 75.38 293 THR A N 1
ATOM 2222 C CA . THR A 1 293 ? 12.456 14.175 -5.885 1.00 75.38 293 THR A CA 1
ATOM 2223 C C . THR A 1 293 ? 12.653 15.252 -6.960 1.00 75.38 293 THR A C 1
ATOM 2225 O O . THR A 1 293 ? 13.704 15.892 -6.978 1.00 75.38 293 THR A O 1
ATOM 2228 N N . HIS A 1 294 ? 11.644 15.468 -7.812 1.00 79.38 294 HIS A N 1
ATOM 2229 C CA . HIS A 1 294 ? 11.687 16.306 -9.014 1.00 79.38 294 HIS A CA 1
ATOM 2230 C C . HIS A 1 294 ? 12.025 17.788 -8.749 1.00 79.38 294 HIS A C 1
ATOM 2232 O O . HIS A 1 294 ? 11.355 18.479 -7.974 1.00 79.38 294 HIS A O 1
ATOM 2238 N N . LYS A 1 295 ? 13.023 18.294 -9.479 1.00 81.19 295 LYS A N 1
ATOM 2239 C CA . LYS A 1 295 ? 13.412 19.702 -9.596 1.00 81.19 295 LYS A CA 1
ATOM 2240 C C . LYS A 1 295 ? 13.430 20.141 -11.059 1.00 81.19 295 LYS A C 1
ATOM 2242 O O . LYS A 1 295 ? 13.646 19.346 -11.967 1.00 81.19 295 LYS A O 1
ATOM 2247 N N . LEU A 1 296 ? 13.257 21.442 -11.282 1.00 79.56 296 LEU A N 1
ATOM 2248 C CA . LEU A 1 296 ? 13.266 22.046 -12.611 1.00 79.56 296 LEU A CA 1
ATOM 2249 C C . LEU A 1 296 ? 14.575 21.735 -13.358 1.00 79.56 296 LEU A C 1
ATOM 2251 O O . LEU A 1 296 ? 15.638 22.246 -13.000 1.00 79.56 296 LEU A O 1
ATOM 2255 N N . GLY A 1 297 ? 14.462 20.959 -14.436 1.00 76.56 297 GLY A N 1
ATOM 2256 C CA . GLY A 1 297 ? 15.582 20.545 -15.282 1.00 76.56 297 GLY A CA 1
ATOM 2257 C C . GLY A 1 297 ? 16.029 19.096 -15.081 1.00 76.56 297 GLY A C 1
ATOM 2258 O O . GLY A 1 297 ? 16.857 18.632 -15.864 1.00 76.56 297 GLY A O 1
ATOM 2259 N N . ASP A 1 298 ? 15.476 18.374 -14.101 1.00 81.94 298 ASP A N 1
ATOM 2260 C CA . ASP A 1 298 ? 15.640 16.923 -14.038 1.00 81.94 298 ASP A CA 1
ATOM 2261 C C . ASP A 1 298 ? 14.907 16.260 -15.219 1.00 81.94 298 ASP A C 1
ATOM 2263 O O . ASP A 1 298 ? 13.884 16.743 -15.705 1.00 81.94 298 ASP A O 1
ATOM 2267 N N . THR A 1 299 ? 15.439 15.131 -15.685 1.00 75.69 299 THR A N 1
ATOM 2268 C CA . THR A 1 299 ? 14.816 14.293 -16.729 1.00 75.69 299 THR A CA 1
ATOM 2269 C C . THR A 1 299 ? 14.495 12.883 -16.242 1.00 75.69 299 THR A C 1
ATOM 2271 O O . THR A 1 299 ? 13.884 12.109 -16.974 1.00 75.69 299 THR A O 1
ATOM 2274 N N . ASP A 1 300 ? 14.934 12.545 -15.030 1.00 79.69 300 ASP A N 1
ATOM 2275 C CA . ASP A 1 300 ? 14.633 11.291 -14.351 1.00 79.69 300 ASP A CA 1
ATOM 2276 C C . ASP A 1 300 ? 13.678 11.573 -13.188 1.00 79.69 300 ASP A C 1
ATOM 2278 O O . ASP A 1 300 ? 14.061 12.099 -12.142 1.00 79.69 300 ASP A O 1
ATOM 2282 N N . TYR A 1 301 ? 12.408 11.248 -13.407 1.00 77.50 301 TYR A N 1
ATOM 2283 C CA . TYR A 1 301 ? 11.337 11.382 -12.422 1.00 77.50 301 TYR A CA 1
ATOM 2284 C C . TYR A 1 301 ? 11.226 10.135 -11.516 1.00 77.50 301 TYR A C 1
ATOM 2286 O O . TYR A 1 301 ? 10.429 10.120 -10.570 1.00 77.50 301 TYR A O 1
ATOM 2294 N N . GLY A 1 302 ? 12.035 9.103 -11.793 1.00 88.00 302 GLY A N 1
ATOM 2295 C CA . GLY A 1 302 ? 12.296 7.942 -10.950 1.00 88.00 302 GLY A CA 1
ATOM 2296 C C . GLY A 1 302 ? 11.055 7.213 -10.411 1.00 88.00 302 GLY A C 1
ATOM 2297 O O . GLY A 1 302 ? 10.035 7.095 -11.102 1.00 88.00 302 GLY A O 1
ATOM 2298 N N . PRO A 1 303 ? 11.102 6.721 -9.155 1.00 90.88 303 PRO A N 1
ATOM 2299 C CA . PRO A 1 303 ? 10.043 5.883 -8.588 1.00 90.88 303 PRO A CA 1
ATOM 2300 C C . PRO A 1 303 ? 8.710 6.619 -8.408 1.00 90.88 303 PRO A C 1
ATOM 2302 O O . PRO A 1 303 ? 7.667 5.980 -8.268 1.00 90.88 303 PRO A O 1
ATOM 2305 N N . ASN A 1 304 ? 8.718 7.955 -8.431 1.00 94.69 304 ASN A N 1
ATOM 2306 C CA . ASN A 1 304 ? 7.509 8.764 -8.344 1.00 94.69 304 ASN A CA 1
ATOM 2307 C C . ASN A 1 304 ? 6.647 8.607 -9.606 1.00 94.69 304 ASN A C 1
ATOM 2309 O O . ASN A 1 304 ? 5.440 8.417 -9.497 1.00 94.69 304 ASN A O 1
ATOM 2313 N N . GLU A 1 305 ? 7.246 8.570 -10.798 1.00 93.94 305 GLU A N 1
ATOM 2314 C CA . GLU A 1 305 ? 6.486 8.289 -12.022 1.00 93.94 305 GLU A CA 1
ATOM 2315 C C . GLU A 1 305 ? 6.064 6.828 -12.146 1.00 93.94 305 GLU A C 1
ATOM 2317 O O . GLU A 1 305 ? 4.887 6.558 -12.397 1.00 93.94 305 GLU A O 1
ATOM 2322 N N . LEU A 1 306 ? 6.970 5.887 -11.863 1.00 94.38 306 LEU A N 1
ATOM 2323 C CA . LEU A 1 306 ? 6.658 4.451 -11.867 1.00 94.38 306 LEU A CA 1
ATOM 2324 C C . LEU A 1 306 ? 5.471 4.102 -10.948 1.00 94.38 306 LEU A C 1
ATOM 2326 O O . LEU A 1 306 ? 4.692 3.186 -11.234 1.00 94.38 306 LEU A O 1
ATOM 2330 N N . LEU A 1 307 ? 5.309 4.837 -9.843 1.00 95.00 307 LEU A N 1
ATOM 2331 C CA . LEU A 1 307 ? 4.177 4.685 -8.936 1.00 95.00 307 LEU A CA 1
ATOM 2332 C C . LEU A 1 307 ? 2.931 5.466 -9.384 1.00 95.00 307 LEU A C 1
ATOM 2334 O O . LEU A 1 307 ? 1.820 4.956 -9.257 1.00 95.00 307 LEU A O 1
ATOM 2338 N N . GLY A 1 308 ? 3.088 6.685 -9.904 1.00 94.12 308 GLY A N 1
ATOM 2339 C CA . GLY A 1 308 ? 1.967 7.549 -10.283 1.00 94.12 308 GLY A CA 1
ATOM 2340 C C . GLY A 1 308 ? 1.167 7.014 -11.470 1.00 94.12 308 GLY A C 1
ATOM 2341 O O . GLY A 1 308 ? -0.066 7.019 -11.430 1.00 94.12 308 GLY A O 1
ATOM 2342 N N . TRP A 1 309 ? 1.846 6.447 -12.474 1.00 92.44 309 TRP A N 1
ATOM 2343 C CA . TRP A 1 309 ? 1.206 5.839 -13.649 1.00 92.44 309 TRP A CA 1
ATOM 2344 C C . TRP A 1 309 ? 0.330 4.623 -13.310 1.00 92.44 309 TRP A C 1
ATOM 2346 O O . TRP A 1 309 ? -0.729 4.449 -13.910 1.00 92.44 309 TRP A O 1
ATOM 2356 N N . SER A 1 310 ? 0.721 3.821 -12.313 1.00 91.94 310 SER A N 1
ATOM 2357 C CA . SER A 1 310 ? -0.073 2.683 -11.813 1.00 91.94 310 SER A CA 1
ATOM 2358 C C . SER A 1 310 ? -0.975 3.040 -10.612 1.00 91.94 310 SER A C 1
ATOM 2360 O O . SER A 1 310 ? -1.774 2.229 -10.137 1.00 91.94 310 SER A O 1
ATOM 2362 N N . GLY A 1 311 ? -0.876 4.277 -10.123 1.00 93.88 311 GLY A N 1
ATOM 2363 C CA . GLY A 1 311 ? -1.536 4.788 -8.928 1.00 93.88 311 GLY A CA 1
ATOM 2364 C C . GLY A 1 311 ? -2.188 6.145 -9.171 1.00 93.88 311 GLY A C 1
ATOM 2365 O O . GLY A 1 311 ? -2.970 6.314 -10.110 1.00 93.88 311 GLY A O 1
ATOM 2366 N N . ARG A 1 312 ? -1.904 7.100 -8.283 1.00 93.00 312 ARG A N 1
ATOM 2367 C CA . ARG A 1 312 ? -2.548 8.415 -8.186 1.00 93.00 312 ARG A CA 1
ATOM 2368 C C . ARG A 1 312 ? -1.539 9.524 -7.933 1.00 93.00 312 ARG A C 1
ATOM 2370 O O . ARG A 1 312 ? -0.433 9.284 -7.456 1.00 93.00 312 ARG A O 1
ATOM 2377 N N . TRP A 1 313 ? -1.994 10.751 -8.169 1.00 94.81 313 TRP A N 1
ATOM 2378 C CA . TRP A 1 313 ? -1.229 11.981 -8.004 1.00 94.81 313 TRP A CA 1
ATOM 2379 C C . TRP A 1 313 ? -1.842 12.870 -6.915 1.00 94.81 313 TRP A C 1
ATOM 2381 O O . TRP A 1 313 ? -3.020 13.238 -6.993 1.00 94.81 313 TRP A O 1
ATOM 2391 N N . TRP A 1 314 ? -1.036 13.244 -5.922 1.00 95.00 314 TRP A N 1
ATOM 2392 C CA . TRP A 1 314 ? -1.328 14.319 -4.971 1.00 95.00 314 TRP A CA 1
ATOM 2393 C C . TRP A 1 314 ? -0.606 15.596 -5.419 1.00 95.00 314 TRP A C 1
ATOM 2395 O O . TRP A 1 314 ? 0.623 15.635 -5.434 1.00 95.00 314 TRP A O 1
ATOM 2405 N N . GLU A 1 315 ? -1.363 16.622 -5.808 1.00 95.62 315 GLU A N 1
ATOM 2406 C CA . GLU A 1 315 ? -0.852 17.919 -6.272 1.00 95.62 315 GLU A CA 1
ATOM 2407 C C . GLU A 1 315 ? -0.710 18.885 -5.089 1.00 95.62 315 GLU A C 1
ATOM 2409 O O . GLU A 1 315 ? -1.650 19.072 -4.318 1.00 95.62 315 GLU A O 1
ATOM 2414 N N . GLN A 1 316 ? 0.442 19.542 -4.965 1.00 96.19 316 GLN A N 1
ATOM 2415 C CA . GLN A 1 316 ? 0.655 20.704 -4.102 1.00 96.19 316 GLN A CA 1
ATOM 2416 C C . GLN A 1 316 ? 1.127 21.889 -4.948 1.00 96.19 316 GLN A C 1
ATOM 2418 O O . GLN A 1 316 ? 1.977 21.729 -5.817 1.00 96.19 316 GLN A O 1
ATOM 2423 N N . GLU A 1 317 ? 0.619 23.091 -4.679 1.00 96.56 317 GLU A N 1
ATOM 2424 C CA . GLU A 1 317 ? 1.065 24.327 -5.336 1.00 96.56 317 GLU A CA 1
ATOM 2425 C C . GLU A 1 317 ? 1.979 25.140 -4.407 1.00 96.56 317 GLU A C 1
ATOM 2427 O O . GLU A 1 317 ? 1.729 25.237 -3.202 1.00 96.56 317 GLU A O 1
ATOM 2432 N N . TRP A 1 318 ? 3.028 25.755 -4.956 1.00 97.00 318 TRP A N 1
ATOM 2433 C CA . TRP A 1 318 ? 3.885 26.678 -4.217 1.00 97.00 318 TRP A CA 1
ATOM 2434 C C . TRP A 1 318 ? 3.214 28.047 -4.046 1.00 97.00 318 TRP A C 1
ATOM 2436 O O . TRP A 1 318 ? 2.874 28.718 -5.022 1.00 97.00 318 TRP A O 1
ATOM 2446 N N . GLN A 1 319 ? 3.063 28.503 -2.800 1.00 96.31 319 GLN A N 1
ATOM 2447 C CA . GLN A 1 319 ? 2.429 29.791 -2.474 1.00 96.31 319 GLN A CA 1
ATOM 2448 C C . GLN A 1 319 ? 3.438 30.924 -2.199 1.00 96.31 319 GLN A C 1
ATOM 2450 O O . GLN A 1 319 ? 3.055 31.999 -1.741 1.00 96.31 319 GLN A O 1
ATOM 2455 N N . GLY A 1 320 ? 4.727 30.713 -2.486 1.00 94.62 320 GLY A N 1
ATOM 2456 C CA . GLY A 1 320 ? 5.807 31.693 -2.287 1.00 94.62 320 GLY A CA 1
ATOM 2457 C C . GLY A 1 320 ? 6.644 31.466 -1.022 1.00 94.62 320 GLY A C 1
ATOM 2458 O O . GLY A 1 320 ? 7.812 31.842 -0.997 1.00 94.62 320 GLY A O 1
ATOM 2459 N N . SER A 1 321 ? 6.080 30.827 0.006 1.00 95.38 321 SER A N 1
ATOM 2460 C CA . SER A 1 321 ? 6.770 30.512 1.273 1.00 95.38 321 SER A CA 1
ATOM 2461 C C . SER A 1 321 ? 6.572 29.075 1.764 1.00 95.38 321 SER A C 1
ATOM 2463 O O . SER A 1 321 ? 7.384 28.580 2.545 1.00 95.38 321 SER A O 1
ATOM 2465 N N . SER A 1 322 ? 5.517 28.397 1.313 1.00 95.88 322 SER A N 1
ATOM 2466 C CA . SER A 1 322 ? 5.275 26.981 1.572 1.00 95.88 322 SER A CA 1
ATOM 2467 C C . SER A 1 322 ? 4.501 26.346 0.418 1.00 95.88 322 SER A C 1
ATOM 2469 O O . SER A 1 322 ? 3.824 27.028 -0.360 1.00 95.88 322 SER A O 1
ATOM 2471 N N . TRP A 1 323 ? 4.554 25.019 0.351 1.00 95.81 323 TRP A N 1
ATOM 2472 C CA . TRP A 1 323 ? 3.583 24.228 -0.393 1.00 95.81 323 TRP A CA 1
ATOM 2473 C C . TRP A 1 323 ? 2.203 24.348 0.273 1.00 95.81 323 TRP A C 1
ATOM 2475 O O . TRP A 1 323 ? 2.103 24.478 1.497 1.00 95.81 323 TRP A O 1
ATOM 2485 N N . THR A 1 324 ? 1.129 24.310 -0.516 1.00 95.75 324 THR A N 1
ATOM 2486 C CA . THR A 1 324 ? -0.222 24.038 0.006 1.00 95.75 324 THR A CA 1
ATOM 2487 C C . THR A 1 324 ? -0.269 22.664 0.676 1.00 95.75 324 THR A C 1
ATOM 2489 O O . THR A 1 324 ? 0.522 21.792 0.328 1.00 95.75 324 THR A O 1
ATOM 2492 N N . THR A 1 325 ? -1.279 22.397 1.511 1.00 89.81 325 THR A N 1
ATOM 2493 C CA . THR A 1 325 ? -1.599 21.020 1.952 1.00 89.81 325 THR A CA 1
ATOM 2494 C C . THR A 1 325 ? -1.719 20.055 0.766 1.00 89.81 325 THR A C 1
ATOM 2496 O O . THR A 1 325 ? -1.252 18.919 0.836 1.00 89.81 325 THR A O 1
ATOM 2499 N N . GLY A 1 326 ? -2.259 20.555 -0.348 1.00 91.94 326 GLY A N 1
ATOM 2500 C CA . GLY A 1 326 ? -2.455 19.837 -1.600 1.00 91.94 326 GLY A CA 1
ATOM 2501 C C . GLY A 1 326 ? -3.809 19.153 -1.691 1.00 91.94 326 GLY A C 1
ATOM 2502 O O . GLY A 1 326 ? -4.655 19.299 -0.802 1.00 91.94 326 GLY A O 1
ATOM 2503 N N . TRP A 1 327 ? -4.013 18.439 -2.792 1.00 92.50 327 TRP A N 1
ATOM 2504 C CA . TRP A 1 327 ? -5.232 17.696 -3.082 1.00 92.50 327 TRP A CA 1
ATOM 2505 C C . TRP A 1 327 ? -4.970 16.516 -4.016 1.00 92.50 327 TRP A C 1
ATOM 2507 O O . TRP A 1 327 ? -4.046 16.509 -4.827 1.00 92.50 327 TRP A O 1
ATOM 2517 N N . ASN A 1 328 ? -5.863 15.532 -3.957 1.00 89.75 328 ASN A N 1
ATOM 2518 C CA . ASN A 1 328 ? -5.920 14.469 -4.950 1.00 89.75 328 ASN A CA 1
ATOM 2519 C C . ASN A 1 328 ? -6.344 15.005 -6.315 1.00 89.75 328 ASN A C 1
ATOM 2521 O O . ASN A 1 328 ? -7.375 15.677 -6.430 1.00 89.75 328 ASN A O 1
ATOM 2525 N N . LEU A 1 329 ? -5.647 14.583 -7.367 1.00 92.06 329 LEU A N 1
ATOM 2526 C CA . LEU A 1 329 ? -6.247 14.569 -8.693 1.00 92.06 329 LEU A CA 1
ATOM 2527 C C . LEU A 1 329 ? -7.333 13.474 -8.710 1.00 92.06 329 LEU A C 1
ATOM 2529 O O . LEU A 1 329 ? -7.066 12.279 -8.570 1.00 92.06 329 LEU A O 1
ATOM 2533 N N . ASN A 1 330 ? -8.595 13.911 -8.765 1.00 85.56 330 ASN A N 1
ATOM 2534 C CA . ASN A 1 330 ? -9.786 13.072 -8.564 1.00 85.56 330 ASN A CA 1
ATOM 2535 C C . ASN A 1 330 ? -10.528 12.714 -9.863 1.00 85.56 330 ASN A C 1
ATOM 2537 O O . ASN A 1 330 ? -11.575 12.076 -9.812 1.00 85.56 330 ASN A O 1
ATOM 2541 N N . ASN A 1 331 ? -10.009 13.099 -11.029 1.00 88.81 331 ASN A N 1
ATOM 2542 C CA . ASN A 1 331 ? -10.615 12.784 -12.317 1.00 88.81 331 ASN A CA 1
ATOM 2543 C C . ASN A 1 331 ? -9.969 11.529 -12.926 1.00 88.81 331 ASN A C 1
ATOM 2545 O O . ASN A 1 331 ? -9.158 11.615 -13.846 1.00 88.81 331 ASN A O 1
ATOM 2549 N N . LYS A 1 332 ? -10.349 10.345 -12.426 1.00 81.00 332 LYS A N 1
ATOM 2550 C CA . LYS A 1 332 ? -9.866 9.066 -12.981 1.00 81.00 332 LYS A CA 1
ATOM 2551 C C . LYS A 1 332 ? -10.404 8.757 -14.386 1.00 81.00 332 LYS A C 1
ATOM 2553 O O . LYS A 1 332 ? -9.935 7.814 -15.013 1.00 81.00 332 LYS A O 1
ATOM 2558 N N . GLY A 1 333 ? -11.359 9.534 -14.909 1.00 86.50 333 GLY A N 1
ATOM 2559 C CA . GLY A 1 333 ? -12.010 9.252 -16.190 1.00 86.50 333 GLY A CA 1
ATOM 2560 C C . GLY A 1 333 ? -12.669 7.869 -16.181 1.00 86.50 333 GLY A C 1
ATOM 2561 O O . GLY A 1 333 ? -13.471 7.572 -15.301 1.00 86.50 333 GLY A O 1
ATOM 2562 N N . ASN A 1 334 ? -12.295 7.018 -17.138 1.00 82.19 334 ASN A N 1
ATOM 2563 C CA . ASN A 1 334 ? -12.673 5.602 -17.192 1.00 82.19 334 ASN A CA 1
ATOM 2564 C C . ASN A 1 334 ? -11.635 4.660 -16.535 1.00 82.19 334 ASN A C 1
ATOM 2566 O O . ASN A 1 334 ? -11.735 3.451 -16.704 1.00 82.19 334 ASN A O 1
ATOM 2570 N N . GLY A 1 335 ? -10.621 5.191 -15.846 1.00 79.19 335 GLY A N 1
ATOM 2571 C CA . GLY A 1 335 ? -9.529 4.437 -15.219 1.00 79.19 335 GLY A CA 1
ATOM 2572 C C . GLY A 1 335 ? -8.370 4.057 -16.151 1.00 79.19 335 GLY A C 1
ATOM 2573 O O . GLY A 1 335 ? -7.302 3.708 -15.646 1.00 79.19 335 GLY A O 1
ATOM 2574 N N . SER A 1 336 ? -8.538 4.152 -17.475 1.00 81.50 336 SER A N 1
ATOM 2575 C CA . SER A 1 336 ? -7.526 3.750 -18.464 1.00 81.50 336 SER A CA 1
ATOM 2576 C C . SER A 1 336 ? -6.396 4.761 -18.618 1.00 81.50 336 SER A C 1
ATOM 2578 O O . SER A 1 336 ? -6.615 5.968 -18.552 1.00 81.50 336 SER A O 1
ATOM 2580 N N . PHE A 1 337 ? -5.183 4.258 -18.850 1.00 79.94 337 PHE A N 1
ATOM 2581 C CA . PHE A 1 337 ? -3.989 5.075 -19.057 1.00 79.94 337 PHE A CA 1
ATOM 2582 C C . PHE A 1 337 ? -3.906 5.654 -20.490 1.00 79.94 337 PHE A C 1
ATOM 2584 O O . PHE A 1 337 ? -4.210 4.934 -21.444 1.00 79.94 337 PHE A O 1
ATOM 2591 N N . PRO A 1 338 ? -3.429 6.903 -20.674 1.00 84.25 338 PRO A N 1
ATOM 2592 C CA . PRO A 1 338 ? -3.267 7.929 -19.645 1.00 84.25 338 PRO A CA 1
ATOM 2593 C C . PRO A 1 338 ? -4.641 8.468 -19.231 1.00 84.25 338 PRO A C 1
ATOM 2595 O O . PRO A 1 338 ? -5.457 8.839 -20.077 1.00 84.25 338 PRO A O 1
ATOM 2598 N N . ASN A 1 339 ? -4.900 8.539 -17.927 1.00 86.44 339 ASN A N 1
ATOM 2599 C CA . ASN A 1 339 ? -6.171 9.056 -17.430 1.00 86.44 339 ASN A CA 1
ATOM 2600 C C . ASN A 1 339 ? -6.138 10.606 -17.346 1.00 86.44 339 ASN A C 1
ATOM 2602 O O . ASN A 1 339 ? -5.097 11.239 -17.574 1.00 86.44 339 ASN A O 1
ATOM 2606 N N . PRO A 1 340 ? -7.260 11.284 -17.040 1.00 92.44 340 PRO A N 1
ATOM 2607 C CA . PRO A 1 340 ? -7.263 12.745 -16.948 1.00 92.44 340 PRO A CA 1
ATOM 2608 C C . PRO A 1 340 ? -6.374 13.316 -15.824 1.00 92.44 340 PRO A C 1
ATOM 2610 O O . PRO A 1 340 ? -5.917 14.459 -15.938 1.00 92.44 340 PRO A O 1
ATOM 2613 N N . ASN A 1 341 ? -6.079 12.540 -14.772 1.00 92.00 341 ASN A N 1
ATOM 2614 C CA . ASN A 1 341 ? -5.096 12.913 -13.749 1.00 92.00 341 ASN A CA 1
ATOM 2615 C C . ASN A 1 341 ? -3.673 12.901 -14.336 1.00 92.00 341 ASN A C 1
ATOM 2617 O O . ASN A 1 341 ? -2.951 13.879 -14.165 1.00 92.00 341 ASN A O 1
ATOM 2621 N N . ASP A 1 342 ? -3.307 11.861 -15.092 1.00 93.31 342 ASP A N 1
ATOM 2622 C CA . ASP A 1 342 ? -2.019 11.759 -15.802 1.00 93.31 342 ASP A CA 1
ATOM 2623 C C . ASP A 1 342 ? -1.830 12.907 -16.799 1.00 93.31 342 ASP A C 1
ATOM 2625 O O . ASP A 1 342 ? -0.770 13.524 -16.866 1.00 93.31 342 ASP A O 1
ATOM 2629 N N . THR A 1 343 ? -2.889 13.249 -17.536 1.00 94.31 343 THR A N 1
ATOM 2630 C CA . THR A 1 343 ? -2.881 14.377 -18.480 1.00 94.31 343 THR A CA 1
ATOM 2631 C C . THR A 1 343 ? -2.652 15.709 -17.758 1.00 94.31 343 THR A C 1
ATOM 2633 O O . THR A 1 343 ? -1.916 16.569 -18.240 1.00 94.31 343 THR A O 1
ATOM 2636 N N . THR A 1 344 ? -3.264 15.882 -16.581 1.00 95.81 344 THR A N 1
ATOM 2637 C CA . THR A 1 344 ? -3.089 17.081 -15.746 1.00 95.81 344 THR A CA 1
ATOM 2638 C C . THR A 1 344 ? -1.671 17.159 -15.182 1.00 95.81 344 THR A C 1
ATOM 2640 O O . THR A 1 344 ? -1.071 18.231 -15.222 1.00 95.81 344 THR A O 1
ATOM 2643 N N . TYR A 1 345 ? -1.125 16.032 -14.717 1.00 95.44 345 TYR A N 1
ATOM 2644 C CA . TYR A 1 345 ? 0.253 15.906 -14.253 1.00 95.44 345 TYR A CA 1
ATOM 2645 C C . TYR A 1 345 ? 1.256 16.278 -15.357 1.00 95.44 345 TYR A C 1
ATOM 2647 O O . TYR A 1 345 ? 2.034 17.215 -15.180 1.00 95.44 345 TYR A O 1
ATOM 2655 N N . LEU A 1 346 ? 1.175 15.646 -16.533 1.00 94.56 346 LEU A N 1
ATOM 2656 C CA . LEU A 1 346 ? 2.043 15.936 -17.685 1.00 94.56 346 LEU A CA 1
ATOM 2657 C C . LEU A 1 346 ? 1.998 17.409 -18.115 1.00 94.56 346 LEU A C 1
ATOM 2659 O O . LEU A 1 346 ? 3.020 17.981 -18.480 1.00 94.56 346 LEU A O 1
ATOM 2663 N N . ALA A 1 347 ? 0.828 18.048 -18.049 1.00 96.25 347 ALA A N 1
ATOM 2664 C CA . ALA A 1 347 ? 0.667 19.453 -18.417 1.00 96.25 347 ALA A CA 1
ATOM 2665 C C . ALA A 1 347 ? 1.224 20.452 -17.379 1.00 96.25 347 ALA A C 1
ATOM 2667 O O . ALA A 1 347 ? 1.268 21.653 -17.662 1.00 96.25 347 ALA A O 1
ATOM 2668 N N . ARG A 1 348 ? 1.584 19.999 -16.168 1.00 95.81 348 ARG A N 1
ATOM 2669 C CA . ARG A 1 348 ? 1.883 20.875 -15.021 1.00 95.81 348 ARG A CA 1
ATOM 2670 C C . ARG A 1 348 ? 3.173 20.576 -14.270 1.00 95.81 348 ARG A C 1
ATOM 2672 O O . ARG A 1 348 ? 3.720 21.508 -13.682 1.00 95.81 348 ARG A O 1
ATOM 2679 N N . ARG A 1 349 ? 3.650 19.326 -14.266 1.00 93.94 349 ARG A N 1
ATOM 2680 C CA . ARG A 1 349 ? 4.802 18.870 -13.464 1.00 93.94 349 ARG A CA 1
ATOM 2681 C C . ARG A 1 349 ? 6.060 19.710 -13.705 1.00 93.94 349 ARG A C 1
ATOM 2683 O O . ARG A 1 349 ? 6.778 19.984 -12.754 1.00 93.94 349 ARG A O 1
ATOM 2690 N N . ASP A 1 350 ? 6.255 20.172 -14.941 1.00 94.50 350 ASP A N 1
ATOM 2691 C CA . ASP A 1 350 ? 7.430 20.925 -15.400 1.00 94.50 350 ASP A CA 1
ATOM 2692 C C . ASP A 1 350 ? 7.196 22.454 -15.449 1.00 94.50 350 ASP A C 1
ATOM 2694 O O . ASP A 1 350 ? 8.021 23.198 -15.980 1.00 94.50 350 ASP A O 1
ATOM 2698 N N . LEU A 1 351 ? 6.064 22.962 -14.933 1.00 95.94 351 LEU A N 1
ATOM 2699 C CA . LEU A 1 351 ? 5.785 24.403 -14.948 1.00 95.94 351 LEU A CA 1
ATOM 2700 C C . LEU A 1 351 ? 6.706 25.140 -13.961 1.00 95.94 351 LEU A C 1
ATOM 2702 O O . LEU A 1 351 ? 6.608 24.901 -12.752 1.00 95.94 351 LEU A O 1
ATOM 2706 N N . PRO A 1 352 ? 7.548 26.084 -14.426 1.00 96.50 352 PRO A N 1
ATOM 2707 C CA . PRO A 1 352 ? 8.454 26.809 -13.551 1.00 96.50 352 PRO A CA 1
ATOM 2708 C C . PRO A 1 352 ? 7.684 27.744 -12.617 1.00 96.50 352 PRO A C 1
ATOM 2710 O O . PRO A 1 352 ? 6.678 28.362 -12.985 1.00 96.50 352 PRO A O 1
ATOM 2713 N N . ASP A 1 353 ? 8.201 27.903 -11.406 1.00 96.19 353 ASP A N 1
ATOM 2714 C CA . ASP A 1 353 ? 7.735 28.920 -10.473 1.00 96.19 353 ASP A CA 1
ATOM 2715 C C . ASP A 1 353 ? 8.221 30.308 -10.911 1.00 96.19 353 ASP A C 1
ATOM 2717 O O . ASP A 1 353 ? 9.279 30.791 -10.510 1.00 96.19 353 ASP A O 1
ATOM 2721 N N . ILE A 1 354 ? 7.415 30.975 -11.737 1.00 93.94 354 ILE A N 1
ATOM 2722 C CA . ILE A 1 354 ? 7.701 32.325 -12.248 1.00 93.94 354 ILE A CA 1
ATOM 2723 C C . ILE A 1 354 ? 7.774 33.411 -11.160 1.00 93.94 354 ILE A C 1
ATOM 2725 O O . ILE A 1 354 ? 8.206 34.524 -11.456 1.00 93.94 354 ILE A O 1
ATOM 2729 N N . LYS A 1 355 ? 7.329 33.132 -9.924 1.00 91.25 355 LYS A N 1
ATOM 2730 C CA . LYS A 1 355 ? 7.484 34.049 -8.781 1.00 91.25 355 LYS A CA 1
ATOM 2731 C C . LYS A 1 355 ? 8.825 33.843 -8.070 1.00 91.25 355 LYS A C 1
ATOM 2733 O O . LYS A 1 355 ? 9.313 34.773 -7.431 1.00 91.25 355 LYS A O 1
ATOM 2738 N N . GLY A 1 356 ? 9.412 32.658 -8.222 1.00 91.56 356 GLY A N 1
ATOM 2739 C CA . GLY A 1 356 ? 10.640 32.228 -7.573 1.00 91.56 356 GLY A CA 1
ATOM 2740 C C . GLY A 1 356 ? 10.459 31.865 -6.096 1.00 91.56 356 GLY A C 1
ATOM 2741 O O . GLY A 1 356 ? 9.504 32.259 -5.425 1.00 91.56 356 GLY A O 1
ATOM 2742 N N . GLY A 1 357 ? 11.445 31.137 -5.573 1.00 92.94 357 GLY A N 1
ATOM 2743 C CA . GLY A 1 357 ? 11.522 30.751 -4.162 1.00 92.94 357 GLY A CA 1
ATOM 2744 C C . GLY A 1 357 ? 11.033 29.336 -3.852 1.00 92.94 357 GLY A C 1
ATOM 2745 O O . GLY A 1 357 ? 11.315 28.851 -2.759 1.00 92.94 357 GLY A O 1
ATOM 2746 N N . SER A 1 358 ? 10.369 28.645 -4.785 1.00 95.69 358 SER A N 1
ATOM 2747 C CA . SER A 1 358 ? 10.103 27.204 -4.650 1.00 95.69 358 SER A CA 1
ATOM 2748 C C . SER A 1 358 ? 11.410 26.406 -4.477 1.00 95.69 358 SER A C 1
ATOM 2750 O O . SER A 1 358 ? 12.351 26.596 -5.254 1.00 95.69 358 SER A O 1
ATOM 2752 N N . PRO A 1 359 ? 11.493 25.468 -3.510 1.00 93.75 359 PRO A N 1
ATOM 2753 C CA . PRO A 1 359 ? 12.692 24.647 -3.292 1.00 93.75 359 PRO A CA 1
ATOM 2754 C C . PRO A 1 359 ? 13.097 23.771 -4.486 1.00 93.75 359 PRO A C 1
ATOM 2756 O O . PRO A 1 359 ? 14.237 23.317 -4.561 1.00 93.75 359 PRO A O 1
ATOM 2759 N N . THR A 1 360 ? 12.162 23.519 -5.404 1.00 93.38 360 THR A N 1
ATOM 2760 C CA . THR A 1 360 ? 12.343 22.713 -6.618 1.00 93.38 360 THR A CA 1
ATOM 2761 C C . THR A 1 360 ? 12.482 23.554 -7.890 1.00 93.38 360 THR A C 1
ATOM 2763 O O . THR A 1 360 ? 12.767 22.999 -8.945 1.00 93.38 360 THR A O 1
ATOM 2766 N N . GLY A 1 361 ? 12.258 24.874 -7.833 1.00 95.38 361 GLY A N 1
ATOM 2767 C CA . GLY A 1 361 ? 12.111 25.733 -9.019 1.00 95.38 361 GLY A CA 1
ATOM 2768 C C . GLY A 1 361 ? 10.784 25.556 -9.778 1.00 95.38 361 GLY A C 1
ATOM 2769 O O . GLY A 1 361 ? 10.563 26.219 -10.794 1.00 95.38 361 GLY A O 1
ATOM 2770 N N . LEU A 1 362 ? 9.896 24.680 -9.299 1.00 96.00 362 LEU A N 1
ATOM 2771 C CA . LEU A 1 362 ? 8.632 24.310 -9.935 1.00 96.00 362 LEU A CA 1
ATOM 2772 C C . LEU A 1 362 ? 7.443 24.916 -9.191 1.00 96.00 362 LEU A C 1
ATOM 2774 O O . LEU A 1 362 ? 7.440 25.028 -7.966 1.00 96.00 362 LEU A O 1
ATOM 2778 N N . ARG A 1 363 ? 6.387 25.255 -9.932 1.00 96.88 363 ARG A N 1
ATOM 2779 C CA . ARG A 1 363 ? 5.131 25.753 -9.356 1.00 96.88 363 ARG A CA 1
ATOM 2780 C C . ARG A 1 363 ? 4.352 24.665 -8.615 1.00 96.88 363 ARG A C 1
ATOM 2782 O O . ARG A 1 363 ? 3.635 24.981 -7.665 1.00 96.88 363 ARG A O 1
ATOM 2789 N N . TYR A 1 364 ? 4.479 23.415 -9.054 1.00 96.50 364 TYR A N 1
ATOM 2790 C CA . TYR A 1 364 ? 3.751 22.270 -8.518 1.00 96.50 364 TYR A CA 1
ATOM 2791 C C . TYR A 1 364 ? 4.709 21.190 -8.015 1.00 96.50 364 TYR A C 1
ATOM 2793 O O . TYR A 1 364 ? 5.741 20.928 -8.630 1.00 96.50 364 TYR A O 1
ATOM 2801 N N . LEU A 1 365 ? 4.336 20.547 -6.911 1.00 95.62 365 LEU A N 1
ATOM 2802 C CA . LEU A 1 365 ? 4.963 19.341 -6.383 1.00 95.62 365 LEU A CA 1
ATOM 2803 C C . LEU A 1 365 ? 3.940 18.208 -6.471 1.00 95.62 365 LEU A C 1
ATOM 2805 O O . LEU A 1 365 ? 2.791 18.378 -6.063 1.00 95.62 365 LEU A O 1
ATOM 2809 N N . TYR A 1 366 ? 4.354 17.061 -7.001 1.00 95.81 366 TYR A N 1
ATOM 2810 C CA . TYR A 1 366 ? 3.483 15.905 -7.191 1.00 95.81 366 TYR A CA 1
ATOM 2811 C C . TYR A 1 366 ? 4.015 14.706 -6.429 1.00 95.81 366 TYR A C 1
ATOM 2813 O O . TYR A 1 366 ? 5.086 14.198 -6.753 1.00 95.81 366 TYR A O 1
ATOM 2821 N N . ILE A 1 367 ? 3.245 14.246 -5.449 1.00 95.56 367 ILE A N 1
ATOM 2822 C CA . ILE A 1 367 ? 3.532 13.034 -4.683 1.00 95.56 367 ILE A CA 1
ATOM 2823 C C . ILE A 1 367 ? 2.693 11.908 -5.283 1.00 95.56 367 ILE A C 1
ATOM 2825 O O . ILE A 1 367 ? 1.459 11.967 -5.256 1.00 95.56 367 ILE A O 1
ATOM 2829 N N . ALA A 1 368 ? 3.345 10.891 -5.836 1.00 95.94 368 ALA A N 1
ATOM 2830 C CA . ALA A 1 368 ? 2.661 9.697 -6.296 1.00 95.94 368 ALA A CA 1
ATOM 2831 C C . ALA A 1 368 ? 2.346 8.760 -5.133 1.00 95.94 368 ALA A C 1
ATOM 2833 O O . ALA A 1 368 ? 3.161 8.564 -4.227 1.00 95.94 368 ALA A O 1
ATOM 2834 N N . TYR A 1 369 ? 1.173 8.136 -5.179 1.00 95.81 369 TYR A N 1
ATOM 2835 C CA . TYR A 1 369 ? 0.805 7.091 -4.232 1.00 95.81 369 TYR A CA 1
ATOM 2836 C C . TYR A 1 369 ? -0.130 6.054 -4.861 1.00 95.81 369 TYR A C 1
ATOM 2838 O O . TYR A 1 369 ? -0.853 6.340 -5.814 1.00 95.81 369 TYR A O 1
ATOM 2846 N N . ARG A 1 370 ? -0.162 4.844 -4.300 1.00 95.31 370 ARG A N 1
ATOM 2847 C CA . ARG A 1 370 ? -1.015 3.735 -4.761 1.00 95.31 370 ARG A CA 1
ATOM 2848 C C . ARG A 1 370 ? -1.504 2.935 -3.565 1.00 95.31 370 ARG A C 1
ATOM 2850 O O . ARG A 1 370 ? -0.670 2.437 -2.818 1.00 95.31 370 ARG A O 1
ATOM 2857 N N . VAL A 1 371 ? -2.819 2.800 -3.381 1.00 95.75 371 VAL A N 1
ATOM 2858 C CA . VAL A 1 371 ? -3.381 1.809 -2.443 1.00 95.75 371 VAL A CA 1
ATOM 2859 C C . VAL A 1 371 ? -3.393 0.468 -3.163 1.00 95.75 371 VAL A C 1
ATOM 2861 O O . VAL A 1 371 ? -3.953 0.393 -4.253 1.00 95.75 371 VAL A O 1
ATOM 2864 N N . PHE A 1 372 ? -2.774 -0.564 -2.599 1.00 96.44 372 PHE A N 1
ATOM 2865 C CA . PHE A 1 372 ? -2.627 -1.866 -3.267 1.00 96.44 372 PHE A CA 1
ATOM 2866 C C . PHE A 1 372 ? -3.279 -3.027 -2.516 1.00 96.44 372 PHE A C 1
ATOM 2868 O O . PHE A 1 372 ? -3.520 -4.069 -3.117 1.00 96.44 372 PHE A O 1
ATOM 2875 N N . GLU A 1 373 ? -3.581 -2.850 -1.229 1.00 97.31 373 GLU A N 1
ATOM 2876 C CA . GLU A 1 373 ? -4.171 -3.888 -0.384 1.00 97.31 373 GLU A CA 1
ATOM 2877 C C . GLU A 1 373 ? -4.940 -3.262 0.793 1.00 97.31 373 GLU A C 1
ATOM 2879 O O . GLU A 1 373 ? -4.740 -2.086 1.122 1.00 97.31 373 GLU A O 1
ATOM 2884 N N . TYR A 1 374 ? -5.826 -4.027 1.428 1.00 98.06 374 TYR A N 1
ATOM 2885 C CA . TYR A 1 374 ? -6.540 -3.636 2.642 1.00 98.06 374 TYR A CA 1
ATOM 2886 C C . TYR A 1 374 ? -6.897 -4.834 3.525 1.00 98.06 374 TYR A C 1
ATOM 2888 O O . TYR A 1 374 ? -7.060 -5.956 3.060 1.00 98.06 374 TYR A O 1
ATOM 2896 N N . PHE A 1 375 ? -7.059 -4.590 4.824 1.00 98.44 375 PHE A N 1
ATOM 2897 C CA . PHE A 1 375 ? -7.409 -5.631 5.789 1.00 98.44 375 PHE A CA 1
ATOM 2898 C C . PHE A 1 375 ? -8.262 -5.093 6.942 1.00 98.44 375 PHE A C 1
ATOM 2900 O O . PHE A 1 375 ? -8.388 -3.882 7.134 1.00 98.44 375 PHE A O 1
ATOM 2907 N N . ILE A 1 376 ? -8.845 -6.017 7.708 1.00 98.44 376 ILE A N 1
ATOM 2908 C CA . ILE A 1 376 ? -9.514 -5.755 8.987 1.00 98.44 376 ILE A CA 1
ATOM 2909 C C . ILE A 1 376 ? -8.657 -6.402 10.081 1.00 98.44 376 ILE A C 1
ATOM 2911 O O . ILE A 1 376 ? -8.202 -7.531 9.904 1.00 98.44 376 ILE A O 1
ATOM 2915 N N . THR A 1 377 ? -8.422 -5.700 11.185 1.00 98.56 377 THR A N 1
ATOM 2916 C CA . THR A 1 377 ? -7.772 -6.267 12.380 1.00 98.56 377 THR A CA 1
ATOM 2917 C C . THR A 1 377 ? -8.737 -7.086 13.235 1.00 98.56 377 THR A C 1
ATOM 2919 O O . THR A 1 377 ? -9.938 -6.818 13.251 1.00 98.56 377 THR A O 1
ATOM 2922 N N . ASP A 1 378 ? -8.208 -8.051 13.988 1.00 98.06 378 ASP A N 1
ATOM 2923 C CA . ASP A 1 378 ? -8.968 -8.774 15.016 1.00 98.06 378 ASP A CA 1
ATOM 2924 C C . ASP A 1 378 ? -9.393 -7.863 16.190 1.00 98.06 378 ASP A C 1
ATOM 2926 O O . ASP A 1 378 ? -9.078 -6.666 16.246 1.00 98.06 378 ASP A O 1
ATOM 2930 N N . GLU A 1 379 ? -10.116 -8.423 17.158 1.00 97.44 379 GLU A N 1
ATOM 2931 C CA . GLU A 1 379 ? -10.629 -7.697 18.317 1.00 97.44 379 GLU A CA 1
ATOM 2932 C C . GLU A 1 379 ? -9.555 -7.288 19.351 1.00 97.44 379 GLU A C 1
ATOM 2934 O O . GLU A 1 379 ? -9.863 -6.540 20.290 1.00 97.44 379 GLU A O 1
ATOM 2939 N N . GLN A 1 380 ? -8.291 -7.693 19.154 1.00 97.38 380 GLN A N 1
ATOM 2940 C CA . GLN A 1 380 ? -7.111 -7.210 19.887 1.00 97.38 380 GLN A CA 1
ATOM 2941 C C . GLN A 1 380 ? -6.215 -6.256 19.067 1.00 97.38 380 GLN A C 1
ATOM 2943 O O . GLN A 1 380 ? -5.297 -5.658 19.628 1.00 97.38 380 GLN A O 1
ATOM 2948 N N . GLY A 1 381 ? -6.491 -6.050 17.776 1.00 98.00 381 GLY A N 1
ATOM 2949 C CA . GLY A 1 381 ? -5.712 -5.162 16.912 1.00 98.00 381 GLY A CA 1
ATOM 2950 C C . GLY A 1 381 ? -4.546 -5.842 16.195 1.00 98.00 381 GLY A C 1
ATOM 2951 O O . GLY A 1 381 ? -3.604 -5.154 15.797 1.00 98.00 381 GLY A O 1
ATOM 2952 N N . ASN A 1 382 ? -4.571 -7.163 16.026 1.00 98.62 382 ASN A N 1
ATOM 2953 C CA . ASN A 1 382 ? -3.589 -7.878 15.212 1.00 98.62 382 ASN A CA 1
ATOM 2954 C C . ASN A 1 382 ? -4.116 -8.140 13.798 1.00 98.62 382 ASN A C 1
ATOM 2956 O O . ASN A 1 382 ? -5.319 -8.120 13.535 1.00 98.62 382 ASN A O 1
ATOM 2960 N N . ALA A 1 383 ? -3.191 -8.398 12.878 1.00 98.44 383 ALA A N 1
ATOM 2961 C CA . ALA A 1 383 ? -3.484 -8.934 11.555 1.00 98.44 383 ALA A CA 1
ATOM 2962 C C . ALA A 1 383 ? -2.252 -9.655 11.000 1.00 98.44 383 ALA A C 1
ATOM 2964 O O . ALA A 1 383 ? -1.122 -9.242 11.258 1.00 98.44 383 ALA A O 1
ATOM 2965 N N . THR A 1 384 ? -2.474 -10.675 10.175 1.00 98.38 384 THR A N 1
ATOM 2966 C CA . THR A 1 384 ? -1.429 -11.276 9.340 1.00 98.38 384 THR A CA 1
ATOM 2967 C C . THR A 1 384 ? -2.019 -11.549 7.966 1.00 98.38 384 THR A C 1
ATOM 2969 O O . THR A 1 384 ? -3.047 -12.219 7.869 1.00 98.38 384 THR A O 1
ATOM 2972 N N . LEU A 1 385 ? -1.384 -11.045 6.908 1.00 98.00 385 LEU A N 1
ATOM 2973 C CA . LEU A 1 385 ? -1.778 -11.326 5.529 1.00 98.00 385 LEU A CA 1
ATOM 2974 C C . LEU A 1 385 ? -0.565 -11.454 4.613 1.00 98.00 385 LEU A C 1
ATOM 2976 O O . LEU A 1 385 ? 0.412 -10.717 4.745 1.00 98.00 385 LEU A O 1
ATOM 2980 N N . ASN A 1 386 ? -0.669 -12.360 3.646 1.00 97.88 386 ASN A N 1
ATOM 2981 C CA . ASN A 1 386 ? 0.181 -12.353 2.463 1.00 97.88 386 ASN A CA 1
ATOM 2982 C C . ASN A 1 386 ? -0.449 -11.417 1.428 1.00 97.88 386 ASN A C 1
ATOM 2984 O O . ASN A 1 386 ? -1.674 -11.356 1.337 1.00 97.88 386 ASN A O 1
ATOM 2988 N N . TYR A 1 387 ? 0.370 -10.709 0.657 1.00 96.81 387 TYR A N 1
ATOM 2989 C CA . TYR A 1 387 ? -0.097 -9.763 -0.356 1.00 96.81 387 TYR A CA 1
ATOM 2990 C C . TYR A 1 387 ? 0.700 -9.900 -1.661 1.00 96.81 387 TYR A C 1
ATOM 2992 O O . TYR A 1 387 ? 1.861 -10.323 -1.667 1.00 96.81 387 TYR A O 1
ATOM 3000 N N . THR A 1 388 ? 0.073 -9.461 -2.752 1.00 95.81 388 THR A N 1
ATOM 3001 C CA . THR A 1 388 ? 0.669 -9.310 -4.085 1.00 95.81 388 THR A CA 1
ATOM 3002 C C . THR A 1 388 ? 0.270 -7.943 -4.628 1.00 95.81 388 THR A C 1
ATOM 3004 O O . THR A 1 388 ? -0.899 -7.566 -4.566 1.00 95.81 388 THR A O 1
ATOM 3007 N N . VAL A 1 389 ? 1.217 -7.172 -5.162 1.00 95.31 389 VAL A N 1
ATOM 3008 C CA . VAL A 1 389 ? 0.947 -5.827 -5.693 1.00 95.31 389 VAL A CA 1
ATOM 3009 C C . VAL A 1 389 ? 0.532 -5.904 -7.163 1.00 95.31 389 VAL A C 1
ATOM 3011 O O . VAL A 1 389 ? 1.257 -5.485 -8.061 1.00 95.31 389 VAL A O 1
ATOM 3014 N N . ASN A 1 390 ? -0.675 -6.418 -7.387 1.00 92.56 390 ASN A N 1
ATOM 3015 C CA . ASN A 1 390 ? -1.364 -6.423 -8.682 1.00 92.56 390 ASN A CA 1
ATOM 3016 C C . ASN A 1 390 ? -2.613 -5.510 -8.704 1.00 92.56 390 ASN A C 1
ATOM 3018 O O . ASN A 1 390 ? -3.230 -5.324 -9.747 1.00 92.56 390 ASN A O 1
ATOM 3022 N N . ASN A 1 391 ? -2.967 -4.877 -7.574 1.00 91.88 391 ASN A N 1
ATOM 3023 C CA . ASN A 1 391 ? -4.176 -4.049 -7.448 1.00 91.88 391 ASN A CA 1
ATOM 3024 C C . ASN A 1 391 ? -3.878 -2.546 -7.288 1.00 91.88 391 ASN A C 1
ATOM 3026 O O . ASN A 1 391 ? -2.823 -2.158 -6.773 1.00 91.88 391 ASN A O 1
ATOM 3030 N N . SER A 1 392 ? -4.824 -1.686 -7.681 1.00 93.69 392 SER A N 1
ATOM 3031 C CA . SER A 1 392 ? -4.771 -0.232 -7.460 1.00 93.69 392 SER A CA 1
ATOM 3032 C C . SER A 1 392 ? -6.158 0.291 -7.071 1.00 93.69 392 SER A C 1
ATOM 3034 O O . SER A 1 392 ? -7.068 0.360 -7.901 1.00 93.69 392 SER A O 1
ATOM 3036 N N . TYR A 1 393 ? -6.330 0.625 -5.789 1.00 93.50 393 TYR A N 1
ATOM 3037 C CA . TYR A 1 393 ? -7.601 1.029 -5.180 1.00 93.50 393 TYR A CA 1
ATOM 3038 C C . TYR A 1 393 ? -7.681 2.550 -4.937 1.00 93.50 393 TYR A C 1
ATOM 3040 O O . TYR A 1 393 ? -6.681 3.232 -4.703 1.00 93.50 393 TYR A O 1
ATOM 3048 N N . HIS A 1 394 ? -8.899 3.090 -4.969 1.00 89.00 394 HIS A N 1
ATOM 3049 C CA . HIS A 1 394 ? -9.222 4.493 -4.707 1.00 89.00 394 HIS A CA 1
ATOM 3050 C C . HIS A 1 394 ? -9.650 4.698 -3.247 1.00 89.00 394 HIS A C 1
ATOM 3052 O O . HIS A 1 394 ? -9.091 5.546 -2.549 1.00 89.00 394 HIS A O 1
ATOM 3058 N N . VAL A 1 395 ? -10.651 3.934 -2.798 1.00 91.38 395 VAL A N 1
ATOM 3059 C CA . VAL A 1 395 ? -11.285 4.006 -1.468 1.00 91.38 395 VAL A CA 1
ATOM 3060 C C . VAL A 1 395 ? -11.673 2.608 -0.991 1.00 91.38 395 VAL A C 1
ATOM 3062 O O . VAL A 1 395 ? -11.724 1.693 -1.812 1.00 91.38 395 VAL A O 1
ATOM 3065 N N . LEU A 1 396 ? -12.000 2.450 0.297 1.00 95.00 396 LEU A N 1
ATOM 3066 C CA . LEU A 1 396 ? -12.727 1.268 0.776 1.00 95.00 396 LEU A CA 1
ATOM 3067 C C . LEU A 1 396 ? -14.190 1.614 1.051 1.00 95.00 396 LEU A C 1
ATOM 3069 O O . LEU A 1 396 ? -14.497 2.691 1.562 1.00 95.00 396 LEU A O 1
ATOM 3073 N N . TRP A 1 397 ? -15.071 0.659 0.785 1.00 95.88 397 TRP A N 1
ATOM 3074 C CA . TRP A 1 397 ? -16.493 0.719 1.096 1.00 95.88 397 TRP A CA 1
ATOM 3075 C C . TRP A 1 397 ? -16.860 -0.358 2.108 1.00 95.88 397 TRP A C 1
ATOM 3077 O O . TRP A 1 397 ? -16.374 -1.487 2.025 1.00 95.88 397 TRP A O 1
ATOM 3087 N N . ASN A 1 398 ? -17.775 -0.037 3.021 1.00 95.38 398 ASN A N 1
ATOM 3088 C CA . ASN A 1 398 ? -18.503 -1.056 3.764 1.00 95.38 398 ASN A CA 1
ATOM 3089 C C . ASN A 1 398 ? -19.657 -1.575 2.893 1.00 95.38 398 ASN A C 1
ATOM 3091 O O . ASN A 1 398 ? -20.375 -0.790 2.265 1.00 95.38 398 ASN A O 1
ATOM 3095 N N . LYS A 1 399 ? -19.895 -2.890 2.904 1.00 96.19 399 LYS A N 1
ATOM 3096 C CA . LYS A 1 399 ? -21.025 -3.522 2.205 1.00 96.19 399 LYS A CA 1
ATOM 3097 C C . LYS A 1 399 ? -22.398 -2.974 2.635 1.00 96.19 399 LYS A C 1
ATOM 3099 O O . LYS A 1 399 ? -23.365 -3.096 1.888 1.00 96.19 399 LYS A O 1
ATOM 3104 N N . SER A 1 400 ? -22.496 -2.358 3.817 1.00 93.94 400 SER A N 1
ATOM 3105 C CA . SER A 1 400 ? -23.693 -1.639 4.282 1.00 93.94 400 SER A CA 1
ATOM 3106 C C . SER A 1 400 ? -23.978 -0.337 3.516 1.00 93.94 400 SER A C 1
ATOM 3108 O O . SER A 1 400 ? -25.135 0.070 3.425 1.00 93.94 400 SER A O 1
ATOM 3110 N N . GLN A 1 401 ? -22.946 0.315 2.973 1.00 93.50 401 GLN A N 1
ATOM 3111 C CA . GLN A 1 401 ? -23.045 1.593 2.261 1.00 93.50 401 GLN A CA 1
ATOM 3112 C C . GLN A 1 401 ? -23.245 1.398 0.759 1.00 93.50 401 GLN A C 1
ATOM 3114 O O . GLN A 1 401 ? -23.984 2.151 0.125 1.00 93.50 401 GLN A O 1
ATOM 3119 N N . ARG A 1 402 ? -22.567 0.397 0.187 1.00 94.19 402 ARG A N 1
ATOM 3120 C CA . ARG A 1 402 ? -22.619 0.064 -1.237 1.00 94.19 402 ARG A CA 1
ATOM 3121 C C . ARG A 1 402 ? -22.463 -1.442 -1.425 1.00 94.19 402 ARG A C 1
ATOM 3123 O O . ARG A 1 402 ? -21.616 -2.061 -0.791 1.00 94.19 402 ARG A O 1
ATOM 3130 N N . SER A 1 403 ? -23.242 -2.028 -2.327 1.00 96.12 403 SER A N 1
ATOM 3131 C CA . SER A 1 403 ? -22.980 -3.392 -2.800 1.00 96.12 403 SER A CA 1
ATOM 3132 C C . SER A 1 403 ? -21.760 -3.391 -3.728 1.00 96.12 403 SER A C 1
ATOM 3134 O O . SER A 1 403 ? -21.707 -2.520 -4.596 1.00 96.12 403 SER A O 1
ATOM 3136 N N . PRO A 1 404 ? -20.820 -4.344 -3.598 1.00 96.62 404 PRO A N 1
ATOM 3137 C CA . PRO A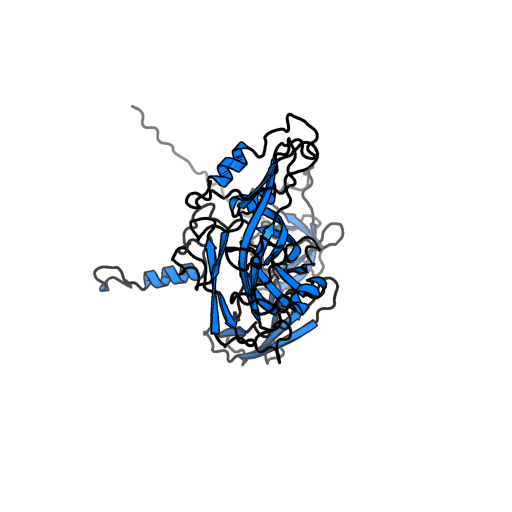 1 404 ? -19.717 -4.469 -4.544 1.00 96.62 404 PRO A CA 1
ATOM 3138 C C . PRO A 1 404 ? -20.230 -4.897 -5.923 1.00 96.62 404 PRO A C 1
ATOM 3140 O O . PRO A 1 404 ? -21.171 -5.694 -6.015 1.00 96.62 404 PRO A O 1
ATOM 3143 N N . ASP A 1 405 ? -19.593 -4.412 -6.984 1.00 93.94 405 ASP A N 1
ATOM 3144 C CA . ASP A 1 405 ? -19.848 -4.830 -8.366 1.00 93.94 405 ASP A CA 1
ATOM 3145 C C . ASP A 1 405 ? -18.588 -5.412 -9.047 1.00 93.94 405 ASP A C 1
ATOM 3147 O O . ASP A 1 405 ? -17.665 -5.866 -8.371 1.00 93.94 405 ASP A O 1
ATOM 3151 N N . ALA A 1 406 ? -18.547 -5.464 -10.386 1.00 91.12 406 ALA A N 1
ATOM 3152 C CA . ALA A 1 406 ? -17.504 -6.159 -11.156 1.00 91.12 406 ALA A CA 1
ATOM 3153 C C . ALA A 1 406 ? -16.481 -5.302 -11.969 1.00 91.12 406 ALA A C 1
ATOM 3155 O O . ALA A 1 406 ? -15.938 -5.806 -12.947 1.00 91.12 406 ALA A O 1
ATOM 3156 N N . SER A 1 407 ? -16.128 -4.041 -11.690 1.00 88.88 407 SER A N 1
ATOM 3157 C CA . SER A 1 407 ? -16.445 -3.161 -10.555 1.00 88.88 407 SER A CA 1
ATOM 3158 C C . SER A 1 407 ? -15.383 -3.202 -9.455 1.00 88.88 407 SER A C 1
ATOM 3160 O O . SER A 1 407 ? -14.263 -2.760 -9.695 1.00 88.88 407 SER A O 1
ATOM 3162 N N . ASP A 1 408 ? -15.652 -3.854 -8.319 1.00 93.31 408 ASP A N 1
ATOM 3163 C CA . ASP A 1 408 ? -14.900 -3.784 -7.050 1.00 93.31 408 ASP A CA 1
ATOM 3164 C C . ASP A 1 408 ? -13.926 -4.931 -6.691 1.00 93.31 408 ASP A C 1
ATOM 3166 O O . ASP A 1 408 ? -13.947 -6.024 -7.260 1.00 93.31 408 ASP A O 1
ATOM 3170 N N . GLY A 1 409 ? -13.020 -4.661 -5.745 1.00 93.69 409 GLY A N 1
ATOM 3171 C CA . GLY A 1 409 ? -12.062 -5.618 -5.178 1.00 93.69 409 GLY A CA 1
ATOM 3172 C C . GLY A 1 409 ? -12.708 -6.741 -4.347 1.00 93.69 409 GLY A C 1
ATOM 3173 O O . GLY A 1 409 ? -13.919 -6.728 -4.105 1.00 93.69 409 GLY A O 1
ATOM 3174 N N . PRO A 1 410 ? -11.919 -7.736 -3.900 1.00 95.88 410 PRO A N 1
ATOM 3175 C CA . PRO A 1 410 ? -12.424 -8.871 -3.129 1.00 95.88 410 PRO A CA 1
ATOM 3176 C C . PRO A 1 410 ? -13.047 -8.440 -1.791 1.00 95.88 410 PRO A C 1
ATOM 3178 O O . PRO A 1 410 ? -12.609 -7.482 -1.152 1.00 95.88 410 PRO A O 1
ATOM 3181 N N . LEU A 1 411 ? -14.058 -9.180 -1.326 1.00 97.62 411 LEU A N 1
ATOM 3182 C CA . LEU A 1 411 ? -14.651 -8.943 -0.009 1.00 97.62 411 LEU A CA 1
ATOM 3183 C C . LEU A 1 411 ? -13.721 -9.441 1.104 1.00 97.62 411 LEU A C 1
ATOM 3185 O O . LEU A 1 411 ? -13.623 -10.645 1.338 1.00 97.62 411 LEU A O 1
ATOM 3189 N N . VAL A 1 412 ? -13.132 -8.515 1.858 1.00 98.00 412 VAL A N 1
ATOM 3190 C CA . VAL A 1 412 ? -12.490 -8.816 3.145 1.00 98.00 412 VAL A CA 1
ATOM 3191 C C . VAL A 1 412 ? -13.566 -8.782 4.224 1.00 98.00 412 VAL A C 1
ATOM 3193 O O . VAL A 1 412 ? -14.366 -7.850 4.284 1.00 98.00 412 VAL A O 1
ATOM 3196 N N . THR A 1 413 ? -13.634 -9.821 5.055 1.00 98.19 413 THR A N 1
ATOM 3197 C CA . THR A 1 413 ? -14.718 -10.009 6.029 1.00 98.19 413 THR A CA 1
ATOM 3198 C C . THR A 1 413 ? -14.161 -10.319 7.412 1.00 98.19 413 THR A C 1
ATOM 3200 O O . THR A 1 413 ? -13.298 -11.179 7.545 1.00 98.19 413 THR A O 1
ATOM 3203 N N . GLY A 1 414 ? -14.684 -9.637 8.432 1.00 97.19 414 GLY A N 1
ATOM 3204 C CA . GLY A 1 414 ? -14.344 -9.833 9.839 1.00 97.19 414 GLY A CA 1
ATOM 3205 C C . GLY A 1 414 ? -15.573 -10.186 10.677 1.00 97.19 414 GLY A C 1
ATOM 3206 O O . GLY A 1 414 ? -16.697 -9.761 10.384 1.00 97.19 414 GLY A O 1
ATOM 3207 N N . ALA A 1 415 ? -15.357 -10.968 11.733 1.00 97.62 415 ALA A N 1
ATOM 3208 C CA . ALA A 1 415 ? -16.311 -11.067 12.829 1.00 97.62 415 ALA A CA 1
ATOM 3209 C C . ALA A 1 415 ? -16.218 -9.797 13.688 1.00 97.62 415 ALA A C 1
ATOM 3211 O O . ALA A 1 415 ? -15.145 -9.225 13.838 1.00 97.62 415 ALA A O 1
ATOM 3212 N N . PHE A 1 416 ? -17.345 -9.353 14.232 1.00 97.88 416 PHE A N 1
ATOM 3213 C CA . PHE A 1 416 ? -17.424 -8.210 15.130 1.00 97.88 416 PHE A CA 1
ATOM 3214 C C . PHE A 1 416 ? -18.349 -8.569 16.289 1.00 97.88 416 PHE A C 1
ATOM 3216 O O . PHE A 1 416 ? -19.558 -8.662 16.088 1.00 97.88 416 PHE A O 1
ATOM 3223 N N . ASP A 1 417 ? -17.795 -8.773 17.481 1.00 97.19 417 ASP A N 1
ATOM 3224 C CA . ASP A 1 417 ? -18.539 -9.036 18.717 1.00 97.19 417 ASP A CA 1
ATOM 3225 C C . ASP A 1 417 ? -17.780 -8.404 19.888 1.00 97.19 417 ASP A C 1
ATOM 3227 O O . ASP A 1 417 ? -16.699 -8.863 20.255 1.00 97.19 417 ASP A O 1
ATOM 3231 N N . VAL A 1 418 ? -18.284 -7.286 20.424 1.00 96.81 418 VAL A N 1
ATOM 3232 C CA . VAL A 1 418 ? -17.495 -6.437 21.330 1.00 96.81 418 VAL A CA 1
ATOM 3233 C C . VAL A 1 418 ? -18.224 -6.140 22.635 1.00 96.81 418 VAL A C 1
ATOM 3235 O O . VAL A 1 418 ? -19.025 -5.217 22.766 1.00 96.81 418 VAL A O 1
ATOM 3238 N N . ASN A 1 419 ? -17.865 -6.921 23.652 1.00 96.94 419 ASN A N 1
ATOM 3239 C CA . ASN A 1 419 ? -18.283 -6.702 25.031 1.00 96.94 419 ASN A CA 1
ATOM 3240 C C . ASN A 1 419 ? -17.264 -5.846 25.822 1.00 96.94 419 ASN A C 1
ATOM 3242 O O . ASN A 1 419 ? -16.143 -6.322 26.016 1.00 96.94 419 ASN A O 1
ATOM 3246 N N . PRO A 1 420 ? -17.614 -4.660 26.369 1.00 97.06 420 PRO A N 1
ATOM 3247 C CA . PRO A 1 420 ? -16.726 -3.804 27.173 1.00 97.06 420 PRO A CA 1
ATOM 3248 C C . PRO A 1 420 ? -16.066 -4.452 28.395 1.00 97.06 420 PRO A C 1
ATOM 3250 O O . PRO A 1 420 ? -15.090 -3.919 28.919 1.00 97.06 420 PRO A O 1
ATOM 3253 N N . ARG A 1 421 ? -16.583 -5.589 28.883 1.00 96.88 421 ARG A N 1
ATOM 3254 C CA . ARG A 1 421 ? -15.959 -6.351 29.982 1.00 96.88 421 ARG A CA 1
ATOM 3255 C C . ARG A 1 421 ? -14.683 -7.079 29.553 1.00 96.88 421 ARG A C 1
ATOM 3257 O O . ARG A 1 421 ? -13.879 -7.425 30.412 1.00 96.88 421 ARG A O 1
ATOM 3264 N N . VAL A 1 422 ? -14.533 -7.323 28.253 1.00 96.81 422 VAL A N 1
ATOM 3265 C CA . VAL A 1 422 ? -13.379 -7.982 27.619 1.00 96.81 422 VAL A CA 1
ATOM 3266 C C . VAL A 1 422 ? -12.607 -6.977 26.755 1.00 96.81 422 VAL A C 1
ATOM 3268 O O . VAL A 1 422 ? -11.381 -6.955 26.770 1.00 96.81 422 VAL A O 1
ATOM 3271 N N . HIS A 1 423 ? -13.331 -6.084 26.079 1.00 96.88 423 HIS A N 1
ATOM 3272 C CA . HIS A 1 423 ? -12.835 -5.127 25.094 1.00 96.88 423 HIS A CA 1
ATOM 3273 C C . HIS A 1 423 ? -12.897 -3.694 25.647 1.00 96.88 423 HIS A C 1
ATOM 3275 O O . HIS A 1 423 ? -13.808 -2.921 25.340 1.00 96.88 423 HIS A O 1
ATOM 3281 N N . ASN A 1 424 ? -11.931 -3.336 26.497 1.00 96.75 424 ASN A N 1
ATOM 3282 C CA . ASN A 1 424 ? -11.891 -2.048 27.208 1.00 96.75 424 ASN A CA 1
ATOM 3283 C C . ASN A 1 424 ? -11.771 -0.805 26.292 1.00 96.75 424 ASN A C 1
ATOM 3285 O O . ASN A 1 424 ? -11.998 0.327 26.732 1.00 96.75 424 ASN A O 1
ATOM 3289 N N . GLN A 1 425 ? -11.458 -1.004 25.010 1.00 97.69 425 GLN A N 1
ATOM 3290 C CA . GLN A 1 425 ? -11.485 0.028 23.982 1.00 97.69 425 GLN A CA 1
ATOM 3291 C C . GLN A 1 425 ? -12.907 0.522 23.656 1.00 97.69 425 GLN A C 1
ATOM 3293 O O . GLN A 1 425 ? -13.048 1.602 23.085 1.00 97.69 425 GLN A O 1
ATOM 3298 N N . TYR A 1 426 ? -13.959 -0.208 24.047 1.00 98.25 426 TYR A N 1
ATOM 3299 C CA . TYR A 1 426 ? -15.364 0.172 23.859 1.00 98.25 426 TYR A CA 1
ATOM 3300 C C . TYR A 1 426 ? -16.046 0.528 25.184 1.00 98.25 426 TYR A C 1
ATOM 3302 O O . TYR A 1 426 ? -15.736 -0.021 26.237 1.00 98.25 426 TYR A O 1
ATOM 3310 N N . ALA A 1 427 ? -17.005 1.456 25.127 1.00 97.62 427 ALA A N 1
ATOM 3311 C CA . ALA A 1 427 ? -17.841 1.836 26.274 1.00 97.62 427 ALA A CA 1
ATOM 3312 C C . ALA A 1 427 ? -19.238 1.181 26.257 1.00 97.62 427 ALA A C 1
ATOM 3314 O O . ALA A 1 427 ? -19.959 1.253 27.250 1.00 97.62 427 ALA A O 1
ATOM 3315 N N . THR A 1 428 ? -19.610 0.549 25.141 1.00 97.75 428 THR A N 1
ATOM 3316 C CA . THR A 1 428 ? -20.943 -0.003 24.871 1.00 97.75 428 THR A CA 1
ATOM 3317 C C . THR A 1 428 ? -20.810 -1.443 24.391 1.00 97.75 428 THR A C 1
ATOM 3319 O O . THR A 1 428 ? -19.899 -1.751 23.629 1.00 97.75 428 THR A O 1
ATOM 3322 N N . ASP A 1 429 ? -21.706 -2.312 24.861 1.00 97.62 429 ASP A N 1
ATOM 3323 C CA . ASP A 1 429 ? -21.837 -3.704 24.417 1.00 97.62 429 ASP A CA 1
ATOM 3324 C C . ASP A 1 429 ? -22.587 -3.718 23.080 1.00 97.62 429 ASP A C 1
ATOM 3326 O O . ASP A 1 429 ? -23.740 -3.276 23.016 1.00 97.62 429 ASP A O 1
ATOM 3330 N N . TYR A 1 430 ? -21.921 -4.144 22.006 1.00 97.19 430 TYR A N 1
ATOM 3331 C CA . TYR A 1 430 ? -22.494 -4.155 20.659 1.00 97.19 430 TYR A CA 1
ATOM 3332 C C . TYR A 1 430 ? -22.713 -5.595 20.181 1.00 97.19 430 TYR A C 1
ATOM 3334 O O . TYR A 1 430 ? -21.817 -6.422 20.332 1.00 97.19 430 TYR A O 1
ATOM 3342 N N . PRO A 1 431 ? -23.875 -5.907 19.574 1.00 97.00 431 PRO A N 1
ATOM 3343 C CA . PRO A 1 431 ? -24.225 -7.277 19.226 1.00 97.00 431 PRO A CA 1
ATOM 3344 C C . PRO A 1 431 ? -23.314 -7.854 18.139 1.00 97.00 431 PRO A C 1
ATOM 3346 O O . PRO A 1 431 ? -22.998 -7.174 17.156 1.00 97.00 431 PRO A O 1
ATOM 3349 N N . ALA A 1 432 ? -23.000 -9.142 18.294 1.00 97.81 432 ALA A N 1
ATOM 3350 C CA . ALA A 1 432 ? -22.276 -9.946 17.321 1.00 97.81 432 ALA A CA 1
ATOM 3351 C C . ALA A 1 432 ? -22.852 -9.815 15.898 1.00 97.81 432 ALA A C 1
ATOM 3353 O O . ALA A 1 432 ? -24.053 -9.998 15.669 1.00 97.81 432 ALA A O 1
ATOM 3354 N N . ARG A 1 433 ? -21.985 -9.536 14.922 1.00 97.75 433 ARG A N 1
ATOM 3355 C CA . ARG A 1 433 ? -22.299 -9.509 13.486 1.00 97.75 433 ARG A CA 1
ATOM 3356 C C . ARG A 1 433 ? -21.061 -9.793 12.641 1.00 97.75 433 ARG A C 1
ATOM 3358 O O . ARG A 1 433 ? -19.930 -9.755 13.112 1.00 97.75 433 ARG A O 1
ATOM 3365 N N . THR A 1 434 ? -21.289 -10.026 11.357 1.00 98.06 434 THR A N 1
ATOM 3366 C CA . THR A 1 434 ? -20.243 -10.093 10.336 1.00 98.06 434 THR A CA 1
ATOM 3367 C C . THR A 1 434 ? -20.185 -8.763 9.594 1.00 98.06 434 THR A C 1
ATOM 3369 O O . THR A 1 434 ? -21.227 -8.233 9.202 1.00 98.06 434 THR A O 1
ATOM 3372 N N . VAL A 1 435 ? -18.984 -8.228 9.388 1.00 97.75 435 VAL A N 1
ATOM 3373 C CA . VAL A 1 435 ? -18.750 -6.993 8.629 1.00 97.75 435 VAL A CA 1
ATOM 3374 C C . VAL A 1 435 ? -17.886 -7.307 7.418 1.00 97.75 435 VAL A C 1
ATOM 3376 O O . VAL A 1 435 ? -16.913 -8.046 7.538 1.00 97.75 435 VAL A O 1
ATOM 3379 N N . SER A 1 436 ? -18.224 -6.739 6.260 1.00 97.94 436 SER A N 1
ATOM 3380 C CA . SER A 1 436 ? -17.464 -6.936 5.023 1.00 97.94 436 SER A CA 1
ATOM 3381 C C . SER A 1 436 ? -17.132 -5.606 4.356 1.00 97.94 436 SER A C 1
ATOM 3383 O O . SER A 1 436 ? -18.005 -4.745 4.215 1.00 97.94 436 SER A O 1
ATOM 3385 N N . ILE A 1 437 ? -15.890 -5.482 3.896 1.00 97.81 437 ILE A N 1
ATOM 3386 C CA . ILE A 1 437 ? -15.358 -4.325 3.174 1.00 97.81 437 ILE A CA 1
ATOM 3387 C C . ILE A 1 437 ? -14.786 -4.743 1.818 1.00 97.81 437 ILE A C 1
ATOM 3389 O O . ILE A 1 437 ? -14.436 -5.906 1.615 1.00 97.81 437 ILE A O 1
ATOM 3393 N N . PHE A 1 438 ? -14.664 -3.789 0.903 1.00 97.50 438 PHE A N 1
ATOM 3394 C CA . PHE A 1 438 ? -13.986 -3.967 -0.382 1.00 97.50 438 PHE A CA 1
ATOM 3395 C C . PHE A 1 438 ? -13.364 -2.654 -0.860 1.00 97.50 438 PHE A C 1
ATOM 3397 O O . PHE A 1 438 ? -13.830 -1.573 -0.497 1.00 97.50 438 PHE A O 1
ATOM 3404 N N . GLY A 1 439 ? -12.326 -2.746 -1.687 1.00 95.38 439 GLY A N 1
ATOM 3405 C CA . GLY A 1 439 ? -11.704 -1.605 -2.348 1.00 95.38 439 GLY A CA 1
ATOM 3406 C C . GLY A 1 439 ? -12.378 -1.287 -3.679 1.00 95.38 439 GLY A C 1
ATOM 3407 O O . GLY A 1 439 ? -12.550 -2.172 -4.514 1.00 95.38 439 GLY A O 1
ATOM 3408 N N . GLU A 1 440 ? -12.717 -0.022 -3.913 1.00 93.12 440 GLU A N 1
ATOM 3409 C CA . GLU A 1 440 ? -13.055 0.450 -5.259 1.00 93.12 440 GLU A CA 1
ATOM 3410 C C . GLU A 1 440 ? -11.778 0.638 -6.075 1.00 93.12 440 GLU A C 1
ATOM 3412 O O . GLU A 1 440 ? -10.815 1.219 -5.579 1.00 93.12 440 GLU A O 1
ATOM 3417 N N . TRP A 1 441 ? -11.769 0.210 -7.334 1.00 90.88 441 TRP A N 1
ATOM 3418 C CA . TRP A 1 441 ? -10.602 0.340 -8.208 1.00 90.88 441 TRP A CA 1
ATOM 3419 C C . TRP A 1 441 ? -10.364 1.783 -8.677 1.00 90.88 441 TRP A C 1
ATOM 3421 O O . TRP A 1 441 ? -11.293 2.513 -9.038 1.00 90.88 441 TRP A O 1
ATOM 3431 N N . GLU A 1 442 ? -9.099 2.201 -8.691 1.00 88.06 442 GLU A N 1
ATOM 3432 C CA . GLU A 1 442 ? -8.669 3.502 -9.219 1.00 88.06 442 GLU A CA 1
ATOM 3433 C C . GLU A 1 442 ? -8.357 3.456 -10.717 1.00 88.06 442 GLU A C 1
ATOM 3435 O O . GLU A 1 442 ? -8.731 4.363 -11.463 1.00 88.06 442 GLU A O 1
ATOM 3440 N N . ARG A 1 443 ? -7.655 2.411 -11.154 1.00 83.19 443 ARG A N 1
ATOM 3441 C CA . ARG A 1 443 ? -7.246 2.199 -12.547 1.00 83.19 443 ARG A CA 1
ATOM 3442 C C . ARG A 1 443 ? -8.072 1.066 -13.165 1.00 83.19 443 ARG A C 1
ATOM 3444 O O . ARG A 1 443 ? -8.619 0.241 -12.438 1.00 83.19 443 ARG A O 1
ATOM 3451 N N . LEU A 1 444 ? -8.186 1.055 -14.494 1.00 77.62 444 LEU A N 1
ATOM 3452 C CA . LEU A 1 444 ? -8.850 0.004 -15.279 1.00 77.62 444 LEU A CA 1
ATOM 3453 C C . LEU A 1 444 ? -8.127 -0.196 -16.630 1.00 77.62 444 LEU A C 1
ATOM 3455 O O . LEU A 1 444 ? -7.652 0.795 -17.188 1.00 77.62 444 LEU A O 1
ATOM 3459 N N . PRO A 1 445 ? -8.106 -1.406 -17.229 1.00 78.06 445 PRO A N 1
ATOM 3460 C CA . PRO A 1 445 ? -8.680 -2.667 -16.736 1.00 78.06 445 PRO A CA 1
ATOM 3461 C C . PRO A 1 445 ? -7.997 -3.145 -15.451 1.00 78.06 445 PRO A C 1
ATOM 3463 O O . PRO A 1 445 ? -6.941 -2.638 -15.112 1.00 78.06 445 PRO A O 1
ATOM 3466 N N . ARG A 1 446 ? -8.628 -4.064 -14.711 1.00 76.75 446 ARG A N 1
ATOM 3467 C CA . ARG A 1 446 ? -8.094 -4.602 -13.442 1.00 76.75 446 ARG A CA 1
ATOM 3468 C C . ARG A 1 446 ? -6.774 -5.332 -13.653 1.00 76.75 446 ARG A C 1
ATOM 3470 O O . ARG A 1 446 ? -5.801 -5.101 -12.946 1.00 76.75 446 ARG A O 1
ATOM 3477 N N . ASP A 1 447 ? -6.793 -6.206 -14.647 1.00 68.50 447 ASP A N 1
ATOM 3478 C CA . ASP A 1 447 ? -5.679 -7.049 -15.032 1.00 68.50 447 ASP A CA 1
ATOM 3479 C C . ASP A 1 447 ? -4.701 -6.184 -15.842 1.00 68.50 447 ASP A C 1
ATOM 3481 O O . ASP A 1 447 ? -5.104 -5.538 -16.814 1.00 68.50 447 ASP A O 1
ATOM 3485 N N . GLY A 1 448 ? -3.435 -6.126 -15.418 1.00 67.12 448 GLY A N 1
ATOM 3486 C CA . GLY A 1 448 ? -2.409 -5.270 -16.026 1.00 67.12 448 GLY A CA 1
ATOM 3487 C C . GLY A 1 448 ? -2.203 -3.897 -15.367 1.00 67.12 448 GLY A C 1
ATOM 3488 O O . GLY A 1 448 ? -1.580 -3.028 -15.977 1.00 67.12 448 GLY A O 1
ATOM 3489 N N . ILE A 1 449 ? -2.676 -3.679 -14.131 1.00 81.94 449 ILE A N 1
ATOM 3490 C CA . ILE A 1 449 ? -2.238 -2.546 -13.284 1.00 81.94 449 ILE A CA 1
ATOM 3491 C C . ILE A 1 449 ? -1.121 -3.011 -12.341 1.00 81.94 449 ILE A C 1
ATOM 3493 O O . ILE A 1 449 ? -1.118 -2.709 -11.149 1.00 81.94 449 ILE A O 1
ATOM 3497 N N . ASP A 1 450 ? -0.155 -3.769 -12.835 1.00 91.38 450 ASP A N 1
ATOM 3498 C CA . ASP A 1 450 ? 1.010 -4.138 -12.036 1.00 91.38 450 ASP A CA 1
ATOM 3499 C C . ASP A 1 450 ? 1.899 -2.914 -11.761 1.00 91.38 450 ASP A C 1
ATOM 3501 O O . ASP A 1 450 ? 1.598 -1.776 -12.145 1.00 91.38 450 ASP A O 1
ATOM 3505 N N . LEU A 1 451 ? 2.955 -3.098 -10.976 1.00 93.94 451 LEU A N 1
ATOM 3506 C CA . LEU A 1 451 ? 4.007 -2.090 -10.902 1.00 93.94 451 LEU A CA 1
ATOM 3507 C C . LEU A 1 451 ? 4.798 -2.111 -12.218 1.00 93.94 451 LEU A C 1
ATOM 3509 O O . LEU A 1 451 ? 5.025 -3.168 -12.801 1.00 93.94 451 LEU A O 1
ATOM 3513 N N . LEU A 1 452 ? 5.198 -0.936 -12.703 1.00 93.44 452 LEU A N 1
ATOM 3514 C CA . LEU A 1 452 ? 6.026 -0.834 -13.903 1.00 93.44 452 LEU A CA 1
ATOM 3515 C C . LEU A 1 452 ? 7.447 -1.309 -13.585 1.00 93.44 452 LEU A C 1
ATOM 3517 O O . LEU A 1 452 ? 7.933 -1.108 -12.476 1.00 93.44 452 LEU A O 1
ATOM 3521 N N . ALA A 1 453 ? 8.133 -1.899 -14.562 1.00 94.38 453 ALA A N 1
ATOM 3522 C CA . ALA A 1 453 ? 9.519 -2.312 -14.373 1.00 94.38 453 ALA A CA 1
ATOM 3523 C C . ALA A 1 453 ? 10.434 -1.115 -14.049 1.00 94.38 453 ALA A C 1
ATOM 3525 O O . ALA A 1 453 ? 10.361 -0.073 -14.704 1.00 94.38 453 ALA A O 1
ATOM 3526 N N . GLY A 1 454 ? 11.309 -1.288 -13.060 1.00 95.19 454 GLY A N 1
ATOM 3527 C CA . GLY A 1 454 ? 12.226 -0.267 -12.563 1.00 95.19 454 GLY A CA 1
ATOM 3528 C C . GLY A 1 454 ? 12.512 -0.392 -11.066 1.00 95.19 454 GLY A C 1
ATOM 3529 O O . GLY A 1 454 ? 11.960 -1.249 -10.372 1.00 95.19 454 GLY A O 1
ATOM 3530 N N . ASP A 1 455 ? 13.386 0.484 -10.576 1.00 95.44 455 ASP A N 1
ATOM 3531 C CA . ASP A 1 455 ? 13.765 0.553 -9.167 1.00 95.44 455 ASP A CA 1
ATOM 3532 C C . ASP A 1 455 ? 12.811 1.462 -8.382 1.00 95.44 455 ASP A C 1
ATOM 3534 O O . ASP A 1 455 ? 12.568 2.620 -8.735 1.00 95.44 455 ASP A O 1
ATOM 3538 N N . TYR A 1 456 ? 12.288 0.936 -7.280 1.00 96.00 456 TYR A N 1
ATOM 3539 C CA . TYR A 1 456 ? 11.396 1.622 -6.360 1.00 96.00 456 TYR A CA 1
ATOM 3540 C C . TYR A 1 456 ? 12.110 1.921 -5.048 1.00 96.00 456 TYR A C 1
ATOM 3542 O O . TYR A 1 456 ? 12.552 1.013 -4.350 1.00 96.00 456 TYR A O 1
ATOM 3550 N N . ALA A 1 457 ? 12.141 3.199 -4.674 1.00 95.31 457 ALA A N 1
ATOM 3551 C CA . ALA A 1 457 ? 12.508 3.657 -3.339 1.00 95.31 457 ALA A CA 1
ATOM 3552 C C . ALA A 1 457 ? 11.366 4.535 -2.809 1.00 95.31 457 ALA A C 1
ATOM 3554 O O . ALA A 1 457 ? 11.161 5.659 -3.277 1.00 95.31 457 ALA A O 1
ATOM 3555 N N . CYS A 1 458 ? 10.558 3.993 -1.897 1.00 96.75 458 CYS A N 1
ATOM 3556 C CA . CYS A 1 458 ? 9.302 4.611 -1.468 1.00 96.75 458 CYS A CA 1
ATOM 3557 C C . CYS A 1 458 ? 8.933 4.241 -0.025 1.00 96.75 458 CYS A C 1
ATOM 3559 O O . CYS A 1 458 ? 9.472 3.302 0.558 1.00 96.75 458 CYS A O 1
ATOM 3561 N N . ASP A 1 459 ? 8.001 4.985 0.568 1.00 97.50 459 ASP A N 1
ATOM 3562 C CA . ASP A 1 459 ? 7.430 4.630 1.866 1.00 97.50 459 ASP A CA 1
ATOM 3563 C C . ASP A 1 459 ? 6.225 3.697 1.659 1.00 97.50 459 ASP A C 1
ATOM 3565 O O . ASP A 1 459 ? 5.307 4.018 0.898 1.00 97.50 459 ASP A O 1
ATOM 3569 N N . VAL A 1 460 ? 6.177 2.575 2.383 1.00 97.94 460 VAL A N 1
ATOM 3570 C CA . VAL A 1 460 ? 4.919 1.871 2.658 1.00 97.94 460 VAL A CA 1
ATOM 3571 C C . VAL A 1 460 ? 4.219 2.571 3.819 1.00 97.94 460 VAL A C 1
ATOM 3573 O O . VAL A 1 460 ? 4.805 2.822 4.872 1.00 97.94 460 VAL A O 1
ATOM 3576 N N . LEU A 1 461 ? 2.955 2.915 3.610 1.00 97.19 461 LEU A N 1
ATOM 3577 C CA . LEU A 1 461 ? 2.081 3.621 4.531 1.00 97.19 461 LEU A CA 1
ATOM 3578 C C . LEU A 1 461 ? 0.925 2.707 4.927 1.00 97.19 461 LEU A C 1
ATOM 3580 O O . LEU A 1 461 ? 0.241 2.142 4.071 1.00 97.19 461 LEU A O 1
ATOM 3584 N N . LEU A 1 462 ? 0.662 2.650 6.226 1.00 97.06 462 LEU A N 1
ATOM 3585 C CA . LEU A 1 462 ? -0.578 2.133 6.778 1.00 97.06 462 LEU A CA 1
ATOM 3586 C C . LEU A 1 462 ? -1.517 3.323 7.003 1.00 97.06 462 LEU A C 1
ATOM 3588 O O . LEU A 1 462 ? -1.170 4.244 7.750 1.00 97.06 462 LEU A O 1
ATOM 3592 N N . THR A 1 463 ? -2.685 3.341 6.360 1.00 95.19 463 THR A N 1
ATOM 3593 C CA . THR A 1 463 ? -3.654 4.441 6.510 1.00 95.19 463 THR A CA 1
ATOM 3594 C C . THR A 1 463 ? -4.995 3.951 7.030 1.00 95.19 463 THR A C 1
ATOM 3596 O O . THR A 1 463 ? -5.505 2.921 6.594 1.00 95.19 463 THR A O 1
ATOM 3599 N N . GLU A 1 464 ? -5.565 4.705 7.966 1.00 94.31 464 GLU A N 1
ATOM 3600 C CA . GLU A 1 464 ? -6.863 4.409 8.563 1.00 94.31 464 GLU A CA 1
ATOM 3601 C C . GLU A 1 464 ? -7.996 4.704 7.578 1.00 94.31 464 GLU A C 1
ATOM 3603 O O . GLU A 1 464 ? -8.059 5.805 7.014 1.00 94.31 464 GLU A O 1
ATOM 3608 N N . GLU A 1 465 ? -8.936 3.769 7.442 1.00 87.94 465 GLU A N 1
ATOM 3609 C CA . GLU A 1 465 ? -10.192 3.993 6.740 1.00 87.94 465 GLU A CA 1
ATOM 3610 C C . GLU A 1 465 ? -11.380 3.716 7.668 1.00 87.94 465 GLU A C 1
ATOM 3612 O O . GLU A 1 465 ? -11.578 2.607 8.152 1.00 87.94 465 GLU A O 1
ATOM 3617 N N . SER A 1 466 ? -12.185 4.748 7.911 1.00 69.62 466 SER A N 1
ATOM 3618 C CA . SER A 1 466 ? -13.523 4.607 8.476 1.00 69.62 466 SER A CA 1
ATOM 3619 C C . SER A 1 466 ? -14.473 5.448 7.635 1.00 69.62 466 SER A C 1
ATOM 3621 O O . SER A 1 466 ? -14.282 6.647 7.435 1.00 69.62 466 SER A O 1
ATOM 3623 N N . PHE A 1 467 ? -15.414 4.742 7.029 1.00 79.25 467 PHE A N 1
ATOM 3624 C CA . PHE A 1 467 ? -15.881 4.990 5.670 1.00 79.25 467 PHE A CA 1
ATOM 3625 C C . PHE A 1 467 ? -16.549 6.354 5.447 1.00 79.25 467 PHE A C 1
ATOM 3627 O O . PHE A 1 467 ? -16.971 7.033 6.381 1.00 79.25 467 PHE A O 1
ATOM 3634 N N . HIS A 1 468 ? -16.694 6.725 4.172 1.00 73.44 468 HIS A N 1
ATOM 3635 C CA . HIS A 1 468 ? -17.134 8.043 3.697 1.00 73.44 468 HIS A CA 1
ATOM 3636 C C . HIS A 1 468 ? -18.268 8.707 4.494 1.00 73.44 468 HIS A C 1
ATOM 3638 O O . HIS A 1 468 ? -19.452 8.454 4.268 1.00 73.44 468 HIS A O 1
ATOM 3644 N N . GLY A 1 469 ? -17.890 9.652 5.354 1.00 69.50 469 GLY A N 1
ATOM 3645 C CA . GLY A 1 469 ? -18.818 10.520 6.064 1.00 69.50 469 GLY A CA 1
ATOM 3646 C C . GLY A 1 469 ? -18.102 11.651 6.801 1.00 69.50 469 GLY A C 1
ATOM 3647 O O . GLY A 1 469 ? -17.210 12.283 6.241 1.00 69.50 469 GLY A O 1
ATOM 3648 N N . SER A 1 470 ? -18.531 11.975 8.022 1.00 75.44 470 SER A N 1
ATOM 3649 C CA . SER A 1 470 ? -18.133 13.210 8.716 1.00 75.44 470 SER A CA 1
ATOM 3650 C C . SER A 1 470 ? -17.828 13.019 10.207 1.00 75.44 470 SER A C 1
ATOM 3652 O O . SER A 1 470 ? -18.152 12.000 10.815 1.00 75.44 470 SER A O 1
ATOM 3654 N N . GLY A 1 471 ? -17.186 14.015 10.825 1.00 84.56 471 GLY A N 1
ATOM 3655 C CA . GLY A 1 471 ? -16.862 13.988 12.253 1.00 84.56 471 GLY A CA 1
ATOM 3656 C C . GLY A 1 471 ? -15.780 12.957 12.585 1.00 84.56 471 GLY A C 1
ATOM 3657 O O . GLY A 1 471 ? -14.635 13.114 12.173 1.00 84.56 471 GLY A O 1
ATOM 3658 N N . LEU A 1 472 ? -16.131 11.906 13.336 1.00 81.19 472 LEU A N 1
ATOM 3659 C CA . LEU A 1 472 ? -15.185 10.867 13.787 1.00 81.19 472 LEU A CA 1
ATOM 3660 C C . LEU A 1 472 ? -14.720 9.911 12.673 1.00 81.19 472 LEU A C 1
ATOM 3662 O O . LEU A 1 472 ? -13.786 9.137 12.895 1.00 81.19 472 LEU A O 1
ATOM 3666 N N . GLN A 1 473 ? -15.338 9.998 11.490 1.00 75.62 473 GLN A N 1
ATOM 3667 C CA . GLN A 1 473 ? -14.858 9.370 10.250 1.00 75.62 473 GLN A CA 1
ATOM 3668 C C . GLN A 1 473 ? -13.618 10.074 9.669 1.00 75.62 473 GLN A C 1
ATOM 3670 O O . GLN A 1 473 ? -12.888 9.483 8.880 1.00 75.62 473 GLN A O 1
ATOM 3675 N N . GLY A 1 474 ? -13.331 11.301 10.127 1.00 66.50 474 GLY A N 1
ATOM 3676 C CA . GLY A 1 474 ? -12.080 12.011 9.872 1.00 66.50 474 GLY A CA 1
ATOM 3677 C C . GLY A 1 474 ? -11.791 12.304 8.397 1.00 66.50 474 GLY A C 1
ATOM 3678 O O . GLY A 1 474 ? -12.672 12.312 7.540 1.00 66.50 474 GLY A O 1
ATOM 3679 N N . PHE A 1 475 ? -10.517 12.569 8.125 1.00 73.69 475 PHE A N 1
ATOM 3680 C CA . PHE A 1 475 ? -9.948 12.607 6.778 1.00 73.69 475 PHE A CA 1
ATOM 3681 C C . PHE A 1 475 ? -8.869 11.517 6.674 1.00 73.69 475 PHE A C 1
ATOM 3683 O O . PHE A 1 475 ? -8.729 10.683 7.570 1.00 73.69 475 PHE A O 1
ATOM 3690 N N . TRP A 1 476 ? -8.100 11.490 5.584 1.00 72.94 476 TRP A N 1
ATOM 3691 C CA . TRP A 1 476 ? -6.998 10.539 5.422 1.00 72.94 476 TRP A CA 1
ATOM 3692 C C . TRP A 1 476 ? -5.969 10.663 6.552 1.00 72.94 476 TRP A C 1
ATOM 3694 O O . TRP A 1 476 ? -5.199 11.619 6.613 1.00 72.94 476 TRP A O 1
ATOM 3704 N N . ALA A 1 477 ? -5.970 9.674 7.446 1.00 86.50 477 ALA A N 1
ATOM 3705 C CA . ALA A 1 477 ? -5.071 9.591 8.583 1.00 86.50 477 ALA A CA 1
ATOM 3706 C C . ALA A 1 477 ? -4.026 8.508 8.311 1.00 86.50 477 ALA A C 1
ATOM 3708 O O . ALA A 1 477 ? -4.320 7.311 8.298 1.00 86.50 477 ALA A O 1
ATOM 3709 N N . HIS A 1 478 ? -2.791 8.941 8.076 1.00 92.38 478 HIS A N 1
ATOM 3710 C CA . HIS A 1 478 ? -1.646 8.043 8.058 1.00 92.38 478 HIS A CA 1
ATOM 3711 C C . HIS A 1 478 ? -1.363 7.588 9.495 1.00 92.38 478 HIS A C 1
ATOM 3713 O O . HIS A 1 478 ? -1.148 8.419 10.376 1.00 92.38 478 HIS A O 1
ATOM 3719 N N . ALA A 1 479 ? -1.417 6.279 9.732 1.00 95.19 479 ALA A N 1
ATOM 3720 C CA . ALA A 1 479 ? -1.170 5.674 11.035 1.00 95.19 479 ALA A CA 1
ATOM 3721 C C . ALA A 1 479 ? 0.323 5.413 11.233 1.00 95.19 479 ALA A C 1
ATOM 3723 O O . ALA A 1 479 ? 0.925 5.861 12.208 1.00 95.19 479 ALA A O 1
ATOM 3724 N N . MET A 1 480 ? 0.928 4.701 10.281 1.00 97.25 480 MET A N 1
ATOM 3725 C CA . MET A 1 480 ? 2.317 4.259 10.365 1.00 97.25 480 MET A CA 1
ATOM 3726 C C . MET A 1 480 ? 2.991 4.297 8.991 1.00 97.25 480 MET A C 1
ATOM 3728 O O . MET A 1 480 ? 2.309 4.245 7.964 1.00 97.25 480 MET A O 1
ATOM 3732 N N . LYS A 1 481 ? 4.325 4.372 8.961 1.00 97.19 481 LYS A N 1
ATOM 3733 C CA . LYS A 1 481 ? 5.123 4.309 7.729 1.00 97.19 481 LYS A CA 1
ATOM 3734 C C . LYS A 1 481 ? 6.459 3.594 7.895 1.00 97.19 481 LYS A C 1
ATOM 3736 O O . LYS A 1 481 ? 7.056 3.655 8.964 1.00 97.19 481 LYS A O 1
ATOM 3741 N N . GLY A 1 482 ? 6.956 2.981 6.828 1.00 97.62 482 GLY A N 1
ATOM 3742 C CA . GLY A 1 482 ? 8.284 2.370 6.762 1.00 97.62 482 GLY A CA 1
ATOM 3743 C C . GLY A 1 482 ? 8.891 2.543 5.373 1.00 97.62 482 GLY A C 1
ATOM 3744 O O . GLY A 1 482 ? 8.163 2.564 4.386 1.00 97.62 482 GLY A O 1
ATOM 3745 N N . ARG A 1 483 ? 10.217 2.678 5.287 1.00 97.69 483 ARG A N 1
ATOM 3746 C CA . ARG A 1 483 ? 10.932 2.772 4.006 1.00 97.69 483 ARG A CA 1
ATOM 3747 C C . ARG A 1 483 ? 11.104 1.383 3.392 1.00 97.69 483 ARG A C 1
ATOM 3749 O O . ARG A 1 483 ? 11.494 0.462 4.108 1.00 97.69 483 ARG A O 1
ATOM 3756 N N . ILE A 1 484 ? 10.864 1.250 2.089 1.00 97.81 484 ILE A N 1
ATOM 3757 C CA . ILE A 1 484 ? 11.163 0.042 1.312 1.00 97.81 484 ILE A CA 1
ATOM 3758 C C . ILE A 1 484 ? 11.936 0.372 0.033 1.00 97.81 484 ILE A C 1
ATOM 3760 O O . ILE A 1 484 ? 11.769 1.451 -0.543 1.00 97.81 484 ILE A O 1
ATOM 3764 N N . GLU A 1 485 ? 12.777 -0.569 -0.398 1.00 97.38 485 GLU A N 1
ATOM 3765 C CA . GLU A 1 485 ? 13.585 -0.467 -1.618 1.00 97.38 485 GLU A CA 1
ATOM 3766 C C . GLU A 1 485 ? 13.586 -1.811 -2.358 1.00 97.38 485 GLU A C 1
ATOM 3768 O O . GLU A 1 485 ? 13.996 -2.830 -1.800 1.00 97.38 485 GLU A O 1
ATOM 3773 N N . PHE A 1 486 ? 13.076 -1.834 -3.591 1.00 97.38 486 PHE A N 1
ATOM 3774 C CA . PHE A 1 486 ? 12.899 -3.054 -4.385 1.00 97.38 486 PHE A CA 1
ATOM 3775 C C . PHE A 1 486 ? 12.934 -2.762 -5.893 1.00 97.38 486 PHE A C 1
ATOM 3777 O O . PHE A 1 486 ? 12.634 -1.652 -6.323 1.00 97.38 486 PHE A O 1
ATOM 3784 N N . THR A 1 487 ? 13.246 -3.769 -6.703 1.00 96.62 487 THR A N 1
ATOM 3785 C CA . THR A 1 487 ? 13.283 -3.689 -8.168 1.00 96.62 487 THR A CA 1
ATOM 3786 C C . THR A 1 487 ? 12.176 -4.548 -8.764 1.00 96.62 487 THR A C 1
ATOM 3788 O O . THR A 1 487 ? 12.110 -5.753 -8.509 1.00 96.62 487 THR A O 1
ATOM 3791 N N . ILE A 1 488 ? 11.343 -3.953 -9.616 1.00 96.62 488 ILE A N 1
ATOM 3792 C CA . ILE A 1 488 ? 10.448 -4.712 -10.489 1.00 96.62 488 ILE A CA 1
ATOM 3793 C C . ILE A 1 488 ? 11.183 -4.999 -11.791 1.00 96.62 488 ILE A C 1
ATOM 3795 O O . ILE A 1 488 ? 11.546 -4.079 -12.525 1.00 96.62 488 ILE A O 1
ATOM 3799 N N . VAL A 1 489 ? 11.425 -6.275 -12.081 1.00 94.75 489 VAL A N 1
ATOM 3800 C CA . VAL A 1 489 ? 11.994 -6.684 -13.371 1.00 94.75 489 VAL A CA 1
ATOM 3801 C C . VAL A 1 489 ? 10.878 -6.822 -14.410 1.00 94.75 489 VAL A C 1
ATOM 3803 O O . VAL A 1 489 ? 9.768 -7.216 -14.047 1.00 94.75 489 VAL A O 1
ATOM 3806 N N . PRO A 1 490 ? 11.133 -6.524 -15.698 1.00 91.25 490 PRO A N 1
ATOM 3807 C CA . PRO A 1 490 ? 10.156 -6.777 -16.750 1.00 91.25 490 PRO A CA 1
ATOM 3808 C C . PRO A 1 490 ? 9.718 -8.244 -16.774 1.00 91.25 490 PRO A C 1
ATOM 3810 O O . PRO A 1 490 ? 10.511 -9.150 -16.493 1.00 91.25 490 PRO A O 1
ATOM 3813 N N . GLU A 1 491 ? 8.476 -8.486 -17.188 1.00 85.94 491 GLU A N 1
ATOM 3814 C CA . GLU A 1 491 ? 8.063 -9.822 -17.601 1.00 85.94 491 GLU A CA 1
ATOM 3815 C C . GLU A 1 491 ? 8.967 -10.313 -18.747 1.00 85.94 491 GLU A C 1
ATOM 3817 O O . GLU A 1 491 ? 9.359 -9.546 -19.635 1.00 85.94 491 GLU A O 1
ATOM 3822 N N . ALA A 1 492 ? 9.349 -11.589 -18.703 1.00 81.75 492 ALA A N 1
ATOM 3823 C CA . ALA A 1 492 ? 10.298 -12.173 -19.643 1.00 81.75 492 ALA A CA 1
ATOM 3824 C C . ALA A 1 492 ? 9.626 -12.454 -20.998 1.00 81.75 492 ALA A C 1
ATOM 3826 O O . ALA A 1 492 ? 9.250 -13.580 -21.301 1.00 81.75 492 ALA A O 1
ATOM 3827 N N . VAL A 1 493 ? 9.478 -11.416 -21.823 1.00 83.81 493 VAL A N 1
ATOM 3828 C CA . VAL A 1 493 ? 8.825 -11.519 -23.134 1.00 83.81 493 VAL A CA 1
ATOM 3829 C C . VAL A 1 493 ? 9.729 -12.111 -24.222 1.00 83.81 493 VAL A C 1
ATOM 3831 O O . VAL A 1 493 ? 10.909 -11.773 -24.364 1.00 83.81 493 VAL A O 1
ATOM 3834 N N . CYS A 1 494 ? 9.132 -12.950 -25.066 1.00 85.19 494 CYS A N 1
ATOM 3835 C CA . CYS A 1 494 ? 9.756 -13.552 -26.238 1.00 85.19 494 CYS A CA 1
ATOM 3836 C C . CYS A 1 494 ? 10.202 -12.464 -27.224 1.00 85.19 494 CYS A C 1
ATOM 3838 O O . CYS A 1 494 ? 9.387 -11.904 -27.957 1.00 85.19 494 CYS A O 1
ATOM 3840 N N . THR A 1 495 ? 11.509 -12.213 -27.340 1.00 89.50 495 THR A N 1
ATOM 3841 C CA . THR A 1 495 ? 12.026 -11.328 -28.408 1.00 89.50 495 THR A CA 1
ATOM 3842 C C . THR A 1 495 ? 11.795 -11.905 -29.811 1.00 89.50 495 THR A C 1
ATOM 3844 O O . THR A 1 495 ? 11.784 -11.163 -30.796 1.00 89.50 495 THR A O 1
ATOM 3847 N N . LYS A 1 496 ? 11.603 -13.228 -29.909 1.00 89.69 496 LYS A N 1
ATOM 3848 C CA . LYS A 1 496 ? 11.166 -13.980 -31.092 1.00 89.69 496 LYS A CA 1
ATOM 3849 C C . LYS A 1 496 ? 10.327 -15.177 -30.623 1.00 89.69 496 LYS A C 1
ATOM 3851 O O . LYS A 1 496 ? 10.717 -15.776 -29.622 1.00 89.69 496 LYS A O 1
ATOM 3856 N N . PRO A 1 497 ? 9.251 -15.568 -31.331 1.00 90.38 497 PRO A N 1
ATOM 3857 C CA . PRO A 1 497 ? 8.546 -16.817 -31.051 1.00 90.38 497 PRO A CA 1
ATOM 3858 C C . PRO A 1 497 ? 9.498 -18.012 -31.151 1.00 90.38 497 PRO A C 1
ATOM 3860 O O . PRO A 1 497 ? 10.264 -18.106 -32.117 1.00 90.38 497 PRO A O 1
ATOM 3863 N N . ILE A 1 498 ? 9.447 -18.920 -30.178 1.00 92.44 498 ILE A N 1
ATOM 3864 C CA . ILE A 1 498 ? 10.238 -20.150 -30.198 1.00 92.44 498 ILE A CA 1
ATOM 3865 C C . ILE A 1 498 ? 9.400 -21.243 -30.868 1.00 92.44 498 ILE A C 1
ATOM 3867 O O . ILE A 1 498 ? 8.253 -21.484 -30.505 1.00 92.44 498 ILE A O 1
ATOM 3871 N N . LEU A 1 499 ? 9.947 -21.908 -31.888 1.00 93.88 499 LEU A N 1
ATOM 3872 C CA . LEU A 1 499 ? 9.249 -23.025 -32.528 1.00 93.88 499 LEU A CA 1
ATOM 3873 C C . LEU A 1 499 ? 9.180 -24.208 -31.555 1.00 93.88 499 LEU A C 1
ATOM 3875 O O . LEU A 1 499 ? 10.206 -24.824 -31.274 1.00 93.88 499 LEU A O 1
ATOM 3879 N N . GLY A 1 500 ? 7.972 -24.528 -31.094 1.00 91.81 500 GLY A N 1
ATOM 3880 C CA . GLY A 1 500 ? 7.721 -25.583 -30.110 1.00 91.81 500 GLY A CA 1
ATOM 3881 C C . GLY A 1 500 ? 7.269 -25.070 -28.744 1.00 91.81 500 GLY A C 1
ATOM 3882 O O . GLY A 1 500 ? 6.843 -25.890 -27.945 1.00 91.81 500 GLY A O 1
ATOM 3883 N N . ASP A 1 501 ? 7.309 -23.756 -28.515 1.00 92.81 501 ASP A N 1
ATOM 3884 C CA . ASP A 1 501 ? 6.621 -23.089 -27.406 1.00 92.81 501 ASP A CA 1
ATOM 3885 C C . ASP A 1 501 ? 5.121 -23.050 -27.748 1.00 92.81 501 ASP A C 1
ATOM 3887 O O . ASP A 1 501 ? 4.712 -22.449 -28.750 1.00 92.81 501 ASP A O 1
ATOM 3891 N N . LEU A 1 502 ? 4.316 -23.804 -27.000 1.00 93.06 502 LEU A N 1
ATOM 3892 C CA . LEU A 1 502 ? 2.883 -24.000 -27.224 1.00 93.06 502 LEU A CA 1
ATOM 3893 C C . LEU A 1 502 ? 2.022 -23.316 -26.156 1.00 93.06 502 LEU A C 1
ATOM 3895 O O . LEU A 1 502 ? 0.829 -23.115 -26.403 1.00 93.06 502 LEU A O 1
ATOM 3899 N N . ASN A 1 503 ? 2.592 -22.948 -25.003 1.00 91.12 503 ASN A N 1
ATOM 3900 C CA . ASN A 1 503 ? 1.915 -22.140 -23.981 1.00 91.12 503 ASN A CA 1
ATOM 3901 C C . ASN A 1 503 ? 2.208 -20.622 -24.109 1.00 91.12 503 ASN A C 1
ATOM 3903 O O . ASN A 1 503 ? 1.409 -19.820 -23.624 1.00 91.12 503 ASN A O 1
ATOM 3907 N N . ASN A 1 504 ? 3.233 -20.227 -24.871 1.00 88.00 504 ASN A N 1
ATOM 3908 C CA . ASN A 1 504 ? 3.812 -18.880 -25.003 1.00 88.00 504 ASN A CA 1
ATOM 3909 C C . ASN A 1 504 ? 4.517 -18.364 -23.731 1.00 88.00 504 ASN A C 1
ATOM 3911 O O . ASN A 1 504 ? 4.488 -17.161 -23.469 1.00 88.00 504 ASN A O 1
ATOM 3915 N N . ASP A 1 505 ? 5.151 -19.244 -22.946 1.00 86.69 505 ASP A N 1
ATOM 3916 C CA . ASP A 1 505 ? 5.940 -18.872 -21.757 1.00 86.69 505 ASP A CA 1
ATOM 3917 C C . ASP A 1 505 ? 7.418 -18.538 -22.051 1.00 86.69 505 ASP A C 1
ATOM 3919 O O . ASP A 1 505 ? 8.194 -18.211 -21.142 1.00 86.69 505 ASP A O 1
ATOM 3923 N N . CYS A 1 506 ? 7.793 -18.566 -23.334 1.00 89.00 506 CYS A N 1
ATOM 3924 C CA . CYS A 1 506 ? 9.118 -18.249 -23.855 1.00 89.00 506 CYS A CA 1
ATOM 3925 C C . CYS A 1 506 ? 10.208 -19.266 -23.511 1.00 89.00 506 CYS A C 1
ATOM 3927 O O . CYS A 1 506 ? 11.405 -18.945 -23.537 1.00 89.00 506 CYS A O 1
ATOM 3929 N N . LYS A 1 507 ? 9.806 -20.511 -23.251 1.00 87.25 507 LYS A N 1
ATOM 3930 C CA . LYS A 1 507 ? 10.670 -21.687 -23.131 1.00 87.25 507 LYS A CA 1
ATOM 3931 C C . LYS A 1 507 ? 10.126 -22.796 -24.041 1.00 87.25 507 LYS A C 1
ATOM 3933 O O . LYS A 1 507 ? 9.196 -22.596 -24.810 1.00 87.25 507 LYS A O 1
ATOM 3938 N N . VAL A 1 508 ? 10.801 -23.942 -24.040 1.00 90.62 508 VAL A N 1
ATOM 3939 C CA . VAL A 1 508 ? 10.257 -25.189 -24.593 1.00 90.62 508 VAL A CA 1
ATOM 3940 C C . VAL A 1 508 ? 10.547 -26.260 -23.560 1.00 90.62 508 VAL A C 1
ATOM 3942 O O . VAL A 1 508 ? 11.700 -26.679 -23.418 1.00 90.62 508 VAL A O 1
ATOM 3945 N N . ASP A 1 509 ? 9.532 -26.648 -22.796 1.00 92.12 509 ASP A N 1
ATOM 3946 C CA . ASP A 1 509 ? 9.674 -27.577 -21.680 1.00 92.12 509 ASP A CA 1
ATOM 3947 C C . ASP A 1 509 ? 8.615 -28.701 -21.674 1.00 92.12 509 ASP A C 1
ATOM 3949 O O . ASP A 1 509 ? 8.035 -29.071 -22.702 1.00 92.12 509 ASP A O 1
ATOM 3953 N N . PHE A 1 510 ? 8.439 -29.361 -20.527 1.00 94.44 510 PHE A N 1
ATOM 3954 C CA . PHE A 1 510 ? 7.497 -30.468 -20.394 1.00 94.44 510 PHE A CA 1
ATOM 3955 C C . PHE A 1 510 ? 6.025 -30.038 -20.462 1.00 94.44 510 PHE A C 1
ATOM 3957 O O . PHE A 1 510 ? 5.188 -30.882 -20.784 1.00 94.44 510 PHE A O 1
ATOM 3964 N N . GLN A 1 511 ? 5.692 -28.768 -20.217 1.00 91.00 511 GLN A N 1
ATOM 3965 C CA . GLN A 1 511 ? 4.350 -28.229 -20.432 1.00 91.00 511 GLN A CA 1
ATOM 3966 C C . GLN A 1 511 ? 4.017 -28.190 -21.924 1.00 91.00 511 GLN A C 1
ATOM 3968 O O . GLN A 1 511 ? 2.955 -28.669 -22.320 1.00 91.00 511 GLN A O 1
ATOM 3973 N N . ASP A 1 512 ? 4.949 -27.746 -22.768 1.00 94.06 512 ASP A N 1
ATOM 3974 C CA . ASP A 1 512 ? 4.779 -27.773 -24.224 1.00 94.06 512 ASP A CA 1
ATOM 3975 C C . ASP A 1 512 ? 4.671 -29.197 -24.750 1.00 94.06 512 ASP A C 1
ATOM 3977 O O . ASP A 1 512 ? 3.788 -29.504 -25.552 1.00 94.06 512 ASP A O 1
ATOM 3981 N N . LEU A 1 513 ? 5.511 -30.108 -24.248 1.00 94.25 513 LEU A N 1
ATOM 3982 C CA . LEU A 1 513 ? 5.401 -31.523 -24.593 1.00 94.25 513 LEU A CA 1
ATOM 3983 C C . LEU A 1 513 ? 4.060 -32.117 -24.136 1.00 94.25 513 LEU A C 1
ATOM 3985 O O . LEU A 1 513 ? 3.490 -32.940 -24.856 1.00 94.25 513 LEU A O 1
ATOM 3989 N N . ALA A 1 514 ? 3.527 -31.709 -22.982 1.00 92.44 514 ALA A N 1
ATOM 3990 C CA . ALA A 1 514 ? 2.217 -32.141 -22.503 1.00 92.44 514 ALA A CA 1
ATOM 3991 C C . ALA A 1 514 ? 1.078 -31.584 -23.374 1.00 92.44 514 ALA A C 1
ATOM 3993 O O . ALA A 1 514 ? 0.184 -32.343 -23.754 1.00 92.44 514 ALA A O 1
ATOM 3994 N N . ILE A 1 515 ? 1.137 -30.308 -23.769 1.00 91.00 515 ILE A N 1
ATOM 3995 C CA . ILE A 1 515 ? 0.186 -29.690 -24.705 1.00 91.00 515 ILE A CA 1
ATOM 3996 C C . ILE A 1 515 ? 0.240 -30.415 -26.054 1.00 91.00 515 ILE A C 1
ATOM 3998 O O . ILE A 1 515 ? -0.795 -30.896 -26.522 1.00 91.00 515 ILE A O 1
ATOM 4002 N N . LEU A 1 516 ? 1.435 -30.598 -26.624 1.00 92.12 516 LEU A N 1
ATOM 4003 C CA . LEU A 1 516 ? 1.666 -31.327 -27.873 1.00 92.12 516 LEU A CA 1
ATOM 4004 C C . LEU A 1 516 ? 1.111 -32.754 -27.803 1.00 92.12 516 LEU A C 1
ATOM 4006 O O . LEU A 1 516 ? 0.402 -33.187 -28.709 1.00 92.12 516 LEU A O 1
ATOM 4010 N N . SER A 1 517 ? 1.397 -33.473 -26.716 1.00 90.19 517 SER A N 1
ATOM 4011 C CA . SER A 1 517 ? 0.934 -34.849 -26.509 1.00 90.19 517 SER A CA 1
ATOM 4012 C C . SER A 1 517 ? -0.584 -34.917 -26.342 1.00 90.19 517 SER A C 1
ATOM 4014 O O . SER A 1 517 ? -1.224 -35.806 -26.900 1.00 90.19 517 SER A O 1
ATOM 4016 N N . SER A 1 518 ? -1.189 -33.960 -25.631 1.00 88.75 518 SER A N 1
ATOM 4017 C CA . SER A 1 518 ? -2.645 -33.883 -25.476 1.00 88.75 518 SER A CA 1
ATOM 4018 C C . SER A 1 518 ? -3.344 -33.620 -26.816 1.00 88.75 518 SER A C 1
ATOM 4020 O O . SER A 1 518 ? -4.341 -34.273 -27.124 1.00 88.75 518 SER A O 1
ATOM 4022 N N . ALA A 1 519 ? -2.774 -32.746 -27.653 1.00 86.44 519 ALA A N 1
ATOM 4023 C CA . ALA A 1 519 ? -3.264 -32.453 -28.996 1.00 86.44 519 ALA A CA 1
ATOM 4024 C C . ALA A 1 519 ? -3.046 -33.626 -29.968 1.00 86.44 519 ALA A C 1
ATOM 4026 O O . ALA A 1 519 ? -3.918 -33.900 -30.787 1.00 86.44 519 ALA A O 1
ATOM 4027 N N . TRP A 1 520 ? -1.937 -34.367 -29.850 1.00 82.00 520 TRP A N 1
ATOM 4028 C CA . TRP A 1 520 ? -1.693 -35.604 -30.605 1.00 82.00 520 TRP A CA 1
ATOM 4029 C C . TRP A 1 520 ? -2.750 -36.667 -30.268 1.00 82.00 520 TRP A C 1
ATOM 4031 O O . TRP A 1 520 ? -3.323 -37.290 -31.162 1.00 82.00 520 TRP A O 1
ATOM 4041 N N . MET A 1 521 ? -3.051 -36.855 -28.979 1.00 80.00 521 MET A N 1
ATOM 4042 C CA . MET A 1 521 ? -4.065 -37.811 -28.517 1.00 80.00 521 MET A CA 1
ATOM 4043 C C . MET A 1 521 ? -5.494 -37.411 -28.921 1.00 80.00 521 MET A C 1
ATOM 4045 O O . MET A 1 521 ? -6.356 -38.281 -29.073 1.00 80.00 521 MET A O 1
ATOM 4049 N N . GLN A 1 522 ? -5.754 -36.121 -29.156 1.00 81.62 522 GLN A N 1
ATOM 4050 C CA . GLN A 1 522 ? -6.978 -35.651 -29.804 1.00 81.62 522 GLN A CA 1
ATOM 4051 C C . GLN A 1 522 ? -6.917 -35.926 -31.313 1.00 81.62 522 GLN A C 1
ATOM 4053 O O . GLN A 1 522 ? -6.539 -35.079 -32.120 1.00 81.62 522 GLN A O 1
ATOM 4058 N N . CYS A 1 523 ? -7.326 -37.140 -31.690 1.00 72.44 523 CYS A N 1
ATOM 4059 C CA . CYS A 1 523 ? -7.452 -37.597 -33.073 1.00 72.44 523 CYS A CA 1
ATOM 4060 C C . CYS A 1 523 ? -8.472 -36.756 -33.877 1.00 72.44 523 CYS A C 1
ATOM 4062 O O . CYS A 1 523 ? -9.614 -37.155 -34.092 1.00 72.44 523 CYS A O 1
ATOM 4064 N N . ASN A 1 524 ? -8.036 -35.587 -34.348 1.00 78.81 524 ASN A N 1
ATOM 4065 C CA . ASN A 1 524 ? -8.815 -34.630 -35.139 1.00 78.81 524 ASN A CA 1
ATOM 4066 C C . ASN A 1 524 ? -8.764 -34.926 -36.655 1.00 78.81 524 ASN A C 1
ATOM 4068 O O . ASN A 1 524 ? -8.907 -34.022 -37.478 1.00 78.81 524 ASN A O 1
ATOM 4072 N N . LEU A 1 525 ? -8.530 -36.188 -37.038 1.00 79.50 525 LEU A N 1
ATOM 4073 C CA . LEU A 1 525 ? -8.574 -36.646 -38.428 1.00 79.50 525 LEU A CA 1
ATOM 4074 C C . LEU A 1 525 ? -9.937 -37.269 -38.741 1.00 79.50 525 LEU A C 1
ATOM 4076 O O . LEU A 1 525 ? -10.448 -38.076 -37.967 1.00 79.50 525 LEU A O 1
ATOM 4080 N N . ASP A 1 526 ? -10.481 -36.955 -39.916 1.00 81.06 526 ASP A N 1
ATOM 4081 C CA . ASP A 1 526 ? -11.631 -37.651 -40.499 1.00 81.06 526 ASP A CA 1
ATOM 4082 C C . ASP A 1 526 ? -11.149 -38.519 -41.683 1.00 81.06 526 ASP A C 1
ATOM 4084 O O . ASP A 1 526 ? -10.582 -37.975 -42.638 1.00 81.06 526 ASP A O 1
ATOM 4088 N N . PRO A 1 527 ? -11.306 -39.858 -41.647 1.00 89.12 527 PRO A N 1
ATOM 4089 C CA . PRO A 1 527 ? -11.902 -40.651 -40.570 1.00 89.12 527 PRO A CA 1
ATOM 4090 C C . PRO A 1 527 ? -10.952 -40.843 -39.370 1.00 89.12 527 PRO A C 1
ATOM 4092 O O . PRO A 1 527 ? -9.746 -41.005 -39.578 1.00 89.12 527 PRO A O 1
ATOM 4095 N N . PRO A 1 528 ? -11.469 -40.996 -38.131 1.00 83.50 528 PRO A N 1
ATOM 4096 C CA . PRO A 1 528 ? -10.642 -41.247 -36.942 1.00 83.50 528 PRO A CA 1
ATOM 4097 C C . PRO A 1 528 ? -9.740 -42.491 -37.043 1.00 83.50 528 PRO A C 1
ATOM 4099 O O . PRO A 1 528 ? -8.689 -42.573 -36.414 1.00 83.50 528 PRO A O 1
ATOM 4102 N N . SER A 1 529 ? -10.095 -43.452 -37.902 1.00 85.06 529 SER A N 1
ATOM 4103 C CA . SER A 1 529 ? -9.271 -44.626 -38.234 1.00 85.06 529 SER A CA 1
ATOM 4104 C C . SER A 1 529 ? -7.967 -44.314 -38.994 1.00 85.06 529 SER A C 1
ATOM 4106 O O . SER A 1 529 ? -7.232 -45.239 -39.347 1.00 85.06 529 SER A O 1
ATOM 4108 N N . ALA A 1 530 ? -7.708 -43.046 -39.328 1.00 82.06 530 ALA A N 1
ATOM 4109 C CA . ALA A 1 530 ? -6.446 -42.585 -39.902 1.00 82.06 530 ALA A CA 1
ATOM 4110 C C . ALA A 1 530 ? -5.366 -42.306 -38.839 1.00 82.06 530 ALA A C 1
ATOM 4112 O O . ALA A 1 530 ? -4.189 -42.242 -39.185 1.00 82.06 530 ALA A O 1
ATOM 4113 N N . CYS A 1 531 ? -5.737 -42.163 -37.562 1.00 82.88 531 CYS A N 1
ATOM 4114 C CA . CYS A 1 531 ? -4.785 -41.920 -36.480 1.00 82.88 531 CYS A CA 1
ATOM 4115 C C . CYS A 1 531 ? -3.958 -43.176 -36.153 1.00 82.88 531 CYS A C 1
ATOM 4117 O O . CYS A 1 531 ? -4.501 -44.275 -36.041 1.00 82.88 531 CYS A O 1
ATOM 4119 N N . GLY A 1 532 ? -2.643 -43.002 -35.977 1.00 66.94 532 GLY A N 1
ATOM 4120 C CA . GLY A 1 532 ? -1.713 -44.085 -35.623 1.00 66.94 532 GLY A CA 1
ATOM 4121 C C . GLY A 1 532 ? -1.209 -44.941 -36.795 1.00 66.94 532 GLY A C 1
ATOM 4122 O O . GLY A 1 532 ? -0.880 -46.107 -36.577 1.00 66.94 532 GLY A O 1
ATOM 4123 N N . ARG A 1 533 ? -1.168 -44.394 -38.018 1.00 61.44 533 ARG A N 1
ATOM 4124 C CA . ARG A 1 533 ? -0.499 -44.999 -39.187 1.00 61.44 533 ARG A CA 1
ATOM 4125 C C . ARG A 1 533 ? 0.857 -44.366 -39.472 1.00 61.44 533 ARG A C 1
ATOM 4127 O O . ARG A 1 533 ? 0.981 -43.153 -39.203 1.00 61.44 533 ARG A O 1
#

Secondary structure (DSSP, 8-state):
-PPP--------PPPPPPP----PPP-TT-EEEEEE--TT-----TT-SS-PPPEEEEEEEEEE-SSS-EEEEEEEE-TTSPBP----S-EEEE-TTS--EEEESSTTS------TT--B-----S-SEEEEEE---TT---EEEEEEEEE--TTSPPEEEEEEEEEE---TTSPEEEEEEGGG-S-TTS--EEEEEEE-SSTTS---EEEEE---PPEEEEEEEE--TT-----B-TTSPBPPTTHHHH--GGG-EEEEEEESEESS-EEEEEEESS-TT-EEEEEEEE-----TT----HHHHHHHHHSEEEEEEB-SSSB---EE----TTSPSSPHHHHHHHTTTT-B-TT---TTSBSEEEEEEEEEEEEE--TTS-EEEEEES---EEEEEETTT----TTSPP-EEEEEEE-TTT-TT-SS-EEEEEEEEEEEESSSSSTT--PPSEEEEEEEEEEEE--S-SGGG-S-EEEEEEEEEEEEPPP---SS--TT-SS-SSS-SHHHHHHHHHHHHS---SSGGGTT-

Sequence (533 aa):
MKKVAWFISVVIMPLMVGGTASAGVWTWGDSFVAAFVDAEGINRHPGSTYQGERFEGRMVGKVDVAGPGVDVYYRLSDAAGKPVLSSVAGLEAWKPDGADWLGQGPTCGLGVVQQWGKALHMDATAFDSLRVPLWYKKGAGPVDVRVFCVTGTAKEPWTETQMDSATVALNPGEPAELEVDLTQAPDRTRLVKVGVVVAAHDANIPSGEIVLHIGSVPVATATLQNYGPNSAYRWLDVADQVYSDQYRKTYTYDNAAVTFTYNTVGQTLTGTLTAQNLKPNFAYQLKFQAEPTHKLGDTDYGPNELLGWSGRWWEQEWQGSSWTTGWNLNNKGNGSFPNPNDTTYLARRDLPDIKGGSPTGLRYLYIAYRVFEYFITDEQGNATLNYTVNNSYHVLWNKSQRSPDASDGPLVTGAFDVNPRVHNQYATDYPARTVSIFGEWERLPRDGIDLLAGDYACDVLLTEESFHGSGLQGFWAHAMKGRIEFTIVPEAVCTKPILGDLNNDCKVDFQDLAILSSAWMQCNLDPPSACGR

pLDDT: mean 74.94, std 22.95, range [20.69, 98.69]

Radius of gyration: 33.49 Å; chains: 1; bounding box: 81×89×104 Å